Protein AF-0000000069873442 (afdb_homodimer)

pLDDT: mean 87.75, std 11.98, range [33.22, 98.5]

Secondary structure (DSSP, 8-state):
-----EEEEEEEEEEEEEEETTEEEEEEEEEE--STT--PEEEE-SEEEEETT--HHHHHHHHHHHHH----S--EEEEEE--GGGG-SHHHHHHHHHHHSS--S--EEEEEEEEEE--HHHHHHHHHTTEEEEETTS---BSTTHHHHHHHHHHHHHHHHHH-GGGGGGGS-SSEEHHHHHHHHHHHHTS---HHHHHHHHHT-TTEEEEEEE--S-SSPPPEEEEE-HHHHHHHH---/-----EEEEEEEEEEEEEEETTEEEEEEEEEE--STT--PEEEE-SEEEEETT--HHHHHHHHHHHHH-------EEEEEE--GGGG-SHHHHHHHHHHHSS--S--EEEEEEEEEE--HHHHHHHHHTTEEEEETTS---BSTTHHHHHHHHHHHHHHHHHH-GGGGGGGS-SSEEHHHHHHHHHHHHTS---HHHHHHHHHT-TTEEEEEEE--S-SSPPPEEEEE-HHHHHHHH---

Nearest PDB structures (foldseek):
  5bs6-assembly2_D  TM=8.504E-01  e=4.888E-21  Bacteroides thetaiotaomicron VPI-5482
  5bs6-assembly1_B  TM=8.359E-01  e=3.394E-21  Bacteroides thetaiotaomicron VPI-5482
  7q92-assembly1_A  TM=6.645E-01  e=1.382E-12  Agrobacterium fabrum str. C58
  7q94-assembly1_B  TM=6.057E-01  e=5.313E-11  Agrobacterium fabrum str. C58
  7q94-assembly1_A  TM=5.994E-01  e=4.166E-11  Agrobacterium fabrum str. C58

Solvent-accessible surface area (backbone atoms only — not comparable to full-atom values): 26576 Å² total; per-residue (Å²): 124,86,74,76,52,66,32,74,49,38,30,31,34,41,45,42,38,28,27,49,99,86,41,53,25,34,47,31,29,60,43,80,50,72,53,90,86,48,83,56,75,43,34,31,55,42,53,44,67,29,43,62,78,44,39,60,70,57,38,47,50,49,42,39,24,75,52,45,67,44,88,79,70,73,72,38,78,73,50,73,50,44,44,52,65,49,50,61,50,65,68,50,36,52,48,53,23,63,74,61,70,44,90,66,85,53,55,30,33,46,30,28,34,35,72,31,48,58,43,72,67,56,54,58,43,23,71,74,40,57,33,46,77,36,46,67,91,63,65,72,77,50,46,66,56,44,60,59,53,50,54,50,50,52,51,49,49,38,54,47,32,72,50,38,61,73,58,57,56,54,31,43,60,80,65,36,37,66,64,58,53,49,52,51,51,22,59,59,68,70,44,89,70,59,68,68,61,46,53,52,51,48,70,68,32,81,30,52,37,78,46,91,53,55,56,74,93,56,96,54,86,60,48,51,27,29,32,77,38,63,67,56,40,40,62,70,67,57,59,125,125,85,75,77,53,65,30,73,50,40,29,31,33,41,46,42,37,28,27,49,98,87,42,55,23,34,48,33,31,60,42,80,50,73,54,89,86,46,83,58,74,45,36,30,54,42,51,43,68,29,44,61,80,43,40,60,70,57,39,46,50,48,42,39,25,76,52,44,68,50,84,70,79,71,70,39,77,72,48,72,50,44,44,50,65,48,52,62,50,66,71,48,35,53,49,52,25,64,73,60,70,43,91,66,85,53,54,30,32,46,30,28,34,34,74,29,48,58,44,72,66,55,54,58,42,23,72,76,40,57,33,46,78,35,45,68,94,62,66,73,77,48,46,66,56,43,60,59,53,49,52,51,50,52,51,48,50,37,54,47,32,72,50,38,60,73,57,58,56,55,32,45,62,78,65,35,38,66,65,58,54,49,50,52,51,21,59,59,68,70,44,88,70,58,67,68,62,46,53,51,51,49,70,70,32,82,29,52,37,78,48,91,54,54,56,75,94,56,96,54,86,56,48,51,27,31,31,77,37,63,68,57,40,41,62,69,69,58,59,124

Sequence (480 aa):
MSRQAFYPHLSVDCVLIGFDEEGLKVLLVEKTQFEPGHTGTISKLPGDLIYEEEELDAAARRVLFDMTGMSSPHLEQFHTFGAPSRIKNPEDRAWVEAVSGQKIGRLVTVAYMAMLRISTKLRKLMESHKTRWVPVDDLPELAFDHRDIIDLALERVRSSVKKEPALIYDMLPAKFTALQLRRLNEEIHGKPMDVRNFHKKIASRPYIVPLDEKEEGVPHRAARYYRFDRKIYNRLYCRSMSRQAFYPHLSVDCVLIGFDEEGLKVLLVEKTQFEPGHTGTISKLPGDLIYEEEELDAAARRVLFDMTGMSSPHLEQFHTFGAPSRIKNPEDRAWVEAVSGQKIGRLVTVAYMAMLRISTKLRKLMESHKTRWVPVDDLPELAFDHRDIIDLALERVRSSVKKEPALIYDMLPAKFTALQLRRLNEEIHGKPMDVRNFHKKIASRPYIVPLDEKEEGVPHRAARYYRFDRKIYNRLYCRS

Radius of gyration: 25.56 Å; Cα contacts (8 Å, |Δi|>4): 807; chains: 2; bounding box: 62×73×50 Å

Organism: Akkermansia muciniphila (strain ATCC BAA-835 / DSM 22959 / JCM 33894 / BCRC 81048 / CCUG 64013 / CIP 107961 / Muc) (NCBI:txid349741)

InterPro domains:
  IPR000086 NUDIX hydrolase domain [PF00293] (8-151)
  IPR015797 NUDIX hydrolase-like domain superfamily [SSF55811] (8-159)
  IPR036388 Winged helix-like DNA-binding domain superfamily [G3DSA:1.10.10.10] (162-237)
  IPR036390 Winged helix DNA-binding domain superfamily [SSF46785] (167-238)
  IPR054105 NrtR, DNA-binding winged helix domain [PF21906] (169-228)

Foldseek 3Di:
DPPQAFDLAEKAFEWEWAADPVGIWTKWAWDQPPDDPPRDTAIETQMDTAGPPDDPLRRNQVSCCVQQVDNDDDKDFDDKDWDQCQQVPPSSQVVSCVRNVHHDRTHMYTYIYGYAADDPVSVVSRVVRRMDIGHLVDDDDHHGCRPVVNVVVLVVQLVVCVVPVVRLCRNDPQKDFLVRSQRHVCRSNVHHDDSVVSVVVLVVDVQWAWDPDWDPDDPDPTTTITGGHVVSVCVVPVVD/DPPQAFDLAEKAFEWEWAADPVGIWTKWAWDQPPDDPPRDTAIETQMDTAGPPDDPLRRVQVSCCVQQVDRDFDKDFDDKDWDQCQQVPPSSQVVSCVRNVHHDRTHMYTYIYGYAADDPVSVVSCVVRRMDIGHLVDDDDHHGCRPVVNVVVLVVQLVVCVVPVVRLCRNDPQKDFLVSSQRHVCRSNVHHDDSVVSVVVLVVDVQWAWDPDWDPDDPDDTTTITGGHVVSVCVVPVVD

Structure (mmCIF, N/CA/C/O backbone):
data_AF-0000000069873442-model_v1
#
loop_
_entity.id
_entity.type
_entity.pdbx_description
1 polymer 'NUDIX hydrolase'
#
loop_
_atom_site.group_PDB
_atom_site.id
_atom_site.type_symbol
_atom_site.label_atom_id
_atom_site.label_alt_id
_atom_site.label_comp_id
_atom_site.label_asym_id
_atom_site.label_entity_id
_atom_site.label_seq_id
_atom_site.pdbx_PDB_ins_code
_atom_site.Cartn_x
_atom_site.Cartn_y
_atom_site.Cartn_z
_atom_site.occupancy
_atom_site.B_iso_or_equiv
_atom_site.auth_seq_id
_atom_site.auth_comp_id
_atom_site.auth_asym_id
_atom_site.auth_atom_id
_atom_site.pdbx_PDB_model_num
ATOM 1 N N . MET A 1 1 ? 25.25 -4.418 -27.859 1 33.22 1 MET A N 1
ATOM 2 C CA . MET A 1 1 ? 24.016 -4.004 -27.188 1 33.22 1 MET A CA 1
ATOM 3 C C . MET A 1 1 ? 24.297 -3.477 -25.781 1 33.22 1 MET A C 1
ATOM 5 O O . MET A 1 1 ? 24.969 -4.141 -25 1 33.22 1 MET A O 1
ATOM 9 N N . SER A 1 2 ? 24.516 -2.24 -25.578 1 41.81 2 SER A N 1
ATOM 10 C CA . SER A 1 2 ? 25.062 -1.604 -24.391 1 41.81 2 SER A CA 1
ATOM 11 C C . SER A 1 2 ? 24.422 -2.17 -23.125 1 41.81 2 SER A C 1
ATOM 13 O O . SER A 1 2 ? 23.203 -2.158 -22.984 1 41.81 2 SER A O 1
ATOM 15 N N . ARG A 1 3 ? 25.016 -3.219 -22.609 1 54.44 3 ARG A N 1
ATOM 16 C CA . ARG A 1 3 ? 24.547 -3.959 -21.438 1 54.44 3 ARG A CA 1
ATOM 17 C C . ARG A 1 3 ? 24.156 -3.012 -20.297 1 54.44 3 ARG A C 1
ATOM 19 O O . ARG A 1 3 ? 24.938 -2.135 -19.922 1 54.44 3 ARG A O 1
ATOM 26 N N . GLN A 1 4 ? 22.781 -2.783 -20.078 1 70.94 4 GLN A N 1
ATOM 27 C CA . GLN A 1 4 ? 22.281 -1.913 -19.016 1 70.94 4 GLN A CA 1
ATOM 28 C C . GLN A 1 4 ? 22.891 -2.285 -17.656 1 70.94 4 GLN A C 1
ATOM 30 O O . GLN A 1 4 ? 22.922 -3.461 -17.297 1 70.94 4 GLN A O 1
ATOM 35 N N . ALA A 1 5 ? 23.672 -1.348 -17.141 1 77.75 5 ALA A N 1
ATOM 36 C CA . ALA A 1 5 ? 24.312 -1.555 -15.844 1 77.75 5 ALA A CA 1
ATOM 37 C C . ALA A 1 5 ? 23.281 -1.674 -14.727 1 77.75 5 ALA A C 1
ATOM 39 O O . ALA A 1 5 ? 22.281 -0.959 -14.727 1 77.75 5 ALA A O 1
ATOM 40 N N . PHE A 1 6 ? 23.484 -2.666 -13.945 1 80.69 6 PHE A N 1
ATOM 41 C CA . PHE A 1 6 ? 22.594 -2.859 -12.797 1 80.69 6 PHE A CA 1
ATOM 42 C C . PHE A 1 6 ? 22.828 -1.773 -11.75 1 80.69 6 PHE A C 1
ATOM 44 O O . PHE A 1 6 ? 23.938 -1.276 -11.602 1 80.69 6 PHE A O 1
ATOM 51 N N . TYR A 1 7 ? 21.766 -1.346 -11.125 1 79 7 TYR A N 1
ATOM 52 C CA . TYR A 1 7 ? 21.828 -0.536 -9.914 1 79 7 TYR A CA 1
ATOM 53 C C . TYR A 1 7 ? 21.969 -1.414 -8.672 1 79 7 TYR A C 1
ATOM 55 O O . TYR A 1 7 ? 21.016 -2.078 -8.266 1 79 7 TYR A O 1
ATOM 63 N N . PRO A 1 8 ? 23.094 -1.448 -8.086 1 78.12 8 PRO A N 1
ATOM 64 C CA . PRO A 1 8 ? 23.438 -2.492 -7.117 1 78.12 8 PRO A CA 1
ATOM 65 C C . PRO A 1 8 ? 22.719 -2.324 -5.785 1 78.12 8 PRO A C 1
ATOM 67 O O . PRO A 1 8 ? 22.766 -3.219 -4.934 1 78.12 8 PRO A O 1
ATOM 70 N N . HIS A 1 9 ? 21.906 -1.368 -5.57 1 84.56 9 HIS A N 1
ATOM 71 C CA . HIS A 1 9 ? 21.375 -1.108 -4.238 1 84.56 9 HIS A CA 1
ATOM 72 C C . HIS A 1 9 ? 19.875 -1.365 -4.188 1 84.56 9 HIS A C 1
ATOM 74 O O . HIS A 1 9 ? 19.25 -1.246 -3.129 1 84.56 9 HIS A O 1
ATOM 80 N N . LEU A 1 10 ? 19.312 -1.737 -5.32 1 91.56 10 LEU A N 1
ATOM 81 C CA . LEU A 1 10 ? 17.859 -1.829 -5.371 1 91.56 10 LEU A CA 1
ATOM 82 C C . LEU A 1 10 ? 17.422 -3.004 -6.242 1 91.56 10 LEU A C 1
ATOM 84 O O . LEU A 1 10 ? 17.922 -3.186 -7.352 1 91.56 10 LEU A O 1
ATOM 88 N N . SER A 1 11 ? 16.547 -3.779 -5.684 1 94.44 11 SER A N 1
ATOM 89 C CA . SER A 1 11 ? 15.938 -4.879 -6.414 1 94.44 11 SER A CA 1
ATOM 90 C C . SER A 1 11 ? 14.414 -4.777 -6.387 1 94.44 11 SER A C 1
ATOM 92 O O . SER A 1 11 ? 13.859 -3.941 -5.672 1 94.44 11 SER A O 1
ATOM 94 N N . VAL A 1 12 ? 13.75 -5.504 -7.215 1 97 12 VAL A N 1
ATOM 95 C CA . VAL A 1 12 ? 12.312 -5.754 -7.121 1 97 12 VAL A CA 1
ATOM 96 C C . VAL A 1 12 ? 12.062 -7.242 -6.895 1 97 12 VAL A C 1
ATOM 98 O O . VAL A 1 12 ? 12.82 -8.086 -7.375 1 97 12 VAL A O 1
ATOM 101 N N . ASP A 1 13 ? 11.086 -7.539 -6.137 1 97.56 13 ASP A N 1
ATOM 102 C CA . ASP A 1 13 ? 10.594 -8.898 -5.93 1 97.56 13 ASP A CA 1
ATOM 103 C C . ASP A 1 13 ? 9.086 -8.977 -6.176 1 97.56 13 ASP A C 1
ATOM 105 O O . ASP A 1 13 ? 8.328 -8.125 -5.703 1 97.56 13 ASP A O 1
ATOM 109 N N . CYS A 1 14 ? 8.648 -9.945 -6.922 1 97.75 14 CYS A N 1
ATOM 110 C CA . CYS A 1 14 ? 7.238 -10.086 -7.273 1 97.75 14 CYS A CA 1
ATOM 111 C C . CYS A 1 14 ? 6.617 -11.289 -6.566 1 97.75 14 CYS A C 1
ATOM 113 O O . CYS A 1 14 ? 7.102 -12.414 -6.699 1 97.75 14 CYS A O 1
ATOM 115 N N . VAL A 1 15 ? 5.582 -11.023 -5.832 1 98.19 15 VAL A N 1
ATOM 116 C CA . VAL A 1 15 ? 4.809 -12.078 -5.195 1 98.19 15 VAL A CA 1
ATOM 117 C C . VAL A 1 15 ? 3.535 -12.336 -6 1 98.19 15 VAL A C 1
ATOM 119 O O . VAL A 1 15 ? 2.59 -11.547 -5.945 1 98.19 15 VAL A O 1
ATOM 122 N N . LEU A 1 16 ? 3.488 -13.422 -6.703 1 96.5 16 LEU A N 1
ATOM 123 C CA . LEU A 1 16 ? 2.271 -13.836 -7.391 1 96.5 16 LEU A CA 1
ATOM 124 C C . LEU A 1 16 ? 1.507 -14.867 -6.57 1 96.5 16 LEU A C 1
ATOM 126 O O . LEU A 1 16 ? 2 -15.977 -6.344 1 96.5 16 LEU A O 1
ATOM 130 N N . ILE A 1 17 ? 0.396 -14.5 -6.152 1 96.12 17 ILE A N 1
ATOM 131 C CA . ILE A 1 17 ? -0.478 -15.383 -5.391 1 96.12 17 ILE A CA 1
ATOM 132 C C . ILE A 1 17 ? -1.58 -15.93 -6.297 1 96.12 17 ILE A C 1
ATOM 134 O O . ILE A 1 17 ? -2.361 -15.156 -6.863 1 96.12 17 ILE A O 1
ATOM 138 N N . GLY A 1 18 ? -1.59 -17.188 -6.434 1 95.06 18 GLY A N 1
ATOM 139 C CA . GLY A 1 18 ? -2.555 -17.812 -7.312 1 95.06 18 GLY A CA 1
ATOM 140 C C . GLY A 1 18 ? -3.439 -18.828 -6.598 1 95.06 18 GLY A C 1
ATOM 141 O O . GLY A 1 18 ? -3.105 -19.281 -5.504 1 95.06 18 GLY A O 1
ATOM 142 N N . PHE A 1 19 ? -4.555 -19.062 -7.227 1 95.12 19 PHE A N 1
ATOM 143 C CA . PHE A 1 19 ? -5.488 -20.047 -6.695 1 95.12 19 PHE A CA 1
ATOM 144 C C . PHE A 1 19 ? -5.906 -21.031 -7.777 1 95.12 19 PHE A C 1
ATOM 146 O O . PHE A 1 19 ? -6.152 -20.641 -8.922 1 95.12 19 PHE A O 1
ATOM 153 N N . ASP A 1 20 ? -5.832 -22.297 -7.422 1 91.44 20 ASP A N 1
ATOM 154 C CA . ASP A 1 20 ? -6.426 -23.344 -8.242 1 91.44 20 ASP A CA 1
ATOM 155 C C . ASP A 1 20 ? -7.219 -24.328 -7.383 1 91.44 20 ASP A C 1
ATOM 157 O O . ASP A 1 20 ? -7.578 -24.016 -6.242 1 91.44 20 ASP A O 1
ATOM 161 N N . GLU A 1 21 ? -7.625 -25.469 -7.949 1 83.88 21 GLU A N 1
ATOM 162 C CA . GLU A 1 21 ? -8.484 -26.438 -7.273 1 83.88 21 GLU A CA 1
ATOM 163 C C . GLU A 1 21 ? -7.816 -26.984 -6.012 1 83.88 21 GLU A C 1
ATOM 165 O O . GLU A 1 21 ? -8.492 -27.453 -5.098 1 83.88 21 GLU A O 1
ATOM 170 N N . GLU A 1 22 ? -6.539 -26.828 -5.949 1 87.12 22 GLU A N 1
ATOM 171 C CA . GLU A 1 22 ? -5.812 -27.391 -4.82 1 87.12 22 GLU A CA 1
ATOM 172 C C . GLU A 1 22 ? -5.641 -26.359 -3.703 1 87.12 22 GLU A C 1
ATOM 174 O O . GLU A 1 22 ? -5.41 -26.734 -2.549 1 87.12 22 GLU A O 1
ATOM 179 N N . GLY A 1 23 ? -5.625 -25.141 -4.051 1 92 23 GLY A N 1
ATOM 180 C CA . GLY A 1 23 ? -5.516 -24.141 -2.996 1 92 23 GLY A CA 1
ATOM 181 C C . GLY A 1 23 ? -4.73 -22.906 -3.414 1 92 23 GLY A C 1
ATOM 182 O O . GLY A 1 23 ? -4.523 -22.672 -4.605 1 92 23 GLY A O 1
ATOM 183 N N . LEU A 1 24 ? -4.469 -22.125 -2.334 1 94.81 24 LEU A N 1
ATOM 184 C CA . LEU A 1 24 ? -3.705 -20.906 -2.514 1 94.81 24 LEU A CA 1
ATOM 185 C C . LEU A 1 24 ? -2.215 -21.203 -2.65 1 94.81 24 LEU A C 1
ATOM 187 O O . LEU A 1 24 ? -1.657 -21.969 -1.853 1 94.81 24 LEU A O 1
ATOM 191 N N . LYS A 1 25 ? -1.583 -20.625 -3.705 1 96.38 25 LYS A N 1
ATOM 192 C CA . LYS A 1 25 ? -0.18 -20.922 -3.99 1 96.38 25 LYS A CA 1
ATOM 193 C C . LYS A 1 25 ? 0.594 -19.641 -4.289 1 96.38 25 LYS A C 1
ATOM 195 O O . LYS A 1 25 ? -0.004 -18.594 -4.559 1 96.38 25 LYS A O 1
ATOM 200 N N . VAL A 1 26 ? 1.877 -19.734 -4.156 1 96.94 26 VAL A N 1
ATOM 201 C CA . VAL A 1 26 ? 2.781 -18.672 -4.559 1 96.94 26 VAL A CA 1
ATOM 202 C C . VAL A 1 26 ? 3.754 -19.172 -5.617 1 96.94 26 VAL A C 1
ATOM 204 O O . VAL A 1 26 ? 4.176 -20.344 -5.574 1 96.94 26 VAL A O 1
ATOM 207 N N . LEU A 1 27 ? 4.102 -18.297 -6.551 1 95.69 27 LEU A N 1
ATOM 208 C CA . LEU A 1 27 ? 5.039 -18.656 -7.609 1 95.69 27 LEU A CA 1
ATOM 209 C C . LEU A 1 27 ? 6.48 -18.469 -7.145 1 95.69 27 LEU A C 1
ATOM 211 O O . LEU A 1 27 ? 6.855 -17.391 -6.676 1 95.69 27 LEU A O 1
ATOM 215 N N . LEU A 1 28 ? 7.285 -19.531 -7.246 1 95.69 28 LEU A N 1
ATOM 216 C CA . LEU A 1 28 ? 8.695 -19.484 -6.891 1 95.69 28 LEU A CA 1
ATOM 217 C C . LEU A 1 28 ? 9.57 -19.875 -8.078 1 95.69 28 LEU A C 1
ATOM 219 O O . LEU A 1 28 ? 9.125 -20.609 -8.961 1 95.69 28 LEU A O 1
ATOM 223 N N . VAL A 1 29 ? 10.711 -19.344 -8.125 1 92.38 29 VAL A N 1
ATOM 224 C CA . VAL A 1 29 ? 11.703 -19.703 -9.133 1 92.38 29 VAL A CA 1
ATOM 225 C C . VAL A 1 29 ? 12.867 -20.438 -8.469 1 92.38 29 VAL A C 1
ATOM 227 O O . VAL A 1 29 ? 13.18 -20.203 -7.305 1 92.38 29 VAL A O 1
ATOM 230 N N . GLU A 1 30 ? 13.383 -21.391 -9.234 1 83.5 30 GLU A N 1
ATOM 231 C CA . GLU A 1 30 ? 14.531 -22.141 -8.734 1 83.5 30 GLU A CA 1
ATOM 232 C C . GLU A 1 30 ? 15.836 -21.578 -9.281 1 83.5 30 GLU A C 1
ATOM 234 O O . GLU A 1 30 ? 15.922 -21.219 -10.461 1 83.5 30 GLU A O 1
ATOM 239 N N . LYS A 1 31 ? 16.672 -21.062 -8.391 1 66.88 31 LYS A N 1
ATOM 240 C CA . LYS A 1 31 ? 18 -20.562 -8.727 1 66.88 31 LYS A CA 1
ATOM 241 C C . LYS A 1 31 ? 19.031 -21.703 -8.742 1 66.88 31 LYS A C 1
ATOM 243 O O . LYS A 1 31 ? 19.062 -22.516 -7.824 1 66.88 31 LYS A O 1
ATOM 248 N N . THR A 1 32 ? 19.672 -21.922 -9.977 1 56.78 32 THR A N 1
ATOM 249 C CA . THR A 1 32 ? 20.781 -22.875 -9.961 1 56.78 32 THR A CA 1
ATOM 250 C C . THR A 1 32 ? 22.016 -22.266 -9.289 1 56.78 32 THR A C 1
ATOM 252 O O . THR A 1 32 ? 22.359 -21.109 -9.57 1 56.78 32 THR A O 1
ATOM 255 N N . GLN A 1 33 ? 22.297 -22.531 -8.047 1 52.12 33 GLN A N 1
ATOM 256 C CA . GLN A 1 33 ? 23.516 -22.094 -7.375 1 52.12 33 GLN A CA 1
ATOM 257 C C . GLN A 1 33 ? 24.75 -22.531 -8.148 1 52.12 33 GLN A C 1
ATOM 259 O O . GLN A 1 33 ? 24.875 -23.688 -8.555 1 52.12 33 GLN A O 1
ATOM 264 N N . PHE A 1 34 ? 25.328 -21.609 -8.945 1 46.03 34 PHE A N 1
ATOM 265 C CA . PHE A 1 34 ? 26.547 -21.969 -9.672 1 46.03 34 PHE A CA 1
ATOM 266 C C . PHE A 1 34 ? 27.719 -22.172 -8.711 1 46.03 34 PHE A C 1
ATOM 268 O O . PHE A 1 34 ? 28.875 -22.188 -9.133 1 46.03 34 PHE A O 1
ATOM 275 N N . GLU A 1 35 ? 27.625 -21.875 -7.48 1 49.41 35 GLU A N 1
ATOM 276 C CA . GLU A 1 35 ? 28.953 -22.078 -6.883 1 49.41 35 GLU A CA 1
ATOM 277 C C . GLU A 1 35 ? 29.453 -23.5 -7.09 1 49.41 35 GLU A C 1
ATOM 279 O O . GLU A 1 35 ? 28.672 -24.453 -6.996 1 49.41 35 GLU A O 1
ATOM 284 N N . PRO A 1 36 ? 30.719 -23.516 -7.57 1 46.12 36 PRO A N 1
ATOM 285 C CA . PRO A 1 36 ? 31.422 -24.781 -7.48 1 46.12 36 PRO A CA 1
ATOM 286 C C . PRO A 1 36 ? 31.312 -25.438 -6.102 1 46.12 36 PRO A C 1
ATOM 288 O O . PRO A 1 36 ? 31.578 -24.781 -5.086 1 46.12 36 PRO A O 1
ATOM 291 N N . GLY A 1 37 ? 30.531 -26.562 -5.988 1 47.44 37 GLY A N 1
ATOM 292 C CA . GLY A 1 37 ? 30.391 -27.406 -4.809 1 47.44 37 GLY A CA 1
ATOM 293 C C . GLY A 1 37 ? 29.016 -27.312 -4.16 1 47.44 37 GLY A C 1
ATOM 294 O O . GLY A 1 37 ? 28.734 -28.016 -3.197 1 47.44 37 GLY A O 1
ATOM 295 N N . HIS A 1 38 ? 28.406 -26.156 -4.211 1 51.38 38 HIS A N 1
ATOM 296 C CA . HIS A 1 38 ? 27.094 -26.094 -3.566 1 51.38 38 HIS A CA 1
ATOM 297 C C . HIS A 1 38 ? 25.984 -26.453 -4.543 1 51.38 38 HIS A C 1
ATOM 299 O O . HIS A 1 38 ? 25.812 -25.797 -5.574 1 51.38 38 HIS A O 1
ATOM 305 N N . THR A 1 39 ? 25.594 -27.688 -4.723 1 52.09 39 THR A N 1
ATOM 306 C CA . THR A 1 39 ? 24.609 -28.391 -5.547 1 52.09 39 THR A CA 1
ATOM 307 C C . THR A 1 39 ? 23.188 -28.016 -5.129 1 52.09 39 THR A C 1
ATOM 309 O O . THR A 1 39 ? 22.219 -28.516 -5.688 1 52.09 39 THR A O 1
ATOM 312 N N . GLY A 1 40 ? 22.922 -27.141 -4.176 1 59.59 40 GLY A N 1
ATOM 313 C CA . GLY A 1 40 ? 21.516 -27.172 -3.789 1 59.59 40 GLY A CA 1
ATOM 314 C C . GLY A 1 40 ? 20.688 -26.094 -4.457 1 59.59 40 GLY A C 1
ATOM 315 O O . GLY A 1 40 ? 21.234 -25.203 -5.125 1 59.59 40 GLY A O 1
ATOM 316 N N . THR A 1 41 ? 19.453 -26.453 -4.875 1 70.38 41 THR A N 1
ATOM 317 C CA . THR A 1 41 ? 18.484 -25.547 -5.461 1 70.38 41 THR A CA 1
ATOM 318 C C . THR A 1 41 ? 17.844 -24.672 -4.383 1 70.38 41 THR A C 1
ATOM 320 O O . THR A 1 41 ? 17.453 -25.172 -3.322 1 70.38 41 THR A O 1
ATOM 323 N N . ILE A 1 42 ? 18.094 -23.375 -4.512 1 81.44 42 ILE A N 1
ATOM 324 C CA . ILE A 1 42 ? 17.438 -22.469 -3.578 1 81.44 42 ILE A CA 1
ATOM 325 C C . ILE A 1 42 ? 16.219 -21.844 -4.246 1 81.44 42 ILE A C 1
ATOM 327 O O . ILE A 1 42 ? 16.297 -21.422 -5.402 1 81.44 42 ILE A O 1
ATOM 331 N N . SER A 1 43 ? 15.086 -21.969 -3.541 1 91.62 43 SER A N 1
ATOM 332 C CA . SER A 1 43 ? 13.852 -21.344 -4.012 1 91.62 43 SER A CA 1
ATOM 333 C C . SER A 1 43 ? 13.781 -19.875 -3.621 1 91.62 43 SER A C 1
ATOM 335 O O . SER A 1 43 ? 14.195 -19.5 -2.521 1 91.62 43 SER A O 1
ATOM 337 N N . LYS A 1 44 ? 13.352 -19.062 -4.555 1 93.56 44 LYS A N 1
ATOM 338 C CA . LYS A 1 44 ? 13.188 -17.641 -4.266 1 93.56 44 LYS A CA 1
ATOM 339 C C . LYS A 1 44 ? 12.023 -17.047 -5.062 1 93.56 44 LYS A C 1
ATOM 341 O O . LYS A 1 44 ? 11.484 -17.703 -5.957 1 93.56 44 LYS A O 1
ATOM 346 N N . LEU A 1 45 ? 11.633 -15.891 -4.699 1 96.5 45 LEU A N 1
ATOM 347 C CA . LEU A 1 45 ? 10.672 -15.117 -5.48 1 96.5 45 LEU A CA 1
ATOM 348 C C . LEU A 1 45 ? 11.281 -14.672 -6.805 1 96.5 45 LEU A C 1
ATOM 350 O O . LEU A 1 45 ? 12.492 -14.461 -6.898 1 96.5 45 LEU A O 1
ATOM 354 N N . PRO A 1 46 ? 10.406 -14.555 -7.84 1 95.06 46 PRO A N 1
ATOM 355 C CA . PRO A 1 46 ? 10.93 -13.836 -9 1 95.06 46 PRO A CA 1
ATOM 356 C C . PRO A 1 46 ? 11.391 -12.414 -8.656 1 95.06 46 PRO A C 1
ATOM 358 O O . PRO A 1 46 ? 10.562 -11.562 -8.312 1 95.06 46 PRO A O 1
ATOM 361 N N . GLY A 1 47 ? 12.594 -12.203 -8.711 1 94.25 47 GLY A N 1
ATOM 362 C CA . GLY A 1 47 ? 13.164 -10.922 -8.359 1 94.25 47 GLY A CA 1
ATOM 363 C C . GLY A 1 47 ? 14.578 -10.727 -8.891 1 94.25 47 GLY A C 1
ATOM 364 O O . GLY A 1 47 ? 15.289 -11.703 -9.133 1 94.25 47 GLY A O 1
ATOM 365 N N . ASP A 1 48 ? 14.906 -9.539 -9.062 1 92.62 48 ASP A N 1
ATOM 366 C CA . ASP A 1 48 ? 16.234 -9.195 -9.555 1 92.62 48 ASP A CA 1
ATOM 367 C C . ASP A 1 48 ? 16.562 -7.73 -9.289 1 92.62 48 ASP A C 1
ATOM 369 O O . ASP A 1 48 ? 15.68 -6.953 -8.914 1 92.62 48 ASP A O 1
ATOM 373 N N . LEU A 1 49 ? 17.844 -7.418 -9.445 1 91.88 49 LEU A N 1
ATOM 374 C CA . LEU A 1 49 ? 18.25 -6.02 -9.406 1 91.88 49 LEU A CA 1
ATOM 375 C C . LEU A 1 49 ? 17.625 -5.234 -10.555 1 91.88 49 LEU A C 1
ATOM 377 O O . LEU A 1 49 ? 17.359 -5.793 -11.625 1 91.88 49 LEU A O 1
ATOM 381 N N . ILE A 1 50 ? 17.438 -3.975 -10.305 1 92.56 50 ILE A N 1
ATOM 382 C CA . ILE A 1 50 ? 16.938 -3.127 -11.375 1 92.56 50 ILE A CA 1
ATOM 383 C C . ILE A 1 50 ? 18.094 -2.559 -12.172 1 92.56 50 ILE A C 1
ATOM 385 O O . ILE A 1 50 ? 19.25 -2.582 -11.711 1 92.56 50 ILE A O 1
ATOM 389 N N . TYR A 1 51 ? 17.781 -2.068 -13.406 1 91.5 51 TYR A N 1
ATOM 390 C CA . TYR A 1 51 ? 18.781 -1.343 -14.18 1 91.5 51 TYR A CA 1
ATOM 391 C C . TYR A 1 51 ? 18.859 0.114 -13.742 1 91.5 51 TYR A C 1
ATOM 393 O O . TYR A 1 51 ? 17.906 0.651 -13.172 1 91.5 51 TYR A O 1
ATOM 401 N N . GLU A 1 52 ? 19.922 0.759 -13.984 1 88.31 52 GLU A N 1
ATOM 402 C CA . GLU A 1 52 ? 20.219 2.117 -13.531 1 88.31 52 GLU A CA 1
ATOM 403 C C . GLU A 1 52 ? 19.172 3.104 -14.055 1 88.31 52 GLU A C 1
ATOM 405 O O . GLU A 1 52 ? 18.781 4.031 -13.344 1 88.31 52 GLU A O 1
ATOM 410 N N . GLU A 1 53 ? 18.672 2.914 -15.242 1 89.69 53 GLU A N 1
ATOM 411 C CA . GLU A 1 53 ? 17.812 3.91 -15.867 1 89.69 53 GLU A CA 1
ATOM 412 C C . GLU A 1 53 ? 16.375 3.393 -16 1 89.69 53 GLU A C 1
ATOM 414 O O . GLU A 1 53 ? 15.547 4.004 -16.672 1 89.69 53 GLU A O 1
ATOM 419 N N . GLU A 1 54 ? 16.016 2.365 -15.297 1 92.25 54 GLU A N 1
ATOM 420 C CA . GLU A 1 54 ? 14.703 1.75 -15.453 1 92.25 54 GLU A CA 1
ATOM 421 C C . GLU A 1 54 ? 13.75 2.197 -14.352 1 92.25 54 GLU A C 1
ATOM 423 O O . GLU A 1 54 ? 14.164 2.398 -13.211 1 92.25 54 GLU A O 1
ATOM 428 N N . GLU A 1 55 ? 12.508 2.361 -14.734 1 93.62 55 GLU A N 1
ATOM 429 C CA . GLU A 1 55 ? 11.453 2.602 -13.758 1 93.62 55 GLU A CA 1
ATOM 430 C C . GLU A 1 55 ? 11.141 1.335 -12.961 1 93.62 55 GLU A C 1
ATOM 432 O O . GLU A 1 55 ? 11.266 0.224 -13.484 1 93.62 55 GLU A O 1
ATOM 437 N N . LEU A 1 56 ? 10.688 1.58 -11.734 1 95.56 56 LEU A N 1
ATOM 438 C CA . LEU A 1 56 ? 10.453 0.449 -10.844 1 95.56 56 LEU A CA 1
ATOM 439 C C . LEU A 1 56 ? 9.383 -0.475 -11.406 1 95.56 56 LEU A C 1
ATOM 441 O O . LEU A 1 56 ? 9.555 -1.694 -11.438 1 95.56 56 LEU A O 1
ATOM 445 N N . ASP A 1 57 ? 8.258 0.08 -11.875 1 95.94 57 ASP A N 1
ATOM 446 C CA . ASP A 1 57 ? 7.184 -0.735 -12.43 1 95.94 57 ASP A CA 1
ATOM 447 C C . ASP A 1 57 ? 7.656 -1.497 -13.672 1 95.94 57 ASP A C 1
ATOM 449 O O . ASP A 1 57 ? 7.312 -2.666 -13.852 1 95.94 57 ASP A O 1
ATOM 453 N N . ALA A 1 58 ? 8.375 -0.851 -14.453 1 95 58 ALA A N 1
ATOM 454 C CA . ALA A 1 58 ? 8.93 -1.493 -15.641 1 95 58 ALA A CA 1
ATOM 455 C C . ALA A 1 58 ? 9.875 -2.627 -15.258 1 95 58 ALA A C 1
ATOM 457 O O . ALA A 1 58 ? 9.867 -3.688 -15.891 1 95 58 ALA A O 1
ATOM 458 N N . ALA A 1 59 ? 10.727 -2.393 -14.266 1 95.75 59 ALA A N 1
ATOM 459 C CA . ALA A 1 59 ? 11.648 -3.418 -13.781 1 95.75 59 ALA A CA 1
ATOM 460 C C . ALA A 1 59 ? 10.898 -4.648 -13.289 1 95.75 59 ALA A C 1
ATOM 462 O O . ALA A 1 59 ? 11.266 -5.781 -13.609 1 95.75 59 ALA A O 1
ATOM 463 N N . ALA A 1 60 ? 9.836 -4.402 -12.531 1 96.88 60 ALA A N 1
ATOM 464 C CA . ALA A 1 60 ? 9.039 -5.512 -12.008 1 96.88 60 ALA A CA 1
ATOM 465 C C . ALA A 1 60 ? 8.461 -6.352 -13.148 1 96.88 60 ALA A C 1
ATOM 467 O O . ALA A 1 60 ? 8.531 -7.582 -13.117 1 96.88 60 ALA A O 1
ATOM 468 N N . ARG A 1 61 ? 7.934 -5.668 -14.148 1 96.12 61 ARG A N 1
ATOM 469 C CA . ARG A 1 61 ? 7.363 -6.367 -15.297 1 96.12 61 ARG A CA 1
ATOM 470 C C . ARG A 1 61 ? 8.438 -7.137 -16.062 1 96.12 61 ARG A C 1
ATOM 472 O O . ARG A 1 61 ? 8.219 -8.281 -16.453 1 96.12 61 ARG A O 1
ATOM 479 N N . ARG A 1 62 ? 9.531 -6.527 -16.281 1 95.38 62 ARG A N 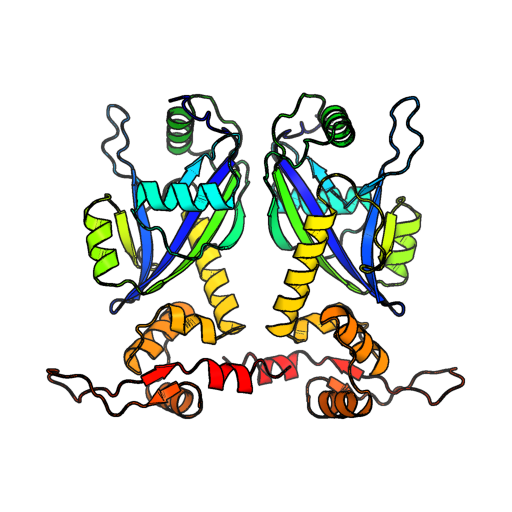1
ATOM 480 C CA . ARG A 1 62 ? 10.625 -7.168 -17 1 95.38 62 ARG A CA 1
ATOM 481 C C . ARG A 1 62 ? 11.109 -8.414 -16.266 1 95.38 62 ARG A C 1
ATOM 483 O O . ARG A 1 62 ? 11.266 -9.477 -16.875 1 95.38 62 ARG A O 1
ATOM 490 N N . VAL A 1 63 ? 11.398 -8.258 -14.992 1 94.38 63 VAL A N 1
ATOM 491 C CA . VAL A 1 63 ? 11.922 -9.344 -14.18 1 94.38 63 VAL A CA 1
ATOM 492 C C . VAL A 1 63 ? 10.938 -10.516 -14.18 1 94.38 63 VAL A C 1
ATOM 494 O O . VAL A 1 63 ? 11.336 -11.672 -14.359 1 94.38 63 VAL A O 1
ATOM 497 N N . LEU A 1 64 ? 9.672 -10.203 -14.031 1 94.38 64 LEU A N 1
ATOM 498 C CA . LEU A 1 64 ? 8.656 -11.25 -14.047 1 94.38 64 LEU A CA 1
ATOM 499 C C . LEU A 1 64 ? 8.633 -11.961 -15.398 1 94.38 64 LEU A C 1
ATOM 501 O O . LEU A 1 64 ? 8.617 -13.195 -15.461 1 94.38 64 LEU A O 1
ATOM 505 N N . PHE A 1 65 ? 8.641 -11.227 -16.422 1 92.88 65 PHE A N 1
ATOM 506 C CA . PHE A 1 65 ? 8.609 -11.797 -17.766 1 92.88 65 PHE A CA 1
ATOM 507 C C . PHE A 1 65 ? 9.844 -12.648 -18.016 1 92.88 65 PHE A C 1
ATOM 509 O O . PHE A 1 65 ? 9.734 -13.781 -18.5 1 92.88 65 PHE A O 1
ATOM 516 N N . ASP A 1 66 ? 10.977 -12.18 -17.734 1 90.56 66 ASP A N 1
ATOM 517 C CA . ASP A 1 66 ? 12.242 -12.867 -17.969 1 90.56 66 ASP A CA 1
ATOM 518 C C . ASP A 1 66 ? 12.273 -14.211 -17.234 1 90.56 66 ASP A C 1
ATOM 520 O O . ASP A 1 66 ? 12.766 -15.203 -17.781 1 90.56 66 ASP A O 1
ATOM 524 N N . MET A 1 67 ? 11.742 -14.227 -16.047 1 89.19 67 MET A N 1
ATOM 525 C CA . MET A 1 67 ? 11.914 -15.398 -15.203 1 89.19 67 MET A CA 1
ATOM 526 C C . MET A 1 67 ? 10.766 -16.375 -15.398 1 89.19 67 MET A C 1
ATOM 528 O O . MET A 1 67 ? 10.906 -17.562 -15.102 1 89.19 67 MET A O 1
ATOM 532 N N . THR A 1 68 ? 9.57 -15.867 -15.844 1 88 68 THR A N 1
ATOM 533 C CA . THR A 1 68 ? 8.406 -16.75 -15.828 1 88 68 THR A CA 1
ATOM 534 C C . THR A 1 68 ? 7.738 -16.797 -17.203 1 88 68 THR A C 1
ATOM 536 O O . THR A 1 68 ? 6.91 -17.672 -17.453 1 88 68 THR A O 1
ATOM 539 N N . GLY A 1 69 ? 8.055 -15.867 -18.016 1 88.12 69 GLY A N 1
ATOM 540 C CA . GLY A 1 69 ? 7.395 -15.75 -19.312 1 88.12 69 GLY A CA 1
ATOM 541 C C . GLY A 1 69 ? 6.047 -15.055 -19.234 1 88.12 69 GLY A C 1
ATOM 542 O O . GLY A 1 69 ? 5.387 -14.852 -20.25 1 88.12 69 GLY A O 1
ATOM 543 N N . MET A 1 70 ? 5.656 -14.648 -18.062 1 88.25 70 MET A N 1
ATOM 544 C CA . MET A 1 70 ? 4.363 -13.992 -17.891 1 88.25 70 MET A CA 1
ATOM 545 C C . MET A 1 70 ? 4.445 -12.516 -18.234 1 88.25 70 MET A C 1
ATOM 547 O O . MET A 1 70 ? 5.332 -11.805 -17.75 1 88.25 70 MET A O 1
ATOM 551 N N . SER A 1 71 ? 3.621 -12.086 -19.141 1 82.94 71 SER A N 1
ATOM 552 C CA . SER A 1 71 ? 3.574 -10.68 -19.516 1 82.94 71 SER A CA 1
ATOM 553 C C . SER A 1 71 ? 2.377 -9.977 -18.875 1 82.94 71 SER A C 1
ATOM 555 O O . SER A 1 71 ? 2.256 -8.75 -18.953 1 82.94 71 SER A O 1
ATOM 557 N N . SER A 1 72 ? 1.479 -10.914 -18.359 1 67.69 72 SER A N 1
ATOM 558 C CA . SER A 1 72 ? 0.181 -10.406 -17.922 1 67.69 72 SER A CA 1
ATOM 559 C C . SER A 1 72 ? -0.023 -10.609 -16.438 1 67.69 72 SER A C 1
ATOM 561 O O . SER A 1 72 ? 0.608 -11.477 -15.82 1 67.69 72 SER A O 1
ATOM 563 N N . PRO A 1 73 ? -0.231 -9.82 -15.516 1 75 73 PRO A N 1
ATOM 564 C CA . PRO A 1 73 ? -0.912 -9.406 -14.289 1 75 73 PRO A CA 1
ATOM 565 C C . PRO A 1 73 ? -0.617 -7.953 -13.914 1 75 73 PRO A C 1
ATOM 567 O O . PRO A 1 73 ? 0.418 -7.41 -14.312 1 75 73 PRO A O 1
ATOM 570 N N . HIS A 1 74 ? -1.545 -7.492 -13.523 1 86.94 74 HIS A N 1
ATOM 571 C CA . HIS A 1 74 ? -1.377 -6.168 -12.938 1 86.94 74 HIS A CA 1
ATOM 572 C C . HIS A 1 74 ? -0.626 -6.25 -11.609 1 86.94 74 HIS A C 1
ATOM 574 O O . HIS A 1 74 ? -1.157 -6.758 -10.617 1 86.94 74 HIS A O 1
ATOM 580 N N . LEU A 1 75 ? 0.656 -5.863 -11.695 1 95.38 75 LEU A N 1
ATOM 581 C CA . LEU A 1 75 ? 1.473 -5.84 -10.484 1 95.38 75 LEU A CA 1
ATOM 582 C C . LEU A 1 75 ? 1.254 -4.543 -9.711 1 95.38 75 LEU A C 1
ATOM 584 O O . LEU A 1 75 ? 1.154 -3.469 -10.305 1 95.38 75 LEU A O 1
ATOM 588 N N . GLU A 1 76 ? 1.162 -4.672 -8.43 1 95.38 76 GLU A N 1
ATOM 589 C CA . GLU A 1 76 ? 1.061 -3.5 -7.562 1 95.38 76 GLU A CA 1
ATOM 590 C C . GLU A 1 76 ? 2.148 -3.512 -6.492 1 95.38 76 GLU A C 1
ATOM 592 O O . GLU A 1 76 ? 2.432 -4.555 -5.898 1 95.38 76 GLU A O 1
ATOM 597 N N . GLN A 1 77 ? 2.74 -2.299 -6.285 1 97.25 77 GLN A N 1
ATOM 598 C CA . GLN A 1 77 ? 3.643 -2.172 -5.145 1 97.25 77 GLN A CA 1
ATOM 599 C C . GLN A 1 77 ? 2.895 -2.35 -3.828 1 97.25 77 GLN A C 1
ATOM 601 O O . GLN A 1 77 ? 1.796 -1.818 -3.654 1 97.25 77 GLN A O 1
ATOM 606 N N . PHE A 1 78 ? 3.537 -3.145 -2.869 1 96.75 78 PHE A N 1
ATOM 607 C CA . PHE A 1 78 ? 2.781 -3.244 -1.626 1 96.75 78 PHE A CA 1
ATOM 608 C C . PHE A 1 78 ? 3.67 -2.936 -0.427 1 96.75 78 PHE A C 1
ATOM 610 O O . PHE A 1 78 ? 3.17 -2.648 0.664 1 96.75 78 PHE A O 1
ATOM 617 N N . HIS A 1 79 ? 4.965 -3.008 -0.652 1 97.75 79 HIS A N 1
ATOM 618 C CA . HIS A 1 79 ? 5.852 -2.721 0.47 1 97.75 79 HIS A CA 1
ATOM 619 C C . HIS A 1 79 ? 7.309 -2.672 0.022 1 97.75 79 HIS A C 1
ATOM 621 O O . HIS A 1 79 ? 7.688 -3.336 -0.945 1 97.75 79 HIS A O 1
ATOM 627 N N . THR A 1 80 ? 8.086 -1.894 0.688 1 98.06 80 THR A N 1
ATOM 628 C CA . THR A 1 80 ? 9.531 -1.877 0.494 1 98.06 80 THR A CA 1
ATOM 629 C C . THR A 1 80 ? 10.25 -2.432 1.721 1 98.06 80 THR A C 1
ATOM 631 O O . THR A 1 80 ? 9.953 -2.033 2.85 1 98.06 80 THR A O 1
ATOM 634 N N . PHE A 1 81 ? 11.102 -3.359 1.453 1 96.75 81 PHE A N 1
ATOM 635 C CA . PHE A 1 81 ? 11.906 -3.984 2.5 1 96.75 81 PHE A CA 1
ATOM 636 C C . PHE A 1 81 ? 13.352 -3.504 2.438 1 96.75 81 PHE A C 1
ATOM 638 O O . PHE A 1 81 ? 13.992 -3.6 1.393 1 96.75 81 PHE A O 1
ATOM 645 N N . GLY A 1 82 ? 13.859 -2.977 3.559 1 92.06 82 GLY A N 1
ATOM 646 C CA . GLY A 1 82 ? 15.195 -2.4 3.525 1 92.06 82 GLY A CA 1
ATOM 647 C C . GLY A 1 82 ? 15.977 -2.637 4.805 1 92.06 82 GLY A C 1
ATOM 648 O O . GLY A 1 82 ? 16.859 -1.846 5.156 1 92.06 82 GLY A O 1
ATOM 649 N N . ALA A 1 83 ? 15.617 -3.594 5.535 1 90.19 83 ALA A N 1
ATOM 650 C CA . ALA A 1 83 ? 16.375 -3.916 6.738 1 90.19 83 ALA A CA 1
ATOM 651 C C . ALA A 1 83 ? 17.828 -4.219 6.395 1 90.19 83 ALA A C 1
ATOM 653 O O . ALA A 1 83 ? 18.125 -4.91 5.41 1 90.19 83 ALA A O 1
ATOM 654 N N . PRO A 1 84 ? 18.781 -3.707 7.188 1 86.44 84 PRO A N 1
ATOM 655 C CA . PRO A 1 84 ? 20.203 -3.98 6.918 1 86.44 84 PRO A CA 1
ATOM 656 C C . PRO A 1 84 ? 20.531 -5.473 6.949 1 86.44 84 PRO A C 1
ATOM 658 O O . PRO A 1 84 ? 21.5 -5.91 6.312 1 86.44 84 PRO A O 1
ATOM 661 N N . SER A 1 85 ? 19.75 -6.215 7.547 1 85.94 85 SER A N 1
ATOM 662 C CA . SER A 1 85 ? 20.047 -7.629 7.773 1 85.94 85 SER A CA 1
ATOM 663 C C . SER A 1 85 ? 19.578 -8.484 6.598 1 85.94 85 SER A C 1
ATOM 665 O O . SER A 1 85 ? 19.797 -9.695 6.578 1 85.94 85 SER A O 1
ATOM 667 N N . ARG A 1 86 ? 19.016 -7.883 5.586 1 86.38 86 ARG A N 1
ATOM 668 C CA . ARG A 1 86 ? 18.422 -8.656 4.504 1 86.38 86 ARG A CA 1
ATOM 669 C C . ARG A 1 86 ? 19.469 -9.5 3.783 1 86.38 86 ARG A C 1
ATOM 671 O O . ARG A 1 86 ? 19.156 -10.562 3.24 1 86.38 86 ARG A O 1
ATOM 678 N N . ILE A 1 87 ? 20.688 -9.008 3.736 1 81.5 87 ILE A N 1
ATOM 679 C CA . ILE A 1 87 ? 21.719 -9.75 3.004 1 81.5 87 ILE A CA 1
ATOM 680 C C . ILE A 1 87 ? 22.812 -10.195 3.963 1 81.5 87 ILE A C 1
ATOM 682 O O . ILE A 1 87 ? 23.984 -10.266 3.584 1 81.5 87 ILE A O 1
ATOM 686 N N . LYS A 1 88 ? 22.453 -10.406 5.121 1 81 88 LYS A N 1
ATOM 687 C CA . LYS A 1 88 ? 23.469 -10.789 6.102 1 81 88 LYS A CA 1
ATOM 688 C C . LYS A 1 88 ? 23.891 -12.242 5.922 1 81 88 LYS A C 1
ATOM 690 O O . LYS A 1 88 ? 25 -12.625 6.297 1 81 88 LYS A O 1
ATOM 695 N N . ASN A 1 89 ? 22.969 -13.07 5.359 1 83.94 89 ASN A N 1
ATOM 696 C CA . ASN A 1 89 ? 23.344 -14.445 5.039 1 83.94 89 ASN A CA 1
ATOM 697 C C . ASN A 1 89 ? 24.438 -14.508 3.984 1 83.94 89 ASN A C 1
ATOM 699 O O . ASN A 1 89 ? 24.297 -13.945 2.896 1 83.94 89 ASN A O 1
ATOM 703 N N . PRO A 1 90 ? 25.516 -15.172 4.316 1 83.44 90 PRO A N 1
ATOM 704 C CA . PRO A 1 90 ? 26.672 -15.195 3.406 1 83.44 90 PRO A CA 1
ATOM 705 C C . PRO A 1 90 ? 26.312 -15.75 2.027 1 83.44 90 PRO A C 1
ATOM 707 O O . PRO A 1 90 ? 26.844 -15.266 1.016 1 83.44 90 PRO A O 1
ATOM 710 N N . GLU A 1 91 ? 25.547 -16.719 1.979 1 81.25 91 GLU A N 1
ATOM 711 C CA . GLU A 1 91 ? 25.156 -17.312 0.702 1 81.25 91 GLU A CA 1
ATOM 712 C C . GLU A 1 91 ? 24.344 -16.312 -0.14 1 81.25 91 GLU A C 1
ATOM 714 O O . GLU A 1 91 ? 24.578 -16.203 -1.347 1 81.25 91 GLU A O 1
ATOM 719 N N . ASP A 1 92 ? 23.484 -15.641 0.468 1 83.62 92 ASP A N 1
ATOM 720 C CA . ASP A 1 92 ? 22.688 -14.625 -0.214 1 83.62 92 ASP A CA 1
ATOM 721 C C . ASP A 1 92 ? 23.578 -13.484 -0.721 1 83.62 92 ASP A C 1
ATOM 723 O O . ASP A 1 92 ? 23.422 -13.031 -1.856 1 83.62 92 ASP A O 1
ATOM 727 N N . ARG A 1 93 ? 24.422 -13.109 0.131 1 84.19 93 ARG A N 1
ATOM 728 C CA . ARG A 1 93 ? 25.359 -12.039 -0.225 1 84.19 93 ARG A CA 1
ATOM 729 C C . ARG A 1 93 ? 26.203 -12.43 -1.429 1 84.19 93 ARG A C 1
ATOM 731 O O . ARG A 1 93 ? 26.391 -11.633 -2.348 1 84.19 93 ARG A O 1
ATOM 738 N N . ALA A 1 94 ? 26.703 -13.602 -1.391 1 80.69 94 ALA A N 1
ATOM 739 C CA . ALA A 1 94 ? 27.531 -14.094 -2.49 1 80.69 94 ALA A CA 1
ATOM 740 C C . ALA A 1 94 ? 26.766 -14.086 -3.805 1 80.69 94 ALA A C 1
ATOM 742 O O . ALA A 1 94 ? 27.312 -13.734 -4.855 1 80.69 94 ALA A O 1
ATOM 743 N N . TRP A 1 95 ? 25.562 -14.422 -3.729 1 76.38 95 TRP A N 1
ATOM 744 C CA . TRP A 1 95 ? 24.719 -14.453 -4.922 1 76.38 95 TRP A CA 1
ATOM 745 C C . TRP A 1 95 ? 24.531 -13.055 -5.488 1 76.38 95 TRP A C 1
ATOM 747 O O . TRP A 1 95 ? 24.703 -12.828 -6.688 1 76.38 95 TRP A O 1
ATOM 757 N N . VAL A 1 96 ? 24.125 -12.172 -4.684 1 79.62 96 VAL A N 1
ATOM 758 C CA . VAL A 1 96 ? 23.859 -10.805 -5.129 1 79.62 96 VAL A CA 1
ATOM 759 C C . VAL A 1 96 ? 25.141 -10.188 -5.691 1 79.62 96 VAL A C 1
ATOM 761 O O . VAL A 1 96 ? 25.094 -9.477 -6.699 1 79.62 96 VAL A O 1
ATOM 764 N N . GLU A 1 97 ? 26.203 -10.438 -5.02 1 82.06 97 GLU A N 1
ATOM 765 C CA . GLU A 1 97 ? 27.484 -9.898 -5.48 1 82.06 97 GLU A CA 1
ATOM 766 C C . GLU A 1 97 ? 27.875 -10.5 -6.82 1 82.06 97 GLU A C 1
ATOM 768 O O . GLU A 1 97 ? 28.469 -9.82 -7.668 1 82.06 97 GLU A O 1
ATOM 773 N N . ALA A 1 98 ? 27.578 -11.758 -6.98 1 77.12 98 ALA A N 1
ATOM 774 C CA . ALA A 1 98 ? 27.844 -12.406 -8.258 1 77.12 98 ALA A CA 1
ATOM 775 C C . ALA A 1 98 ? 27.031 -11.781 -9.383 1 77.12 98 ALA A C 1
ATOM 777 O O . ALA A 1 98 ? 27.531 -11.539 -10.477 1 77.12 98 ALA A O 1
ATOM 778 N N . VAL A 1 99 ? 25.797 -11.508 -9.102 1 73.56 99 VAL A N 1
ATOM 779 C CA . VAL A 1 99 ? 24.875 -10.953 -10.102 1 73.56 99 VAL A CA 1
ATOM 780 C C . VAL A 1 99 ? 25.234 -9.5 -10.391 1 73.56 99 VAL A C 1
ATOM 782 O O . VAL A 1 99 ? 25.219 -9.07 -11.547 1 73.56 99 VAL A O 1
ATOM 785 N N . SER A 1 100 ? 25.547 -8.773 -9.383 1 77.56 100 SER A N 1
ATOM 786 C CA . SER A 1 100 ? 25.812 -7.348 -9.523 1 77.56 100 SER A CA 1
ATOM 787 C C . SER A 1 100 ? 27.234 -7.086 -9.984 1 77.56 100 SER A C 1
ATOM 789 O O . SER A 1 100 ? 27.531 -6.02 -10.523 1 77.56 100 SER A O 1
ATOM 791 N N . GLY A 1 101 ? 28.062 -7.969 -9.68 1 77.62 101 GLY A N 1
ATOM 792 C CA . GLY A 1 101 ? 29.469 -7.801 -10.016 1 77.62 101 GLY A CA 1
ATOM 793 C C . GLY A 1 101 ? 30.203 -6.902 -9.039 1 77.62 101 GLY A C 1
ATOM 794 O O . GLY A 1 101 ? 31.281 -6.402 -9.352 1 77.62 101 GLY A O 1
ATOM 795 N N . GLN A 1 102 ? 29.578 -6.551 -7.93 1 80.56 102 GLN A N 1
ATOM 796 C CA . GLN A 1 102 ? 30.203 -5.684 -6.941 1 80.56 102 GLN A CA 1
ATOM 797 C C . GLN A 1 102 ? 29.734 -6.027 -5.527 1 80.56 102 GLN A C 1
ATOM 799 O O . GLN A 1 102 ? 28.719 -6.703 -5.355 1 80.56 102 GLN A O 1
ATOM 804 N N . LYS A 1 103 ? 30.562 -5.629 -4.602 1 81.69 103 LYS A N 1
ATOM 805 C CA . LYS A 1 103 ? 30.188 -5.805 -3.205 1 81.69 103 LYS A CA 1
ATOM 806 C C . LYS A 1 103 ? 29 -4.91 -2.842 1 81.69 103 LYS A C 1
ATOM 808 O O . LYS A 1 103 ? 28.938 -3.75 -3.254 1 81.69 103 LYS A O 1
ATOM 813 N N . ILE A 1 104 ? 28.125 -5.598 -2.178 1 78.31 104 ILE A N 1
ATOM 814 C CA . ILE A 1 104 ? 26.922 -4.855 -1.805 1 78.31 104 ILE A CA 1
ATOM 815 C C . ILE A 1 104 ? 26.797 -4.809 -0.283 1 78.31 104 ILE A C 1
ATOM 817 O O . ILE A 1 104 ? 26.922 -5.836 0.388 1 78.31 104 ILE A O 1
ATOM 821 N N . GLY A 1 105 ? 26.703 -3.648 0.269 1 77.5 105 GLY A N 1
ATOM 822 C CA . GLY A 1 105 ? 26.516 -3.482 1.701 1 77.5 105 GLY A CA 1
ATOM 823 C C . GLY A 1 105 ? 25.062 -3.621 2.127 1 77.5 105 GLY A C 1
ATOM 824 O O . GLY A 1 105 ? 24.75 -4.348 3.074 1 77.5 105 GLY A O 1
ATOM 825 N N . ARG A 1 106 ? 24.172 -2.887 1.509 1 86.81 106 ARG A N 1
ATOM 826 C CA . ARG A 1 106 ? 22.75 -2.895 1.818 1 86.81 106 ARG A CA 1
ATOM 827 C C . ARG A 1 106 ? 21.922 -3.051 0.551 1 86.81 106 ARG A C 1
ATOM 829 O O . ARG A 1 106 ? 22.234 -2.461 -0.483 1 86.81 106 ARG A O 1
ATOM 836 N N . LEU A 1 107 ? 20.969 -3.982 0.686 1 90.12 107 LEU A N 1
ATOM 837 C CA . LEU A 1 107 ? 20.062 -4.191 -0.438 1 90.12 107 LEU A CA 1
ATOM 838 C C . LEU A 1 107 ? 18.609 -3.904 -0.031 1 90.12 107 LEU A C 1
ATOM 840 O O . LEU A 1 107 ? 18.125 -4.43 0.974 1 90.12 107 LEU A O 1
ATOM 844 N N . VAL A 1 108 ? 17.984 -3.025 -0.77 1 93.38 108 VAL A N 1
ATOM 845 C CA . VAL A 1 108 ? 16.578 -2.707 -0.582 1 93.38 108 VAL A CA 1
ATOM 846 C C . VAL A 1 108 ? 15.758 -3.324 -1.709 1 93.38 108 VAL A C 1
ATOM 848 O O . VAL A 1 108 ? 16.188 -3.34 -2.865 1 93.38 108 VAL A O 1
ATOM 851 N N . THR A 1 109 ? 14.625 -3.873 -1.374 1 96.38 109 THR A N 1
ATOM 852 C CA . THR A 1 109 ? 13.773 -4.418 -2.424 1 96.38 109 THR A CA 1
ATOM 853 C C . THR A 1 109 ? 12.383 -3.803 -2.363 1 96.38 109 THR A C 1
ATOM 855 O O . THR A 1 109 ? 11.82 -3.621 -1.279 1 96.38 109 THR A O 1
ATOM 858 N N . VAL A 1 110 ? 11.898 -3.34 -3.506 1 98 110 VAL A N 1
ATOM 859 C CA . VAL A 1 110 ? 10.5 -2.961 -3.664 1 98 110 VAL A CA 1
ATOM 860 C C . VAL A 1 110 ? 9.672 -4.18 -4.082 1 98 110 VAL A C 1
ATOM 862 O O . VAL A 1 110 ? 9.898 -4.754 -5.148 1 98 110 VAL A O 1
ATOM 865 N N . ALA A 1 111 ? 8.758 -4.539 -3.207 1 98.5 111 ALA A N 1
ATOM 866 C CA . ALA A 1 111 ? 7.98 -5.754 -3.432 1 98.5 111 ALA A CA 1
ATOM 867 C C . ALA A 1 111 ? 6.672 -5.441 -4.148 1 98.5 111 ALA A C 1
ATOM 869 O O . ALA A 1 111 ? 5.984 -4.473 -3.809 1 98.5 111 ALA A O 1
ATOM 870 N N . TYR A 1 112 ? 6.398 -6.199 -5.125 1 98.19 112 TYR A N 1
ATOM 871 C CA . TYR A 1 112 ? 5.172 -6.148 -5.914 1 98.19 112 TYR A CA 1
ATOM 872 C C . TYR A 1 112 ? 4.332 -7.402 -5.699 1 98.19 112 TYR A C 1
ATOM 874 O O . TYR A 1 112 ? 4.859 -8.453 -5.32 1 98.19 112 TYR A O 1
ATOM 882 N N . MET A 1 113 ? 3.031 -7.258 -5.953 1 97.44 113 MET A N 1
ATOM 883 C CA . MET A 1 113 ? 2.195 -8.445 -5.828 1 97.44 113 MET A CA 1
ATOM 884 C C . MET A 1 113 ? 1.07 -8.43 -6.859 1 97.44 113 MET A C 1
ATOM 886 O O . MET A 1 113 ? 0.74 -7.379 -7.41 1 97.44 113 MET A O 1
ATOM 890 N N . ALA A 1 114 ? 0.562 -9.594 -7.137 1 95.88 114 ALA A N 1
ATOM 891 C CA . ALA A 1 114 ? -0.648 -9.797 -7.93 1 95.88 114 ALA A CA 1
ATOM 892 C C . ALA A 1 114 ? -1.391 -11.047 -7.484 1 95.88 114 ALA A C 1
ATOM 894 O O . ALA A 1 114 ? -0.78 -11.992 -6.973 1 95.88 114 ALA A O 1
ATOM 895 N N . MET A 1 115 ? -2.682 -10.977 -7.602 1 94.62 115 MET A N 1
ATOM 896 C CA . MET A 1 115 ? -3.561 -12.125 -7.41 1 94.62 115 MET A CA 1
ATOM 897 C C . MET A 1 115 ? -4.109 -12.617 -8.742 1 94.62 115 MET A C 1
ATOM 899 O O . MET A 1 115 ? -4.52 -11.82 -9.586 1 94.62 115 MET A O 1
ATOM 903 N N . LEU A 1 116 ? -4.07 -13.922 -8.914 1 93 116 LEU A N 1
ATOM 904 C CA . LEU A 1 116 ? -4.578 -14.398 -10.195 1 93 116 LEU A CA 1
ATOM 905 C C . LEU A 1 116 ? -5.023 -15.852 -10.094 1 93 116 LEU A C 1
ATOM 907 O O . LEU A 1 116 ? -4.688 -16.547 -9.133 1 93 116 LEU A O 1
ATOM 911 N N . ARG A 1 117 ? -5.801 -16.25 -11.07 1 93.31 117 ARG A N 1
ATOM 912 C CA . ARG A 1 117 ? -6.168 -17.656 -11.242 1 93.31 117 ARG A CA 1
ATOM 913 C C . ARG A 1 117 ? -5.043 -18.438 -11.914 1 93.31 117 ARG A C 1
ATOM 915 O O . ARG A 1 117 ? -4.492 -18 -12.922 1 93.31 117 ARG A O 1
ATOM 922 N N . ILE A 1 118 ? -4.742 -19.578 -11.352 1 93.38 118 ILE A N 1
ATOM 923 C CA . ILE A 1 118 ? -3.771 -20.453 -11.992 1 93.38 118 ILE A CA 1
ATOM 924 C C . ILE A 1 118 ? -4.453 -21.266 -13.086 1 93.38 118 ILE A C 1
ATOM 926 O O . ILE A 1 118 ? -5.043 -22.328 -12.812 1 93.38 118 ILE A O 1
ATOM 930 N N . SER A 1 119 ? -4.312 -20.812 -14.25 1 88.38 119 SER A N 1
ATOM 931 C CA . SER A 1 119 ? -4.922 -21.5 -15.383 1 88.38 119 SER A CA 1
ATOM 932 C C . SER A 1 119 ? -4.02 -22.594 -15.922 1 88.38 119 SER A C 1
ATOM 934 O O . SER A 1 119 ? -2.85 -22.688 -15.539 1 88.38 119 SER A O 1
ATOM 936 N N . THR A 1 120 ? -4.59 -23.391 -16.766 1 83.06 120 THR A N 1
ATOM 937 C CA . THR A 1 120 ? -3.818 -24.438 -17.438 1 83.06 120 THR A CA 1
ATOM 938 C C . THR A 1 120 ? -2.701 -23.828 -18.281 1 83.06 120 THR A C 1
ATOM 940 O O . THR A 1 120 ? -1.594 -24.375 -18.328 1 83.06 120 THR A O 1
ATOM 943 N N . LYS A 1 121 ? -2.971 -22.812 -18.875 1 82.12 121 LYS A N 1
ATOM 944 C CA . LYS A 1 121 ? -1.978 -22.125 -19.688 1 82.12 121 LYS A CA 1
ATOM 945 C C . LYS A 1 121 ? -0.792 -21.672 -18.844 1 82.12 121 LYS A C 1
ATOM 947 O O . LYS A 1 121 ? 0.362 -21.812 -19.25 1 82.12 121 LYS A O 1
ATOM 952 N N . LEU A 1 122 ? -1.075 -21.141 -17.75 1 84.44 122 LEU A N 1
ATOM 953 C CA . LEU A 1 122 ? -0.019 -20.672 -16.859 1 84.44 122 LEU A CA 1
ATOM 954 C C . LEU A 1 122 ? 0.821 -21.828 -16.359 1 84.44 122 LEU A C 1
ATOM 956 O O . LEU A 1 122 ? 2.043 -21.719 -16.234 1 84.44 122 LEU A O 1
ATOM 960 N N . ARG A 1 123 ? 0.22 -22.891 -16.094 1 83.44 123 ARG A N 1
ATOM 961 C CA . ARG A 1 123 ? 0.946 -24.078 -15.641 1 83.44 123 ARG A CA 1
ATOM 962 C C . ARG A 1 123 ? 1.944 -24.547 -16.688 1 83.44 123 ARG A C 1
ATOM 964 O O . ARG A 1 123 ? 3.072 -24.922 -16.359 1 83.44 123 ARG A O 1
ATOM 971 N N . LYS A 1 124 ? 1.49 -24.547 -17.875 1 81.19 124 LYS A N 1
ATOM 972 C CA . LYS A 1 124 ? 2.359 -24.953 -18.969 1 81.19 124 LYS A CA 1
ATOM 973 C C . LYS A 1 124 ? 3.547 -24.016 -19.125 1 81.19 124 LYS A C 1
ATOM 975 O O . LYS A 1 124 ? 4.664 -24.453 -19.406 1 81.19 124 LYS A O 1
ATOM 980 N N . LEU A 1 125 ? 3.291 -22.781 -18.984 1 79.62 125 LEU A N 1
ATOM 981 C CA . LEU A 1 125 ? 4.34 -21.766 -19.062 1 79.62 125 LEU A CA 1
ATOM 982 C C . LEU A 1 125 ? 5.41 -22.016 -18 1 79.62 125 LEU A C 1
ATOM 984 O O . LEU A 1 125 ? 6.602 -21.812 -18.266 1 79.62 125 LEU A O 1
ATOM 988 N N . MET A 1 126 ? 5.039 -22.453 -16.875 1 79.44 126 MET A N 1
ATOM 989 C CA . MET A 1 126 ? 5.945 -22.656 -15.75 1 79.44 126 MET A CA 1
ATOM 990 C C . MET A 1 126 ? 6.895 -23.812 -16.016 1 79.44 126 MET A C 1
ATOM 992 O O . MET A 1 126 ? 8.055 -23.781 -15.594 1 79.44 126 MET A O 1
ATOM 996 N N . GLU A 1 127 ? 6.449 -24.766 -16.703 1 77.19 127 GLU A N 1
ATOM 997 C CA . GLU A 1 127 ? 7.277 -25.922 -17.047 1 77.19 127 GLU A CA 1
ATOM 998 C C . GLU A 1 127 ? 8.508 -25.5 -17.844 1 77.19 127 GLU A C 1
ATOM 1000 O O . GLU A 1 127 ? 9.594 -26.062 -17.672 1 77.19 127 GLU A O 1
ATOM 1005 N N . SER A 1 128 ? 8.484 -24.453 -18.5 1 76.38 128 SER A N 1
ATOM 1006 C CA . SER A 1 128 ? 9.562 -24.016 -19.391 1 76.38 128 SER A CA 1
ATOM 1007 C C . SER A 1 128 ? 10.539 -23.109 -18.641 1 76.38 128 SER A C 1
ATOM 1009 O O . SER A 1 128 ? 11.664 -22.906 -19.109 1 76.38 128 SER A O 1
ATOM 1011 N N . HIS A 1 129 ? 10.289 -22.609 -17.531 1 77.19 129 HIS A N 1
ATOM 1012 C CA . HIS A 1 129 ? 11.102 -21.578 -16.891 1 77.19 129 HIS A CA 1
ATOM 1013 C C . HIS A 1 129 ? 11.594 -22.047 -15.516 1 77.19 129 HIS A C 1
ATOM 1015 O O . HIS A 1 129 ? 12.117 -21.234 -14.742 1 77.19 129 HIS A O 1
ATOM 1021 N N . LYS A 1 130 ? 11.672 -23.188 -15.203 1 82 130 LYS A N 1
ATOM 1022 C CA . LYS A 1 130 ? 12.078 -23.703 -13.898 1 82 130 LYS A CA 1
ATOM 1023 C C . LYS A 1 130 ? 11.344 -22.984 -12.773 1 82 130 LYS A C 1
ATOM 1025 O O . LYS A 1 130 ? 11.961 -22.531 -11.805 1 82 130 LYS A O 1
ATOM 1030 N N . THR A 1 131 ? 10.164 -22.672 -12.922 1 90.38 131 THR A N 1
ATOM 1031 C CA . THR A 1 131 ? 9.281 -22.047 -11.945 1 90.38 131 THR A CA 1
ATOM 1032 C C . THR A 1 131 ? 8.211 -23.016 -11.461 1 90.38 131 THR A C 1
ATOM 1034 O O . THR A 1 131 ? 7.855 -23.953 -12.172 1 90.38 131 THR A O 1
ATOM 1037 N N . ARG A 1 132 ? 7.754 -22.797 -10.234 1 91.12 132 ARG A N 1
ATOM 1038 C CA . ARG A 1 132 ? 6.727 -23.688 -9.711 1 91.12 132 ARG A CA 1
ATOM 1039 C C . ARG A 1 132 ? 5.777 -22.938 -8.781 1 91.12 132 ARG A C 1
ATOM 1041 O O . ARG A 1 132 ? 6.203 -22.047 -8.039 1 91.12 132 ARG A O 1
ATOM 1048 N N . TRP A 1 133 ? 4.59 -23.375 -8.836 1 94.25 133 TRP A N 1
ATOM 1049 C CA . TRP A 1 133 ? 3.586 -22.953 -7.867 1 94.25 133 TRP A CA 1
ATOM 1050 C C . TRP A 1 133 ? 3.658 -23.797 -6.602 1 94.25 133 TRP A C 1
ATOM 1052 O O . TRP A 1 133 ? 3.578 -25.031 -6.664 1 94.25 133 TRP A O 1
ATOM 1062 N N . VAL A 1 134 ? 3.773 -23.125 -5.461 1 95.38 134 VAL A N 1
ATOM 1063 C CA . VAL A 1 134 ? 3.928 -23.844 -4.195 1 95.38 134 VAL A CA 1
ATOM 1064 C C . VAL A 1 134 ? 2.812 -23.438 -3.234 1 95.38 134 VAL A C 1
ATOM 1066 O O . VAL A 1 134 ? 2.521 -22.25 -3.078 1 95.38 134 VAL A O 1
ATOM 1069 N N . PRO A 1 135 ? 2.201 -24.438 -2.588 1 96.12 135 PRO A N 1
ATOM 1070 C CA . PRO A 1 135 ? 1.177 -24.078 -1.601 1 96.12 135 PRO A CA 1
ATOM 1071 C C . PRO A 1 135 ? 1.707 -23.156 -0.506 1 96.12 135 PRO A C 1
ATOM 1073 O O . PRO A 1 135 ? 2.814 -23.359 -0.003 1 96.12 135 PRO A O 1
ATOM 1076 N N . VAL A 1 136 ? 0.88 -22.156 -0.152 1 95.94 136 VAL A N 1
ATOM 1077 C CA . VAL A 1 136 ? 1.327 -21.125 0.783 1 95.94 136 VAL A CA 1
ATOM 1078 C C . VAL A 1 136 ? 1.548 -21.75 2.162 1 95.94 136 VAL A C 1
ATOM 1080 O O . VAL A 1 136 ? 2.307 -21.203 2.975 1 95.94 136 VAL A O 1
ATOM 1083 N N . ASP A 1 137 ? 0.932 -22.828 2.467 1 93.31 137 ASP A N 1
ATOM 1084 C CA . ASP A 1 137 ? 1.051 -23.469 3.771 1 93.31 137 ASP A CA 1
ATOM 1085 C C . ASP A 1 137 ? 2.174 -24.5 3.775 1 93.31 137 ASP A C 1
ATOM 1087 O O . ASP A 1 137 ? 2.422 -25.156 4.793 1 93.31 137 ASP A O 1
ATOM 1091 N N . ASP A 1 138 ? 2.9 -24.641 2.695 1 95.25 138 ASP A N 1
ATOM 1092 C CA . ASP A 1 138 ? 3.988 -25.609 2.588 1 95.25 138 ASP A CA 1
ATOM 1093 C C . ASP A 1 138 ? 5.156 -25.031 1.791 1 95.25 138 ASP A C 1
ATOM 1095 O O . ASP A 1 138 ? 5.613 -25.641 0.818 1 95.25 138 ASP A O 1
ATOM 1099 N N . LEU A 1 139 ? 5.617 -23.984 2.242 1 96.06 139 LEU A N 1
ATOM 1100 C CA . LEU A 1 139 ? 6.707 -23.297 1.555 1 96.06 139 LEU A CA 1
ATOM 1101 C C . LEU A 1 139 ? 8.055 -23.922 1.918 1 96.06 139 LEU A C 1
ATOM 1103 O O . LEU A 1 139 ? 8.281 -24.281 3.074 1 96.06 139 LEU A O 1
ATOM 1107 N N . PRO A 1 140 ? 8.945 -24.016 0.995 1 94.44 140 PRO A N 1
ATOM 1108 C CA . PRO A 1 140 ? 10.32 -24.422 1.306 1 94.44 140 PRO A CA 1
ATOM 1109 C C . PRO A 1 140 ? 11.133 -23.312 1.968 1 94.44 140 PRO A C 1
ATOM 1111 O O . PRO A 1 140 ? 10.602 -22.234 2.24 1 94.44 140 PRO A O 1
ATOM 1114 N N . GLU A 1 141 ? 12.344 -23.703 2.326 1 91.81 141 GLU A N 1
ATOM 1115 C CA . GLU A 1 141 ? 13.258 -22.641 2.723 1 91.81 141 GLU A CA 1
ATOM 1116 C C . GLU A 1 141 ? 13.516 -21.672 1.569 1 91.81 141 GLU A C 1
ATOM 1118 O O . GLU A 1 141 ? 13.766 -22.094 0.44 1 91.81 141 GLU A O 1
ATOM 1123 N N . LEU A 1 142 ? 13.461 -20.453 1.854 1 93.12 142 LEU A N 1
ATOM 1124 C CA . LEU A 1 142 ? 13.555 -19.453 0.794 1 93.12 142 LEU A CA 1
ATOM 1125 C C . LEU A 1 142 ? 14.812 -18.609 0.965 1 93.12 142 LEU A C 1
ATOM 1127 O O . LEU A 1 142 ? 15.297 -18.422 2.084 1 93.12 142 LEU A O 1
ATOM 1131 N N . ALA A 1 143 ? 15.242 -18.141 -0.158 1 89.94 143 ALA A N 1
ATOM 1132 C CA . ALA A 1 143 ? 16.375 -17.219 -0.152 1 89.94 143 ALA A CA 1
ATOM 1133 C C . ALA A 1 143 ? 16 -15.891 0.502 1 89.94 143 ALA A C 1
ATOM 1135 O O . ALA A 1 143 ? 14.836 -15.492 0.482 1 89.94 143 ALA A O 1
ATOM 1136 N N . PHE A 1 144 ? 17.031 -15.266 1.143 1 91.44 144 PHE A N 1
ATOM 1137 C CA . PHE A 1 144 ? 16.875 -13.93 1.712 1 91.44 144 PHE A CA 1
ATOM 1138 C C . PHE A 1 144 ? 15.75 -13.898 2.732 1 91.44 144 PHE A C 1
ATOM 1140 O O . PHE A 1 144 ? 15.641 -14.789 3.578 1 91.44 144 PHE A O 1
ATOM 1147 N N . ASP A 1 145 ? 15.031 -12.805 2.74 1 94.75 145 ASP A N 1
ATOM 1148 C CA . ASP A 1 145 ? 13.875 -12.648 3.621 1 94.75 145 ASP A CA 1
ATOM 1149 C C . ASP A 1 145 ? 12.57 -12.844 2.854 1 94.75 145 ASP A C 1
ATOM 1151 O O . ASP A 1 145 ? 11.562 -12.195 3.156 1 94.75 145 ASP A O 1
ATOM 1155 N N . HIS A 1 146 ? 12.602 -13.695 1.866 1 96.62 146 HIS A N 1
ATOM 1156 C CA . HIS A 1 146 ? 11.461 -13.836 0.972 1 96.62 146 HIS A CA 1
ATOM 1157 C C . HIS A 1 146 ? 10.258 -14.438 1.701 1 96.62 146 HIS A C 1
ATOM 1159 O O . HIS A 1 146 ? 9.109 -14.164 1.346 1 96.62 146 HIS A O 1
ATOM 1165 N N . ARG A 1 147 ? 10.539 -15.219 2.697 1 96.5 147 ARG A N 1
ATOM 1166 C CA . ARG A 1 147 ? 9.438 -15.711 3.514 1 96.5 147 ARG A CA 1
ATOM 1167 C C . ARG A 1 147 ? 8.664 -14.562 4.148 1 96.5 147 ARG A C 1
ATOM 1169 O O . ARG A 1 147 ? 7.434 -14.555 4.141 1 96.5 147 ARG A O 1
ATOM 1176 N N . ASP A 1 148 ? 9.383 -13.625 4.664 1 96.94 148 ASP A N 1
ATOM 1177 C CA . ASP A 1 148 ? 8.758 -12.445 5.258 1 96.94 148 ASP A CA 1
ATOM 1178 C C . ASP A 1 148 ? 7.957 -11.664 4.215 1 96.94 148 ASP A C 1
ATOM 1180 O O . ASP A 1 148 ? 6.875 -11.156 4.508 1 96.94 148 ASP A O 1
ATOM 1184 N N . ILE A 1 149 ? 8.484 -11.555 3.047 1 98.06 149 ILE A N 1
ATOM 1185 C CA . ILE A 1 149 ? 7.832 -10.836 1.961 1 98.06 149 ILE A CA 1
ATOM 1186 C C . ILE A 1 149 ? 6.52 -11.531 1.602 1 98.06 149 ILE A C 1
ATOM 1188 O O . ILE A 1 149 ? 5.48 -10.883 1.474 1 98.06 149 ILE A O 1
ATOM 1192 N N . ILE A 1 150 ? 6.543 -12.836 1.518 1 98.38 150 ILE A N 1
ATOM 1193 C CA . ILE A 1 150 ? 5.352 -13.609 1.187 1 98.38 150 ILE A CA 1
ATOM 1194 C C . ILE A 1 150 ? 4.316 -13.469 2.301 1 98.38 150 ILE A C 1
ATOM 1196 O O . ILE A 1 150 ? 3.131 -13.258 2.035 1 98.38 150 ILE A O 1
ATOM 1200 N N . ASP A 1 151 ? 4.742 -13.578 3.516 1 97.69 151 ASP A N 1
ATOM 1201 C CA . ASP A 1 151 ? 3.834 -13.477 4.652 1 97.69 151 ASP A CA 1
ATOM 1202 C C . ASP A 1 151 ? 3.111 -12.133 4.66 1 97.69 151 ASP A C 1
ATOM 1204 O O . ASP A 1 151 ? 1.897 -12.078 4.867 1 97.69 151 ASP A O 1
ATOM 1208 N N . LEU A 1 152 ? 3.863 -11.109 4.418 1 97.81 152 LEU A N 1
ATOM 1209 C CA . LEU A 1 152 ? 3.236 -9.797 4.387 1 97.81 152 LEU A CA 1
ATOM 1210 C C . LEU A 1 152 ? 2.289 -9.672 3.199 1 97.81 152 LEU A C 1
ATOM 1212 O O . LEU A 1 152 ? 1.232 -9.039 3.305 1 97.81 152 LEU A O 1
ATOM 1216 N N . ALA A 1 153 ? 2.654 -10.188 2.092 1 97.88 153 ALA A N 1
ATOM 1217 C CA . ALA A 1 153 ? 1.772 -10.172 0.927 1 97.88 153 ALA A CA 1
ATOM 1218 C C . ALA A 1 153 ? 0.445 -10.859 1.234 1 97.88 153 ALA A C 1
ATOM 1220 O O . ALA A 1 153 ? -0.621 -10.352 0.88 1 97.88 153 ALA A O 1
ATOM 1221 N N . LEU A 1 154 ? 0.517 -11.984 1.881 1 96.56 154 LEU A N 1
ATOM 1222 C CA . LEU A 1 154 ? -0.69 -12.727 2.229 1 96.56 154 LEU A CA 1
ATOM 1223 C C . LEU A 1 154 ? -1.555 -11.938 3.201 1 96.56 154 LEU A C 1
ATOM 1225 O O . LEU A 1 154 ? -2.781 -11.922 3.08 1 96.56 154 LEU A O 1
ATOM 1229 N N . GLU A 1 155 ? -0.929 -11.32 4.102 1 96.5 155 GLU A N 1
ATOM 1230 C CA . GLU A 1 155 ? -1.66 -10.445 5.016 1 96.5 155 GLU A CA 1
ATOM 1231 C C . GLU A 1 155 ? -2.361 -9.32 4.258 1 96.5 155 GLU A C 1
ATOM 1233 O O . GLU A 1 155 ? -3.508 -8.984 4.562 1 96.5 155 GLU A O 1
ATOM 1238 N N . ARG A 1 156 ? -1.651 -8.766 3.342 1 95.75 156 ARG A N 1
ATOM 1239 C CA . ARG A 1 156 ? -2.223 -7.695 2.533 1 95.75 156 ARG A CA 1
ATOM 1240 C C . ARG A 1 156 ? -3.416 -8.195 1.726 1 95.75 156 ARG A C 1
ATOM 1242 O O . ARG A 1 156 ? -4.426 -7.496 1.602 1 95.75 156 ARG A O 1
ATOM 1249 N N . VAL A 1 157 ? -3.289 -9.305 1.178 1 94.31 157 VAL A N 1
ATOM 1250 C CA . VAL A 1 157 ? -4.391 -9.906 0.428 1 94.31 157 VAL A CA 1
ATOM 1251 C C . VAL A 1 157 ? -5.602 -10.078 1.341 1 94.31 157 VAL A C 1
ATOM 1253 O O . VAL A 1 157 ? -6.719 -9.711 0.979 1 94.31 157 VAL A O 1
ATOM 1256 N N . ARG A 1 158 ? -5.375 -10.602 2.486 1 93.31 158 ARG A N 1
ATOM 1257 C CA . ARG A 1 158 ? -6.449 -10.828 3.451 1 93.31 158 ARG A CA 1
ATOM 1258 C C . ARG A 1 158 ? -7.145 -9.516 3.803 1 93.31 158 ARG A C 1
ATOM 1260 O O . ARG A 1 158 ? -8.375 -9.43 3.76 1 93.31 158 ARG A O 1
ATOM 1267 N N . SER A 1 159 ? -6.391 -8.562 4.07 1 91.44 159 SER A N 1
ATOM 1268 C CA . SER A 1 159 ? -6.941 -7.262 4.445 1 91.44 159 SER A CA 1
ATOM 1269 C C . SER A 1 159 ? -7.68 -6.617 3.275 1 91.44 159 SER A C 1
ATOM 1271 O O . SER A 1 159 ? -8.742 -6.027 3.459 1 91.44 159 SER A O 1
ATOM 1273 N N . SER A 1 160 ? -7.098 -6.734 2.102 1 91.38 160 SER A N 1
ATOM 1274 C CA . SER A 1 160 ? -7.707 -6.137 0.917 1 91.38 160 SER A CA 1
ATOM 1275 C C . SER A 1 160 ? -9.047 -6.789 0.589 1 91.38 160 SER A C 1
ATOM 1277 O O . SER A 1 160 ? -10.008 -6.102 0.248 1 91.38 160 SER A O 1
ATOM 1279 N N . VAL A 1 161 ? -9.094 -8.055 0.698 1 90.88 161 VAL A N 1
ATOM 1280 C CA . VAL A 1 161 ? -10.32 -8.797 0.397 1 90.88 161 VAL A CA 1
ATOM 1281 C C . VAL A 1 161 ? -11.391 -8.453 1.426 1 90.88 161 VAL A C 1
ATOM 1283 O O . VAL A 1 161 ? -12.578 -8.344 1.086 1 90.88 161 VAL A O 1
ATOM 1286 N N . LYS A 1 162 ? -10.992 -8.32 2.619 1 87.69 162 LYS A N 1
ATOM 1287 C CA . LYS A 1 162 ? -11.938 -7.906 3.652 1 87.69 162 LYS A CA 1
ATOM 1288 C C . LYS A 1 162 ? -12.555 -6.555 3.324 1 87.69 162 LYS A C 1
ATOM 1290 O O . LYS A 1 162 ? -13.766 -6.367 3.475 1 87.69 162 LYS A O 1
ATOM 1295 N N . LYS A 1 163 ? -11.742 -5.695 2.822 1 86.12 163 LYS A N 1
ATOM 1296 C CA . LYS A 1 163 ? -12.195 -4.344 2.52 1 86.12 163 LYS A CA 1
ATOM 1297 C C . LYS A 1 163 ? -12.953 -4.301 1.194 1 86.12 163 LYS A C 1
ATOM 1299 O O . LYS A 1 163 ? -13.891 -3.514 1.033 1 86.12 163 LYS A O 1
ATOM 1304 N N . GLU A 1 164 ? -12.5 -5.102 0.288 1 88.25 164 GLU A N 1
ATOM 1305 C CA . GLU A 1 164 ? -13.102 -5.203 -1.038 1 88.25 164 GLU A CA 1
ATOM 1306 C C . GLU A 1 164 ? -13.289 -6.66 -1.449 1 88.25 164 GLU A C 1
ATOM 1308 O O . GLU A 1 164 ? -12.477 -7.207 -2.201 1 88.25 164 GLU A O 1
ATOM 1313 N N . PRO A 1 165 ? -14.406 -7.219 -1.132 1 88.12 165 PRO A N 1
ATOM 1314 C CA . PRO A 1 165 ? -14.641 -8.648 -1.368 1 88.12 165 PRO A CA 1
ATOM 1315 C C . PRO A 1 165 ? -14.617 -9.008 -2.852 1 88.12 165 PRO A C 1
ATOM 1317 O O . PRO A 1 165 ? -14.352 -10.156 -3.207 1 88.12 165 PRO A O 1
ATOM 1320 N N . ALA A 1 166 ? -14.836 -8.031 -3.732 1 90.56 166 ALA A N 1
ATOM 1321 C CA . ALA A 1 166 ? -14.867 -8.289 -5.172 1 90.56 166 ALA A CA 1
ATOM 1322 C C . ALA A 1 166 ? -13.516 -8.82 -5.66 1 90.56 166 ALA A C 1
ATOM 1324 O O . ALA A 1 166 ? -13.438 -9.469 -6.703 1 90.56 166 ALA A O 1
ATOM 1325 N N . LEU A 1 167 ? -12.539 -8.586 -4.918 1 91.5 167 LEU A N 1
ATOM 1326 C CA . LEU A 1 167 ? -11.18 -8.922 -5.336 1 91.5 167 LEU A CA 1
ATOM 1327 C C . LEU A 1 167 ? -10.992 -10.438 -5.426 1 91.5 167 LEU A C 1
ATOM 1329 O O . LEU A 1 167 ? -10.164 -10.922 -6.199 1 91.5 167 LEU A O 1
ATOM 1333 N N . ILE A 1 168 ? -11.781 -11.164 -4.668 1 93.06 168 ILE A N 1
ATOM 1334 C CA . ILE A 1 168 ? -11.586 -12.609 -4.609 1 93.06 168 ILE A CA 1
ATOM 1335 C C . ILE A 1 168 ? -11.922 -13.227 -5.965 1 93.06 168 ILE A C 1
ATOM 1337 O O . ILE A 1 168 ? -11.344 -14.25 -6.348 1 93.06 168 ILE A O 1
ATOM 1341 N N . TYR A 1 169 ? -12.727 -12.602 -6.688 1 94 169 TYR A N 1
ATOM 1342 C CA . TYR A 1 169 ? -13.242 -13.195 -7.918 1 94 169 TYR A CA 1
ATOM 1343 C C . TYR A 1 169 ? -12.203 -13.117 -9.031 1 94 169 TYR A C 1
ATOM 1345 O O . TYR A 1 169 ? -12.32 -13.805 -10.047 1 94 169 TYR A O 1
ATOM 1353 N N . ASP A 1 170 ? -11.172 -12.328 -8.828 1 90.38 170 ASP A N 1
ATOM 1354 C CA . ASP A 1 170 ? -10.055 -12.297 -9.766 1 90.38 170 ASP A CA 1
ATOM 1355 C C . ASP A 1 170 ? -9.266 -13.602 -9.734 1 90.38 170 ASP A C 1
ATOM 1357 O O . ASP A 1 170 ? -8.516 -13.906 -10.664 1 90.38 170 ASP A O 1
ATOM 1361 N N . MET A 1 171 ? -9.477 -14.336 -8.727 1 94.56 171 MET A N 1
ATOM 1362 C CA . MET A 1 171 ? -8.719 -15.57 -8.555 1 94.56 171 MET A CA 1
ATOM 1363 C C . MET A 1 171 ? -9.555 -16.781 -8.969 1 94.56 171 MET A C 1
ATOM 1365 O O . MET A 1 171 ? -9.094 -17.922 -8.867 1 94.56 171 MET A O 1
ATOM 1369 N N . LEU A 1 172 ? -10.742 -16.547 -9.461 1 95.31 172 LEU A N 1
ATOM 1370 C CA . LEU A 1 172 ? -11.641 -17.625 -9.875 1 95.31 172 LEU A CA 1
ATOM 1371 C C . LEU A 1 172 ? -11.875 -17.594 -11.375 1 95.31 172 LEU A C 1
ATOM 1373 O O . LEU A 1 172 ? -11.68 -16.562 -12.023 1 95.31 172 LEU A O 1
ATOM 1377 N N . PRO A 1 173 ? -12.211 -18.75 -11.922 1 93.31 173 PRO A N 1
ATOM 1378 C CA . PRO A 1 173 ? -12.648 -18.734 -13.32 1 93.31 173 PRO A CA 1
ATOM 1379 C C . PRO A 1 173 ? -13.945 -17.953 -13.523 1 93.31 173 PRO A C 1
ATOM 1381 O O . PRO A 1 173 ? -14.625 -17.625 -12.555 1 93.31 173 PRO A O 1
ATOM 1384 N N . ALA A 1 174 ? -14.234 -17.672 -14.789 1 93.75 174 ALA A N 1
ATOM 1385 C CA . ALA A 1 174 ? -15.438 -16.922 -15.125 1 93.75 174 ALA A CA 1
ATOM 1386 C C . ALA A 1 174 ? -16.688 -17.578 -14.539 1 93.75 174 ALA A C 1
ATOM 1388 O O . ALA A 1 174 ? -17.609 -16.906 -14.109 1 93.75 174 ALA A O 1
ATOM 1389 N N . LYS A 1 175 ? -16.672 -18.906 -14.641 1 95.5 175 LYS A N 1
ATOM 1390 C CA . LYS A 1 175 ? -17.688 -19.734 -13.969 1 95.5 175 LYS A CA 1
ATOM 1391 C C . LYS A 1 175 ? -17.062 -20.578 -12.859 1 95.5 175 LYS A C 1
ATOM 1393 O O . LYS A 1 175 ? -16.016 -21.219 -13.07 1 95.5 175 LYS A O 1
ATOM 1398 N N . PHE A 1 176 ? -17.719 -20.484 -11.695 1 95.56 176 PHE A N 1
ATOM 1399 C CA . PHE A 1 176 ? -17.141 -21.203 -10.562 1 95.56 176 PHE A CA 1
ATOM 1400 C C . PHE A 1 176 ? -18.234 -21.859 -9.727 1 95.56 176 PHE A C 1
ATOM 1402 O O . PHE A 1 176 ? -19.406 -21.469 -9.805 1 95.56 176 PHE A O 1
ATOM 1409 N N . THR A 1 177 ? -17.859 -22.875 -8.969 1 94.81 177 THR A N 1
ATOM 1410 C CA . THR A 1 177 ? -18.797 -23.547 -8.07 1 94.81 177 THR A CA 1
ATOM 1411 C C . THR A 1 177 ? -18.766 -22.922 -6.68 1 94.81 177 THR A C 1
ATOM 1413 O O . THR A 1 177 ? -17.812 -22.203 -6.344 1 94.81 177 THR A O 1
ATOM 1416 N N . ALA A 1 178 ? -19.781 -23.234 -5.93 1 95.25 178 ALA A N 1
ATOM 1417 C CA . ALA A 1 178 ? -19.812 -22.781 -4.539 1 95.25 178 ALA A CA 1
ATOM 1418 C C . ALA A 1 178 ? -18.625 -23.359 -3.754 1 95.25 178 ALA A C 1
ATOM 1420 O O . ALA A 1 178 ? -18.078 -22.688 -2.883 1 95.25 178 ALA A O 1
ATOM 1421 N N . LEU A 1 179 ? -18.344 -24.531 -4.129 1 93.88 179 LEU A N 1
ATOM 1422 C CA . LEU A 1 179 ? -17.219 -25.172 -3.457 1 93.88 179 LEU A CA 1
ATOM 1423 C C . LEU A 1 179 ? -15.922 -24.422 -3.707 1 93.88 179 LEU A C 1
ATOM 1425 O O . LEU A 1 179 ? -15.156 -24.156 -2.773 1 9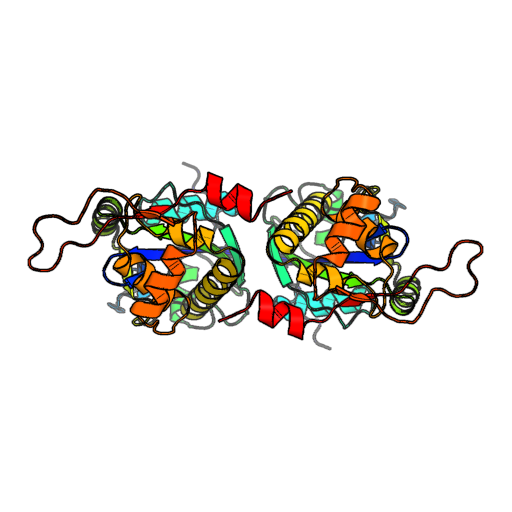3.88 179 LEU A O 1
ATOM 1429 N N . GLN A 1 180 ? -15.688 -24.062 -4.906 1 93.81 180 GLN A N 1
ATOM 1430 C CA . GLN A 1 180 ? -14.484 -23.312 -5.27 1 93.81 180 GLN A CA 1
ATOM 1431 C C . GLN A 1 180 ? -14.422 -21.984 -4.531 1 93.81 180 GLN A C 1
ATOM 1433 O O . GLN A 1 180 ? -13.375 -21.625 -3.99 1 93.81 180 GLN A O 1
ATOM 1438 N N . LEU A 1 181 ? -15.5 -21.312 -4.512 1 95.81 181 LEU A N 1
ATOM 1439 C CA . LEU A 1 181 ? -15.57 -20.031 -3.838 1 95.81 181 LEU A CA 1
ATOM 1440 C C . LEU A 1 181 ? -15.359 -20.188 -2.336 1 95.81 181 LEU A C 1
ATOM 1442 O O . LEU A 1 181 ? -14.641 -19.406 -1.717 1 95.81 181 LEU A O 1
ATOM 1446 N N . ARG A 1 182 ? -15.969 -21.156 -1.758 1 95.56 182 ARG A N 1
ATOM 1447 C CA . ARG A 1 182 ? -15.828 -21.406 -0.326 1 95.56 182 ARG A CA 1
ATOM 1448 C C . ARG A 1 182 ? -14.383 -21.719 0.038 1 95.56 182 ARG A C 1
ATOM 1450 O O . ARG A 1 182 ? -13.836 -21.156 0.991 1 95.56 182 ARG A O 1
ATOM 1457 N N . ARG A 1 183 ? -13.766 -22.578 -0.708 1 94.38 183 ARG A N 1
ATOM 1458 C CA . ARG A 1 183 ? -12.383 -22.969 -0.451 1 94.38 183 ARG A CA 1
ATOM 1459 C C . ARG A 1 183 ? -11.453 -21.766 -0.531 1 94.38 183 ARG A C 1
ATOM 1461 O O . ARG A 1 183 ? -10.57 -21.594 0.311 1 94.38 183 ARG A O 1
ATOM 1468 N N . LEU A 1 184 ? -11.688 -21 -1.553 1 94.94 184 LEU A N 1
ATOM 1469 C CA . LEU A 1 184 ? -10.867 -19.797 -1.706 1 94.94 184 LEU A CA 1
ATOM 1470 C C . LEU A 1 184 ? -11.023 -18.875 -0.498 1 94.94 184 LEU A C 1
ATOM 1472 O O . LEU A 1 184 ? -10.031 -18.391 0.043 1 94.94 184 LEU A O 1
ATOM 1476 N N . ASN A 1 185 ? -12.25 -18.656 -0.067 1 94.06 185 ASN A N 1
ATOM 1477 C CA . ASN A 1 185 ? -12.5 -17.828 1.109 1 94.06 185 ASN A CA 1
ATOM 1478 C C . ASN A 1 185 ? -11.82 -18.406 2.352 1 94.06 185 ASN A C 1
ATOM 1480 O O . ASN A 1 185 ? -11.219 -17.672 3.131 1 94.06 185 ASN A O 1
ATOM 1484 N N . GLU A 1 186 ? -11.93 -1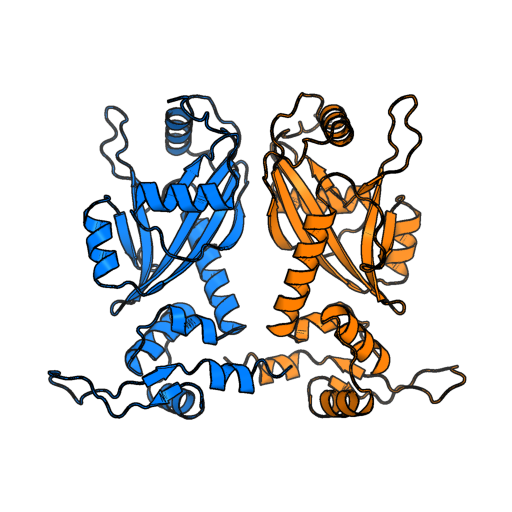9.656 2.486 1 94 186 GLU A N 1
ATOM 1485 C CA . GLU A 1 186 ? -11.32 -20.312 3.637 1 94 186 GLU A CA 1
ATOM 1486 C C . GLU A 1 186 ? -9.805 -20.141 3.645 1 94 186 GLU A C 1
ATOM 1488 O O . GLU A 1 186 ? -9.211 -19.875 4.691 1 94 186 GLU A O 1
ATOM 1493 N N . GLU A 1 187 ? -9.25 -20.281 2.549 1 93 187 GLU A N 1
ATOM 1494 C CA 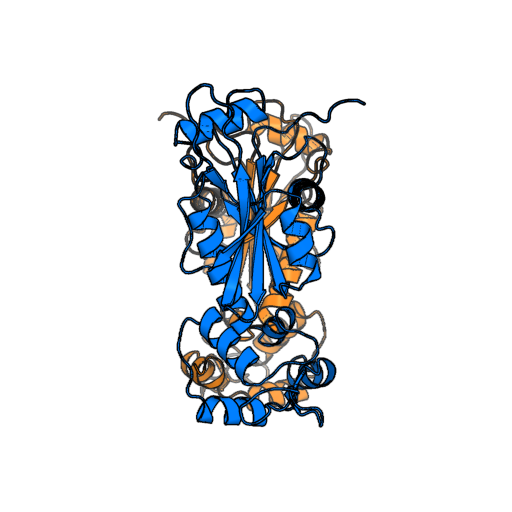. GLU A 1 187 ? -7.801 -20.188 2.441 1 93 187 GLU A CA 1
ATOM 1495 C C . GLU A 1 187 ? -7.332 -18.75 2.691 1 93 187 GLU A C 1
ATOM 1497 O O . GLU A 1 187 ? -6.324 -18.531 3.367 1 93 187 GLU A O 1
ATOM 1502 N N . ILE A 1 188 ? -8.031 -17.828 2.174 1 92.69 188 ILE A N 1
ATOM 1503 C CA . ILE A 1 188 ? -7.648 -16.438 2.328 1 92.69 188 ILE A CA 1
ATOM 1504 C C . ILE A 1 188 ? -7.805 -16.016 3.787 1 92.69 188 ILE A C 1
ATOM 1506 O O . ILE A 1 188 ? -6.918 -15.359 4.348 1 92.69 188 ILE A O 1
ATOM 1510 N N . HIS A 1 189 ? -8.812 -16.438 4.387 1 89.94 189 HIS A N 1
ATOM 1511 C CA . HIS A 1 189 ? -9.109 -15.977 5.738 1 89.94 189 HIS A CA 1
ATOM 1512 C C . HIS A 1 189 ? -8.531 -16.938 6.781 1 89.94 189 HIS A C 1
ATOM 1514 O O . HIS A 1 189 ? -8.469 -16.594 7.965 1 89.94 189 HIS A O 1
ATOM 1520 N N . GLY A 1 190 ? -8.102 -18.062 6.375 1 87 190 GLY A N 1
ATOM 1521 C CA . GLY A 1 190 ? -7.469 -19.031 7.266 1 87 190 GLY A CA 1
ATOM 1522 C C . GLY A 1 190 ? -8.445 -19.688 8.227 1 87 190 GLY A C 1
ATOM 1523 O O . GLY A 1 190 ? -8.062 -20.094 9.328 1 87 190 GLY A O 1
ATOM 1524 N N . LYS A 1 191 ? -9.695 -19.688 7.922 1 89.31 191 LYS A N 1
ATOM 1525 C CA . LYS A 1 191 ? -10.711 -20.281 8.781 1 89.31 191 LYS A CA 1
ATOM 1526 C C . LYS A 1 191 ? -11.703 -21.109 7.961 1 89.31 191 LYS A C 1
ATOM 1528 O O . LYS A 1 191 ? -12.125 -20.688 6.879 1 89.31 191 LYS A O 1
ATOM 1533 N N . PRO A 1 192 ? -12.031 -22.266 8.531 1 92.88 192 PRO A N 1
ATOM 1534 C CA . PRO A 1 192 ? -13.055 -23.062 7.84 1 92.88 192 PRO A CA 1
ATOM 1535 C C . PRO A 1 192 ? -14.438 -22.406 7.891 1 92.88 192 PRO A C 1
ATOM 1537 O O . PRO A 1 192 ? -14.742 -21.672 8.828 1 92.88 192 PRO A O 1
ATOM 1540 N N . MET A 1 193 ? -15.188 -22.656 6.871 1 93.5 193 MET A N 1
ATOM 1541 C CA . MET A 1 193 ? -16.547 -22.109 6.789 1 93.5 193 MET A CA 1
ATOM 1542 C C . MET A 1 193 ? -17.562 -23.25 6.668 1 93.5 193 MET A C 1
ATOM 1544 O O . MET A 1 193 ? -17.344 -24.203 5.926 1 93.5 193 MET A O 1
ATOM 1548 N N . ASP A 1 194 ? -18.594 -23.047 7.43 1 95.75 194 ASP A N 1
ATOM 1549 C CA . ASP A 1 194 ? -19.688 -24.016 7.355 1 95.75 194 ASP A CA 1
ATOM 1550 C C . ASP A 1 194 ? -20.359 -23.969 5.988 1 95.75 194 ASP A C 1
ATOM 1552 O O . ASP A 1 194 ? -20.688 -22.891 5.48 1 95.75 194 ASP A O 1
ATOM 1556 N N . VAL A 1 195 ? -20.594 -25.219 5.426 1 94.06 195 VAL A N 1
ATOM 1557 C CA . VAL A 1 195 ? -21.094 -25.344 4.062 1 94.06 195 VAL A CA 1
ATOM 1558 C C . VAL A 1 195 ? -22.484 -24.703 3.967 1 94.06 195 VAL A C 1
ATOM 1560 O O . VAL A 1 195 ? -22.734 -23.891 3.066 1 94.06 195 VAL A O 1
ATOM 1563 N N . ARG A 1 196 ? -23.359 -24.953 4.871 1 94.69 196 ARG A N 1
ATOM 1564 C CA . ARG A 1 196 ? -24.734 -24.453 4.848 1 94.69 196 ARG A CA 1
ATOM 1565 C C . ARG A 1 196 ? -24.75 -22.938 5 1 94.69 196 ARG A C 1
ATOM 1567 O O . ARG A 1 196 ? -25.469 -22.25 4.262 1 94.69 196 ARG A O 1
ATOM 1574 N N . ASN A 1 197 ? -24.016 -22.5 5.934 1 93.81 197 ASN A N 1
ATOM 1575 C CA . ASN A 1 197 ? -23.938 -21.062 6.16 1 93.81 197 ASN A CA 1
ATOM 1576 C C . ASN A 1 197 ? -23.359 -20.328 4.949 1 93.81 197 ASN A C 1
ATOM 1578 O O . ASN A 1 197 ? -23.797 -19.219 4.633 1 93.81 197 ASN A O 1
ATOM 1582 N N . PHE A 1 198 ? -22.453 -20.969 4.312 1 95.62 198 PHE A N 1
ATOM 1583 C CA . PHE A 1 198 ? -21.828 -20.344 3.146 1 95.62 198 PHE A CA 1
ATOM 1584 C C . PHE A 1 198 ? -22.812 -20.25 1.993 1 95.62 198 PHE A C 1
ATOM 1586 O O . PHE A 1 198 ? -22.859 -19.234 1.289 1 95.62 198 PHE A O 1
ATOM 1593 N N . HIS A 1 199 ? -23.547 -21.25 1.817 1 94.38 199 HIS A N 1
ATOM 1594 C CA . HIS A 1 199 ? -24.547 -21.234 0.757 1 94.38 199 HIS A CA 1
ATOM 1595 C C . HIS A 1 199 ? -25.594 -20.141 1.002 1 94.38 199 HIS A C 1
ATOM 1597 O O . HIS A 1 199 ? -26.031 -19.484 0.061 1 94.38 199 HIS A O 1
ATOM 1603 N N . LYS A 1 200 ? -25.891 -20 2.236 1 94.69 200 LYS A N 1
ATOM 1604 C CA . LYS A 1 200 ? -26.812 -18.922 2.58 1 94.69 200 LYS A CA 1
ATOM 1605 C C . LYS A 1 200 ? -26.203 -17.562 2.254 1 94.69 200 LYS A C 1
ATOM 1607 O O . LYS A 1 200 ? -26.875 -16.672 1.737 1 94.69 200 LYS A O 1
ATOM 1612 N N . LYS A 1 201 ? -24.969 -17.453 2.561 1 91.69 201 LYS A N 1
ATOM 1613 C CA . LYS A 1 201 ? -24.234 -16.219 2.299 1 91.69 201 LYS A CA 1
ATOM 1614 C C . LYS A 1 201 ? -24.219 -15.898 0.806 1 91.69 201 LYS A C 1
ATOM 1616 O O . LYS A 1 201 ? -24.484 -14.766 0.401 1 91.69 201 LYS A O 1
ATOM 1621 N N . ILE A 1 202 ? -23.891 -16.844 0.033 1 93 202 ILE A N 1
ATOM 1622 C CA . ILE A 1 202 ? -23.797 -16.656 -1.412 1 93 202 ILE A CA 1
ATOM 1623 C C . ILE A 1 202 ? -25.172 -16.297 -1.968 1 93 202 ILE A C 1
ATOM 1625 O O . ILE A 1 202 ? -25.297 -15.453 -2.855 1 93 202 ILE A O 1
ATOM 1629 N N . ALA A 1 203 ? -26.156 -16.969 -1.41 1 92.38 203 ALA A N 1
ATOM 1630 C CA . ALA A 1 203 ? -27.531 -16.75 -1.867 1 92.38 203 ALA A CA 1
ATOM 1631 C C . ALA A 1 203 ? -28 -15.336 -1.535 1 92.38 203 ALA A C 1
ATOM 1633 O O . ALA A 1 203 ? -28.844 -14.773 -2.236 1 92.38 203 ALA A O 1
ATOM 1634 N N . SER A 1 204 ? -27.422 -14.836 -0.545 1 92.19 204 SER A N 1
ATOM 1635 C CA . SER A 1 204 ? -27.828 -13.508 -0.092 1 92.19 204 SER A CA 1
ATOM 1636 C C . SER A 1 204 ? -27.109 -12.414 -0.861 1 92.19 204 SER A C 1
ATOM 1638 O O . SER A 1 204 ? -27.391 -11.227 -0.681 1 92.19 204 SER A O 1
ATOM 1640 N N . ARG A 1 205 ? -26.219 -12.719 -1.714 1 93 205 ARG A N 1
ATOM 1641 C CA . ARG A 1 205 ? -25.422 -11.742 -2.459 1 93 205 ARG A CA 1
ATOM 1642 C C . ARG A 1 205 ? -25.844 -11.703 -3.924 1 93 205 ARG A C 1
ATOM 1644 O O . ARG A 1 205 ? -25.453 -12.562 -4.715 1 93 205 ARG A O 1
ATOM 1651 N N . PRO A 1 206 ? -26.5 -10.664 -4.246 1 93.94 206 PRO A N 1
ATOM 1652 C CA . PRO A 1 206 ? -27.078 -10.609 -5.59 1 93.94 206 PRO A CA 1
ATOM 1653 C C . PRO A 1 206 ? -26.031 -10.594 -6.691 1 93.94 206 PRO A C 1
ATOM 1655 O O . PRO A 1 206 ? -26.328 -10.898 -7.848 1 93.94 206 PRO A O 1
ATOM 1658 N N . TYR A 1 207 ? -24.828 -10.227 -6.34 1 95.31 207 TYR A N 1
ATOM 1659 C CA . TYR A 1 207 ? -23.797 -10.133 -7.363 1 95.31 207 TYR A CA 1
ATOM 1660 C C . TYR A 1 207 ? -23.188 -11.5 -7.648 1 95.31 207 TYR A C 1
ATOM 1662 O O . TYR A 1 207 ? -22.344 -11.641 -8.539 1 95.31 207 TYR A O 1
ATOM 1670 N N . ILE A 1 208 ? -23.516 -12.492 -6.918 1 97.06 208 ILE A N 1
ATOM 1671 C CA . ILE A 1 208 ? -23.203 -13.883 -7.227 1 97.06 208 ILE A CA 1
ATOM 1672 C C . ILE A 1 208 ? -24.406 -14.547 -7.895 1 97.06 208 ILE A C 1
ATOM 1674 O O . ILE A 1 208 ? -25.344 -14.969 -7.223 1 97.06 208 ILE A O 1
ATOM 1678 N N . VAL A 1 209 ? -24.328 -14.711 -9.164 1 97.19 209 VAL A N 1
ATOM 1679 C CA . VAL A 1 209 ? -25.5 -15.078 -9.961 1 97.19 209 VAL A CA 1
ATOM 1680 C C . VAL A 1 209 ? -25.438 -16.562 -10.305 1 97.19 209 VAL A C 1
ATOM 1682 O O . VAL A 1 209 ? -24.5 -17.016 -10.977 1 97.19 209 VAL A O 1
ATOM 1685 N N . PRO A 1 210 ? -26.422 -17.328 -9.906 1 96.31 210 PRO A N 1
ATOM 1686 C CA . PRO A 1 210 ? -26.453 -18.734 -10.289 1 96.31 210 PRO A CA 1
ATOM 1687 C C . PRO A 1 210 ? -26.734 -18.938 -11.781 1 96.31 210 PRO A C 1
ATOM 1689 O O . PRO A 1 210 ? -27.531 -18.203 -12.367 1 96.31 210 PRO A O 1
ATOM 1692 N N . LEU A 1 211 ? -25.984 -19.859 -12.328 1 96.69 211 LEU A N 1
ATOM 1693 C CA . LEU A 1 211 ? -26.172 -20.203 -13.734 1 96.69 211 LEU A CA 1
ATOM 1694 C C . LEU A 1 211 ? -26.984 -21.484 -13.883 1 96.69 211 LEU A C 1
ATOM 1696 O O . LEU A 1 211 ? -27.125 -22.234 -12.922 1 96.69 211 LEU A O 1
ATOM 1700 N N . ASP A 1 212 ? -27.484 -21.719 -15.086 1 93.81 212 ASP A N 1
ATOM 1701 C CA . ASP A 1 212 ? -28.203 -22.953 -15.367 1 93.81 212 ASP A CA 1
ATOM 1702 C C . ASP A 1 212 ? -27.234 -24.109 -15.609 1 93.81 212 ASP A C 1
ATOM 1704 O O . ASP A 1 212 ? -27.578 -25.266 -15.398 1 93.81 212 ASP A O 1
ATOM 1708 N N . GLU A 1 213 ? -26.109 -23.75 -15.961 1 92.56 213 GLU A N 1
ATOM 1709 C CA . GLU A 1 213 ? -25.062 -24.734 -16.234 1 92.56 213 GLU A CA 1
ATOM 1710 C C . GLU A 1 213 ? -24.594 -25.406 -14.953 1 92.56 213 GLU A C 1
ATOM 1712 O O . GLU A 1 213 ? -24.406 -24.75 -13.93 1 92.56 213 GLU A O 1
ATOM 1717 N N . LYS A 1 214 ? -24.391 -26.75 -15.102 1 91.81 214 LYS A N 1
ATOM 1718 C CA . LYS A 1 214 ? -23.875 -27.547 -13.992 1 91.81 214 LYS A CA 1
ATOM 1719 C C . LYS A 1 214 ? -22.656 -28.344 -14.414 1 91.81 214 LYS A C 1
ATOM 1721 O O . LYS A 1 214 ? -22.359 -28.484 -15.609 1 91.81 214 LYS A O 1
ATOM 1726 N N . GLU A 1 215 ? -21.875 -28.75 -13.383 1 89.69 215 GLU A N 1
ATOM 1727 C CA . GLU A 1 215 ? -20.719 -29.609 -13.656 1 89.69 215 GLU A CA 1
ATOM 1728 C C . GLU A 1 215 ? -21.141 -30.844 -14.445 1 89.69 215 GLU A C 1
ATOM 1730 O O . GLU A 1 215 ? -22.25 -31.344 -14.297 1 89.69 215 GLU A O 1
ATOM 1735 N N . GLU A 1 216 ? -20.219 -31.234 -15.312 1 86.44 216 GLU A N 1
ATOM 1736 C CA . GLU A 1 216 ? -20.5 -32.406 -16.109 1 86.44 216 GLU A CA 1
ATOM 1737 C C . GLU A 1 216 ? -19.484 -33.531 -15.836 1 86.44 216 GLU A C 1
ATOM 1739 O O . GLU A 1 216 ? -18.312 -33.25 -15.578 1 86.44 216 GLU A O 1
ATOM 1744 N N . GLY A 1 217 ? -20.016 -34.75 -15.875 1 81 217 GLY A N 1
ATOM 1745 C CA . GLY A 1 217 ? -19.141 -35.906 -15.805 1 81 217 GLY A CA 1
ATOM 1746 C C . GLY A 1 217 ? -18.625 -36.188 -14.406 1 81 217 GLY A C 1
ATOM 1747 O O . GLY A 1 217 ? -17.5 -36.688 -14.234 1 81 217 GLY A O 1
ATOM 1748 N N . VAL A 1 218 ? -19.328 -35.688 -13.492 1 79.88 218 VAL A N 1
ATOM 1749 C CA . VAL A 1 218 ? -18.891 -35.906 -12.117 1 79.88 218 VAL A CA 1
ATOM 1750 C C . VAL A 1 218 ? -19.75 -37 -11.469 1 79.88 218 VAL A C 1
ATOM 1752 O O . VAL A 1 218 ? -20.922 -37.156 -11.812 1 79.88 218 VAL A O 1
ATOM 1755 N N . PRO A 1 219 ? -19.094 -37.875 -10.727 1 82.12 219 PRO A N 1
ATOM 1756 C CA . PRO A 1 219 ? -19.812 -39 -10.109 1 82.12 219 PRO A CA 1
ATOM 1757 C C . PRO A 1 219 ? -20.719 -38.531 -8.969 1 82.12 219 PRO A C 1
ATOM 1759 O O . PRO A 1 219 ? -21.484 -39.344 -8.422 1 82.12 219 PRO A O 1
ATOM 1762 N N . HIS A 1 220 ? -20.656 -37.438 -8.547 1 81.44 220 HIS A N 1
ATOM 1763 C CA . HIS A 1 220 ? -21.484 -36.906 -7.477 1 81.44 220 HIS A CA 1
ATOM 1764 C C . HIS A 1 220 ? -22.5 -35.875 -8.023 1 81.44 220 HIS A C 1
ATOM 1766 O O . HIS A 1 220 ? -22.609 -35.719 -9.234 1 81.44 220 HIS A O 1
ATOM 1772 N N . ARG A 1 221 ? -23.359 -35.438 -7.102 1 81.31 221 ARG A N 1
ATOM 1773 C CA . ARG A 1 221 ? -24.312 -34.406 -7.523 1 81.31 221 ARG A CA 1
ATOM 1774 C C . ARG A 1 221 ? -23.578 -33.25 -8.203 1 81.31 221 ARG A C 1
ATOM 1776 O O . ARG A 1 221 ? -22.656 -32.656 -7.641 1 81.31 221 ARG A O 1
ATOM 1783 N N . ALA A 1 222 ? -24.016 -33.062 -9.43 1 87 222 ALA A N 1
ATOM 1784 C CA . ALA A 1 222 ? -23.375 -32.031 -10.219 1 87 222 ALA A CA 1
ATOM 1785 C C . ALA A 1 222 ? -23.562 -30.656 -9.562 1 87 222 ALA A C 1
ATOM 1787 O O . ALA A 1 222 ? -24.703 -30.281 -9.234 1 87 222 ALA A O 1
ATOM 1788 N N . ALA A 1 223 ? -22.469 -30 -9.367 1 91.44 223 ALA A N 1
ATOM 1789 C CA . ALA A 1 223 ? -22.547 -28.672 -8.766 1 91.44 223 ALA A CA 1
ATOM 1790 C C . ALA A 1 223 ? -22.984 -27.625 -9.781 1 91.44 223 ALA A C 1
ATOM 1792 O O . ALA A 1 223 ? -22.641 -27.703 -10.961 1 91.44 223 ALA A O 1
ATOM 1793 N N . ARG A 1 224 ? -23.781 -26.688 -9.305 1 93.75 224 ARG A N 1
ATOM 1794 C CA . ARG A 1 224 ? -24.188 -25.547 -10.109 1 93.75 224 ARG A CA 1
ATOM 1795 C C . ARG A 1 224 ? -23.062 -24.531 -10.242 1 93.75 224 ARG A C 1
ATOM 1797 O O . ARG A 1 224 ? -22.297 -24.328 -9.297 1 93.75 224 ARG A O 1
ATOM 1804 N N . TYR A 1 225 ? -23.016 -23.859 -11.406 1 96.38 225 TYR A N 1
ATOM 1805 C CA . TYR A 1 225 ? -22.031 -22.812 -11.602 1 96.38 225 TYR A CA 1
ATOM 1806 C C . TYR A 1 225 ? -22.609 -21.438 -11.258 1 96.38 225 TYR A C 1
ATOM 1808 O O . TYR A 1 225 ? -23.828 -21.234 -11.344 1 96.38 225 TYR A O 1
ATOM 1816 N N . TYR A 1 226 ? -21.766 -20.625 -10.82 1 97.38 226 TYR A N 1
ATOM 1817 C CA . TYR A 1 226 ? -22.062 -19.234 -10.523 1 97.38 226 TYR A CA 1
ATOM 1818 C C . TYR A 1 226 ? -21.156 -18.297 -11.32 1 97.38 226 TYR A C 1
ATOM 1820 O O . TYR A 1 226 ? -20.109 -18.719 -11.82 1 97.38 226 TYR A O 1
ATOM 1828 N N . ARG A 1 227 ? -21.562 -17.078 -11.469 1 97.31 227 ARG A N 1
ATOM 1829 C CA . ARG A 1 227 ? -20.719 -16.031 -12.023 1 97.31 227 ARG A CA 1
ATOM 1830 C C . ARG A 1 227 ? -20.781 -14.773 -11.172 1 97.31 227 ARG A C 1
ATOM 1832 O O . ARG A 1 227 ? -21.797 -14.5 -10.531 1 97.31 227 ARG A O 1
ATOM 1839 N N . PHE A 1 228 ? -19.672 -14.07 -11.156 1 96.81 228 PHE A N 1
ATOM 1840 C CA . PHE A 1 228 ? -19.609 -12.781 -10.484 1 96.81 228 PHE A CA 1
ATOM 1841 C C . PHE A 1 228 ? -20.078 -11.664 -11.422 1 96.81 228 PHE A C 1
ATOM 1843 O O . PHE A 1 228 ? -19.594 -11.539 -12.547 1 96.81 228 PHE A O 1
ATOM 1850 N N . ASP A 1 229 ? -21.031 -10.859 -10.953 1 96.44 229 ASP A N 1
ATOM 1851 C CA . ASP A 1 229 ? -21.516 -9.711 -11.711 1 96.44 229 ASP A CA 1
ATOM 1852 C C . ASP A 1 229 ? -21 -8.406 -11.125 1 96.44 229 ASP A C 1
ATOM 1854 O O . ASP A 1 229 ? -21.578 -7.887 -10.156 1 96.44 229 ASP A O 1
ATOM 1858 N N . ARG A 1 230 ? -20.047 -7.859 -11.734 1 92.62 230 ARG A N 1
ATOM 1859 C CA . ARG A 1 230 ? -19.391 -6.66 -11.234 1 92.62 230 ARG A CA 1
ATOM 1860 C C . ARG A 1 230 ? -20.328 -5.461 -11.258 1 92.62 230 ARG A C 1
ATOM 1862 O O . ARG A 1 230 ? -20.25 -4.586 -10.398 1 92.62 230 ARG A O 1
ATOM 1869 N N . LYS A 1 231 ? -21.156 -5.328 -12.234 1 92.88 231 LYS A N 1
ATOM 1870 C CA . LYS A 1 231 ? -22.109 -4.223 -12.336 1 92.88 231 LYS A CA 1
ATOM 1871 C C . LYS A 1 231 ? -23.047 -4.191 -11.133 1 92.88 231 LYS A C 1
ATOM 1873 O O . LYS A 1 231 ? -23.25 -3.135 -10.531 1 92.88 231 LYS A O 1
ATOM 1878 N N . ILE A 1 232 ? -23.578 -5.367 -10.852 1 92.31 232 ILE A N 1
ATOM 1879 C CA . ILE A 1 232 ? -24.469 -5.465 -9.703 1 92.31 232 ILE A CA 1
ATOM 1880 C C . ILE A 1 232 ? -23.703 -5.094 -8.43 1 92.31 232 ILE A C 1
ATOM 1882 O O . ILE A 1 232 ? -24.219 -4.355 -7.582 1 92.31 232 ILE A O 1
ATOM 1886 N N . TYR A 1 233 ? -22.516 -5.598 -8.336 1 91.56 233 TYR A N 1
ATOM 1887 C CA . TYR A 1 233 ? -21.703 -5.312 -7.172 1 91.56 233 TYR A CA 1
ATOM 1888 C C . TYR A 1 233 ? -21.484 -3.811 -7.008 1 91.56 233 TYR A C 1
ATOM 1890 O O . TYR A 1 233 ? -21.672 -3.264 -5.918 1 91.56 233 TYR A O 1
ATOM 1898 N N . ASN A 1 234 ? -21.078 -3.172 -8.07 1 86.06 234 ASN A N 1
ATOM 1899 C CA . ASN A 1 234 ? -20.781 -1.744 -8.031 1 86.06 234 ASN A CA 1
ATOM 1900 C C . ASN A 1 234 ? -22.016 -0.921 -7.68 1 86.06 234 ASN A C 1
ATOM 1902 O O . ASN A 1 234 ? -21.906 0.097 -6.992 1 86.06 234 ASN A O 1
ATOM 1906 N N . ARG A 1 23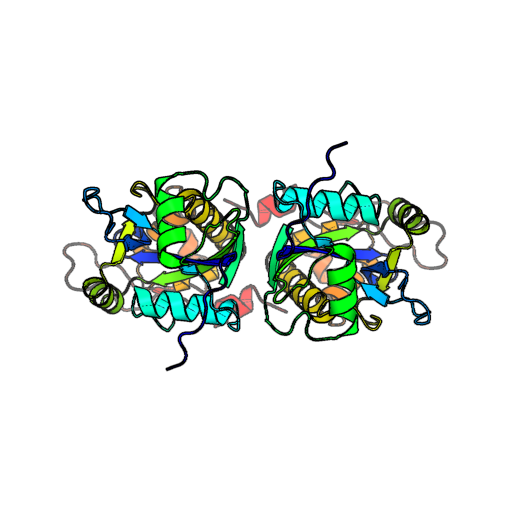5 ? -23.094 -1.302 -8.148 1 83.5 235 ARG A N 1
ATOM 1907 C CA . ARG A 1 235 ? -24.344 -0.619 -7.828 1 83.5 235 ARG A CA 1
ATOM 1908 C C . ARG A 1 235 ? -24.656 -0.695 -6.336 1 83.5 235 ARG A C 1
ATOM 1910 O O . ARG A 1 235 ? -25.172 0.26 -5.754 1 83.5 235 ARG A O 1
ATOM 1917 N N . LEU A 1 236 ? -24.25 -1.773 -5.801 1 79.06 236 LEU A N 1
ATOM 1918 C CA . LEU A 1 236 ? -24.562 -2.01 -4.398 1 79.06 236 LEU A CA 1
ATOM 1919 C C . LEU A 1 236 ? -23.547 -1.322 -3.492 1 79.06 236 LEU A C 1
ATOM 1921 O O . LEU A 1 236 ? -23.906 -0.805 -2.432 1 79.06 236 LEU A O 1
ATOM 1925 N N . TYR A 1 237 ? -22.328 -1.334 -3.889 1 72.75 237 TYR A N 1
ATOM 1926 C CA . TYR A 1 237 ? -21.297 -0.965 -2.918 1 72.75 237 TYR A CA 1
ATOM 1927 C C . TYR A 1 237 ? -20.562 0.295 -3.354 1 72.75 237 TYR A C 1
ATOM 1929 O O . TYR A 1 237 ? -19.859 0.92 -2.555 1 72.75 237 TYR A O 1
ATOM 1937 N N . CYS A 1 238 ? -20.406 0.468 -4.543 1 60.59 238 CYS A N 1
ATOM 1938 C CA . CYS A 1 238 ? -19.719 1.668 -5.008 1 60.59 238 CYS A CA 1
ATOM 1939 C C . CYS A 1 238 ? -20.703 2.822 -5.188 1 60.59 238 CYS A C 1
ATOM 1941 O O . CYS A 1 238 ? -20.391 3.803 -5.867 1 60.59 238 CYS A O 1
ATOM 1943 N N . ARG A 1 239 ? -21.922 2.582 -4.641 1 50.31 239 ARG A N 1
ATOM 1944 C CA . ARG A 1 239 ? -22.875 3.662 -4.867 1 50.31 239 ARG A CA 1
ATOM 1945 C C . ARG A 1 239 ? -22.297 5.004 -4.441 1 50.31 239 ARG A C 1
ATOM 1947 O O . ARG A 1 239 ? -21.75 5.129 -3.348 1 50.31 239 ARG A O 1
ATOM 1954 N N . SER A 1 240 ? -21.719 5.836 -5.422 1 42.91 240 SER A N 1
ATOM 1955 C CA . SER A 1 240 ? -21.422 7.262 -5.312 1 42.91 240 SER A CA 1
ATOM 1956 C C . SER A 1 240 ? -22.422 7.953 -4.379 1 42.91 240 SER A C 1
ATOM 1958 O O . SER A 1 240 ? -23.578 7.543 -4.281 1 42.91 240 SER A O 1
ATOM 1960 N N . MET B 1 1 ? 30.312 11.086 19.156 1 33.69 1 MET B N 1
ATOM 1961 C CA . MET B 1 1 ? 29.062 10.391 18.844 1 33.69 1 MET B CA 1
ATOM 1962 C C . MET B 1 1 ? 29.062 9.891 17.391 1 33.69 1 MET B C 1
ATOM 1964 O O . MET B 1 1 ? 29.297 10.672 16.469 1 33.69 1 MET B O 1
ATOM 1968 N N . SER B 1 2 ? 29.516 8.758 17.094 1 42.12 2 SER B N 1
ATOM 1969 C CA . SER B 1 2 ? 29.828 8.227 15.773 1 42.12 2 SER B CA 1
ATOM 1970 C C . SER B 1 2 ? 28.75 8.578 14.758 1 42.12 2 SER B C 1
ATOM 1972 O O . SER B 1 2 ? 27.578 8.281 14.977 1 42.12 2 SER B O 1
ATOM 1974 N N . ARG B 1 3 ? 28.906 9.711 14.125 1 54.66 3 ARG B N 1
ATOM 1975 C CA . ARG B 1 3 ? 27.953 10.281 13.164 1 54.66 3 ARG B CA 1
ATOM 1976 C C . ARG B 1 3 ? 27.5 9.227 12.156 1 54.66 3 ARG B C 1
ATOM 1978 O O . ARG B 1 3 ? 28.328 8.547 11.547 1 54.66 3 ARG B O 1
ATOM 1985 N N . GLN B 1 4 ? 26.219 8.656 12.328 1 71.62 4 GLN B N 1
ATOM 1986 C CA . GLN B 1 4 ? 25.656 7.652 11.43 1 71.62 4 GLN B CA 1
ATOM 1987 C C . GLN B 1 4 ? 25.75 8.109 9.977 1 71.62 4 GLN B C 1
ATOM 1989 O O . GLN B 1 4 ? 25.375 9.242 9.648 1 71.62 4 GLN B O 1
ATOM 1994 N N . ALA B 1 5 ? 26.531 7.355 9.219 1 78.25 5 ALA B N 1
ATOM 1995 C CA . ALA B 1 5 ? 26.703 7.664 7.805 1 78.25 5 ALA B CA 1
ATOM 1996 C C . ALA B 1 5 ? 25.391 7.488 7.039 1 78.25 5 ALA B C 1
ATOM 1998 O O . ALA B 1 5 ? 24.625 6.555 7.305 1 78.25 5 ALA B O 1
ATOM 1999 N N . PHE B 1 6 ? 25.109 8.484 6.262 1 80.81 6 PHE B N 1
ATOM 2000 C CA . PHE B 1 6 ? 23.922 8.414 5.426 1 80.81 6 PHE B CA 1
ATOM 2001 C C . PHE B 1 6 ? 24.094 7.375 4.32 1 80.81 6 PHE B C 1
ATOM 2003 O O . PHE B 1 6 ? 25.203 7.156 3.834 1 80.81 6 PHE B O 1
ATOM 2010 N N . TYR B 1 7 ? 23.031 6.691 4.016 1 79.06 7 TYR B N 1
ATOM 2011 C CA . TYR B 1 7 ? 22.938 5.875 2.809 1 79.06 7 TYR B CA 1
ATOM 2012 C C . TYR B 1 7 ? 22.5 6.719 1.615 1 79.06 7 TYR B C 1
ATOM 2014 O O . TYR B 1 7 ? 21.344 7.125 1.523 1 79.06 7 TYR B O 1
ATOM 2022 N N . PRO B 1 8 ? 23.359 6.988 0.718 1 78.25 8 PRO B N 1
ATOM 2023 C CA . PRO B 1 8 ? 23.156 8.055 -0.269 1 78.25 8 PRO B CA 1
ATOM 2024 C C . PRO B 1 8 ? 22.141 7.672 -1.338 1 78.25 8 PRO B C 1
ATOM 2026 O O . PRO B 1 8 ? 21.719 8.523 -2.123 1 78.25 8 PRO B O 1
ATOM 2029 N N . HIS B 1 9 ? 21.547 6.539 -1.346 1 84.75 9 HIS B N 1
ATOM 2030 C CA . HIS B 1 9 ? 20.734 6.121 -2.477 1 84.75 9 HIS B CA 1
ATOM 2031 C C . HIS B 1 9 ? 19.266 6 -2.078 1 84.75 9 HIS B C 1
ATOM 2033 O O . HIS B 1 9 ? 18.406 5.695 -2.918 1 84.75 9 HIS B O 1
ATOM 2039 N N . LEU B 1 10 ? 18.984 6.266 -0.82 1 91.56 10 LEU B N 1
ATOM 2040 C CA . LEU B 1 10 ? 17.625 6.004 -0.344 1 91.56 10 LEU B CA 1
ATOM 2041 C C . LEU B 1 10 ? 17.188 7.066 0.657 1 91.56 10 LEU B C 1
ATOM 2043 O O . LEU B 1 10 ? 17.938 7.402 1.58 1 91.56 10 LEU B O 1
ATOM 2047 N N . SER B 1 11 ? 16.047 7.598 0.393 1 94.44 11 SER B N 1
ATOM 2048 C CA . SER B 1 11 ? 15.414 8.539 1.312 1 94.44 11 SER B CA 1
ATOM 2049 C C . SER B 1 11 ? 14.016 8.078 1.717 1 94.44 11 SER B C 1
ATOM 2051 O O . SER B 1 11 ? 13.5 7.105 1.163 1 94.44 11 SER B O 1
ATOM 2053 N N . VAL B 1 12 ? 13.477 8.641 2.738 1 97 12 VAL B N 1
ATOM 2054 C CA . VAL B 1 12 ? 12.062 8.539 3.07 1 97 12 VAL B CA 1
ATOM 2055 C C . VAL B 1 12 ? 11.398 9.914 2.979 1 97 12 VAL B C 1
ATOM 2057 O O . VAL B 1 12 ? 12.039 10.93 3.246 1 97 12 VAL B O 1
ATOM 2060 N N . ASP B 1 13 ? 10.203 9.953 2.551 1 97.56 13 ASP B N 1
ATOM 2061 C CA . ASP B 1 13 ? 9.359 11.141 2.545 1 97.56 13 ASP B CA 1
ATOM 2062 C C . ASP B 1 13 ? 8.016 10.867 3.215 1 97.56 13 ASP B C 1
ATOM 2064 O O . ASP B 1 13 ? 7.383 9.836 2.955 1 97.56 13 ASP B O 1
ATOM 2068 N N . CYS B 1 14 ? 7.598 11.719 4.094 1 97.81 14 CYS B N 1
ATOM 2069 C CA . CYS B 1 14 ? 6.363 11.523 4.844 1 97.81 14 CYS B CA 1
ATOM 2070 C C . CYS B 1 14 ? 5.293 12.516 4.387 1 97.81 14 CYS B C 1
ATOM 2072 O O . CYS B 1 14 ? 5.508 13.727 4.41 1 97.81 14 CYS B O 1
ATOM 2074 N N . VAL B 1 15 ? 4.18 11.984 3.984 1 98.19 15 VAL B N 1
ATOM 2075 C CA . VAL B 1 15 ? 3.023 12.805 3.643 1 98.19 15 VAL B CA 1
ATOM 2076 C C . VAL B 1 15 ? 2.014 12.773 4.789 1 98.19 15 VAL B C 1
ATOM 2078 O O . VAL B 1 15 ? 1.314 11.781 4.984 1 98.19 15 VAL B O 1
ATOM 2081 N N . LEU B 1 16 ? 1.92 13.844 5.52 1 96.5 16 LEU B N 1
ATOM 2082 C CA . LEU B 1 16 ? 0.893 13.977 6.547 1 96.5 16 LEU B CA 1
ATOM 2083 C C . LEU B 1 16 ? -0.302 14.766 6.02 1 96.5 16 LEU B C 1
ATOM 2085 O O . LEU B 1 16 ? -0.177 15.945 5.699 1 96.5 16 LEU B O 1
ATOM 2089 N N . ILE B 1 17 ? -1.365 14.125 5.934 1 96 17 ILE B N 1
ATOM 2090 C CA . ILE B 1 17 ? -2.609 14.75 5.488 1 96 17 ILE B CA 1
ATOM 2091 C C . ILE B 1 17 ? -3.498 15.039 6.695 1 96 17 ILE B C 1
ATOM 2093 O O . ILE B 1 17 ? -3.867 14.133 7.438 1 96 17 ILE B O 1
ATOM 2097 N N . GLY B 1 18 ? -3.773 16.266 6.875 1 95 18 GLY B N 1
ATOM 2098 C CA . GLY B 1 18 ? -4.57 16.688 8.016 1 95 18 GLY B CA 1
ATOM 2099 C C . GLY B 1 18 ? -5.836 17.422 7.625 1 95 18 GLY B C 1
ATOM 2100 O O . GLY B 1 18 ? -5.953 17.906 6.5 1 95 18 GLY B O 1
ATOM 2101 N N . PHE B 1 19 ? -6.738 17.391 8.562 1 95 19 PHE B N 1
ATOM 2102 C CA . PHE B 1 19 ? -7.992 18.109 8.359 1 95 19 PHE B CA 1
ATOM 2103 C C . PHE B 1 19 ? -8.305 19.016 9.547 1 95 19 PHE B C 1
ATOM 2105 O O . PHE B 1 19 ? -8.109 18.609 10.703 1 95 19 PHE B O 1
ATOM 2112 N N . ASP B 1 20 ? -8.648 20.234 9.219 1 91.31 20 ASP B N 1
ATOM 2113 C CA . ASP B 1 20 ? -9.211 21.156 10.211 1 91.31 20 ASP B CA 1
ATOM 2114 C C . ASP B 1 20 ? -10.43 21.875 9.656 1 91.31 20 ASP B C 1
ATOM 2116 O O . ASP B 1 20 ? -11.016 21.453 8.656 1 91.31 20 ASP B O 1
ATOM 2120 N N . GLU B 1 21 ? -10.922 22.906 10.359 1 83.94 21 GLU B N 1
ATOM 2121 C CA . GLU B 1 21 ? -12.141 23.625 10 1 83.94 21 GLU B CA 1
ATOM 2122 C C . GLU B 1 21 ? -12.016 24.266 8.617 1 83.94 21 GLU B C 1
ATOM 2124 O O . GLU B 1 21 ? -13.023 24.516 7.953 1 83.94 21 GLU B O 1
ATOM 2129 N N . GLU B 1 22 ? -10.812 24.406 8.18 1 87.12 22 GLU B N 1
ATOM 2130 C CA . GLU B 1 22 ? -10.602 25.094 6.906 1 87.12 22 GLU B CA 1
ATOM 2131 C C . GLU B 1 22 ? -10.516 24.094 5.754 1 87.12 22 GLU B C 1
ATOM 2133 O O . GLU B 1 22 ? -10.719 24.469 4.594 1 87.12 22 GLU B O 1
ATOM 2138 N N . GLY B 1 23 ? -10.109 22.922 6.039 1 91.81 23 GLY B N 1
ATOM 2139 C CA . GLY B 1 23 ? -10.078 21.938 4.961 1 91.81 23 GLY B CA 1
ATOM 2140 C C . GLY B 1 23 ? -8.93 20.953 5.09 1 91.81 23 GLY B C 1
ATOM 2141 O O . GLY B 1 23 ? -8.336 20.828 6.164 1 91.81 23 GLY B O 1
ATOM 2142 N N . LEU B 1 24 ? -8.805 20.219 3.959 1 94.75 24 LEU B N 1
ATOM 2143 C CA . LEU B 1 24 ? -7.75 19.219 3.867 1 94.75 24 LEU B CA 1
ATOM 2144 C C . LEU B 1 24 ? -6.402 19.875 3.576 1 94.75 24 LEU B C 1
ATOM 2146 O O . LEU B 1 24 ? -6.297 20.719 2.68 1 94.75 24 LEU B O 1
ATOM 2150 N N . LYS B 1 25 ? -5.379 19.516 4.383 1 96.31 25 LYS B N 1
ATOM 2151 C CA . LYS B 1 25 ? -4.066 20.141 4.262 1 96.31 25 LYS B CA 1
ATOM 2152 C C . LYS B 1 25 ? -2.955 19.094 4.277 1 96.31 25 LYS B C 1
ATOM 2154 O O . LYS B 1 25 ? -3.182 17.953 4.672 1 96.31 25 LYS B O 1
ATOM 2159 N N . VAL B 1 26 ? -1.832 19.5 3.779 1 96.94 26 VAL B N 1
ATOM 2160 C CA . VAL B 1 26 ? -0.62 18.688 3.859 1 96.94 26 VAL B CA 1
ATOM 2161 C C . VAL B 1 26 ? 0.465 19.453 4.613 1 96.94 26 VAL B C 1
ATOM 2163 O O . VAL B 1 26 ? 0.563 20.672 4.492 1 96.94 26 VAL B O 1
ATOM 2166 N N . LEU B 1 27 ? 1.269 18.719 5.371 1 95.69 27 LEU B N 1
ATOM 2167 C CA . LEU B 1 27 ? 2.357 19.328 6.125 1 95.69 27 LEU B CA 1
ATOM 2168 C C . LEU B 1 27 ? 3.602 19.484 5.254 1 95.69 27 LEU B C 1
ATOM 2170 O O . LEU B 1 27 ? 4.074 18.5 4.66 1 95.69 27 LEU B O 1
ATOM 2174 N N . LEU B 1 28 ? 4.113 20.703 5.16 1 95.69 28 LEU B N 1
ATOM 2175 C CA . LEU B 1 28 ? 5.332 20.984 4.406 1 95.69 28 LEU B CA 1
ATOM 2176 C C . LEU B 1 28 ? 6.387 21.625 5.301 1 95.69 28 LEU B C 1
ATOM 2178 O O . LEU B 1 28 ? 6.055 22.266 6.297 1 95.69 28 LEU B O 1
ATOM 2182 N N . VAL B 1 29 ? 7.586 21.375 4.992 1 92.38 29 VAL B N 1
ATOM 2183 C CA . VAL B 1 29 ? 8.711 22 5.68 1 92.38 29 VAL B CA 1
ATOM 2184 C C . VAL B 1 29 ? 9.414 22.969 4.734 1 92.38 29 VAL B C 1
ATOM 2186 O O . VAL B 1 29 ? 9.422 22.766 3.516 1 92.38 29 VAL B O 1
ATOM 2189 N N . GLU B 1 30 ? 9.883 24.047 5.359 1 83.44 30 GLU B N 1
ATOM 2190 C CA . GLU B 1 30 ? 10.625 25.031 4.574 1 83.44 30 GLU B CA 1
ATOM 2191 C C . GLU B 1 30 ? 12.133 24.828 4.703 1 83.44 30 GLU B C 1
ATOM 2193 O O . GLU B 1 30 ? 12.633 24.547 5.793 1 83.44 30 GLU B O 1
ATOM 2198 N N . LYS B 1 31 ? 12.781 24.484 3.6 1 67 31 LYS B N 1
ATOM 2199 C CA . LYS B 1 31 ? 14.234 24.344 3.539 1 67 31 LYS B CA 1
ATOM 2200 C C . LYS B 1 31 ? 14.906 25.672 3.266 1 67 31 LYS B C 1
ATOM 2202 O O . LYS B 1 31 ? 14.484 26.422 2.383 1 67 31 LYS B O 1
ATOM 2207 N N . THR B 1 32 ? 15.789 26.125 4.254 1 56.75 32 THR B N 1
ATOM 2208 C CA . THR B 1 32 ? 16.578 27.312 3.941 1 56.75 32 THR B CA 1
ATOM 2209 C C . THR B 1 32 ? 17.688 26.969 2.943 1 56.75 32 THR B C 1
ATOM 2211 O O . THR B 1 32 ? 18.359 25.953 3.084 1 56.75 32 THR B O 1
ATOM 2214 N N . GLN B 1 33 ? 17.547 27.25 1.686 1 51.91 33 GLN B N 1
ATOM 2215 C CA . GLN B 1 33 ? 18.594 27.094 0.686 1 51.91 33 GLN B CA 1
ATOM 2216 C C . GLN B 1 33 ? 19.859 27.828 1.092 1 51.91 33 GLN B C 1
ATOM 2218 O O . GLN B 1 33 ? 19.797 29 1.464 1 51.91 33 GLN B O 1
ATOM 2223 N N . PHE B 1 34 ? 20.828 27.125 1.7 1 46.09 34 PHE B N 1
ATOM 2224 C CA . PHE B 1 34 ? 22.062 27.797 2.066 1 46.09 34 PHE B CA 1
ATOM 2225 C C . PHE B 1 34 ? 22.844 28.219 0.823 1 46.09 34 PHE B C 1
ATOM 2227 O O . PHE B 1 34 ? 24.016 28.547 0.904 1 46.09 34 PHE B O 1
ATOM 2234 N N . GLU B 1 35 ? 22.5 27.844 -0.334 1 49.25 35 GLU B N 1
ATOM 2235 C CA . GLU B 1 35 ? 23.516 28.297 -1.272 1 49.25 35 GLU B CA 1
ATOM 2236 C C . GLU B 1 35 ? 23.703 29.812 -1.188 1 49.25 35 GLU B C 1
ATOM 2238 O O . GLU B 1 35 ? 22.719 30.547 -1.04 1 49.25 35 GLU B O 1
ATOM 2243 N N . PRO B 1 36 ? 25 30.141 -1.091 1 45.97 36 PRO B N 1
ATOM 2244 C CA . PRO B 1 36 ? 25.328 31.547 -1.346 1 45.97 36 PRO B CA 1
ATOM 2245 C C . PRO B 1 36 ? 24.688 32.094 -2.623 1 45.97 36 PRO B C 1
ATOM 2247 O O . PRO B 1 36 ? 24.828 31.484 -3.688 1 45.97 36 PRO B O 1
ATOM 2250 N N . GLY B 1 37 ? 23.656 33 -2.477 1 47.25 37 GLY B N 1
ATOM 2251 C CA . GLY B 1 37 ? 22.984 33.719 -3.549 1 47.25 37 GLY B CA 1
ATOM 2252 C C . GLY B 1 37 ? 21.562 33.281 -3.783 1 47.25 37 GLY B C 1
ATOM 2253 O O . GLY B 1 37 ? 20.844 33.875 -4.598 1 47.25 37 GLY B O 1
ATOM 2254 N N . HIS B 1 38 ? 21.266 32.031 -3.594 1 51.28 38 HIS B N 1
ATOM 2255 C CA . HIS B 1 38 ? 19.875 31.625 -3.848 1 51.28 38 HIS B CA 1
ATOM 2256 C C . HIS B 1 38 ? 19.031 31.766 -2.588 1 51.28 38 HIS B C 1
ATOM 2258 O O . HIS B 1 38 ? 19.328 31.125 -1.571 1 51.28 38 HIS B O 1
ATOM 2264 N N . THR B 1 39 ? 18.438 32.875 -2.256 1 51.91 39 THR B N 1
ATOM 2265 C CA . THR B 1 39 ? 17.594 33.344 -1.166 1 51.91 39 THR B CA 1
ATOM 2266 C C . THR B 1 39 ? 16.25 32.625 -1.173 1 51.91 39 THR B C 1
ATOM 2268 O O . THR B 1 39 ? 15.375 32.906 -0.345 1 51.91 39 THR B O 1
ATOM 2271 N N . GLY B 1 40 ? 15.93 31.688 -2.039 1 59.91 40 GLY B N 1
ATOM 2272 C CA . GLY B 1 40 ? 14.516 31.375 -2.012 1 59.91 40 GLY B CA 1
ATOM 2273 C C . GLY B 1 40 ? 14.188 30.156 -1.17 1 59.91 40 GLY B C 1
ATOM 2274 O O . GLY B 1 40 ? 15.086 29.453 -0.705 1 59.91 40 GLY B O 1
ATOM 2275 N N . THR B 1 41 ? 13.055 30.234 -0.418 1 70.44 41 THR B N 1
ATOM 2276 C CA . THR B 1 41 ? 12.531 29.141 0.39 1 70.44 41 THR B CA 1
ATOM 2277 C C . THR B 1 41 ? 11.844 28.109 -0.49 1 70.44 41 THR B C 1
ATOM 2279 O O . THR B 1 41 ? 11.086 28.453 -1.398 1 70.44 41 THR B O 1
ATOM 2282 N N . ILE B 1 42 ? 12.43 26.922 -0.454 1 81.19 42 ILE B N 1
ATOM 2283 C CA . ILE B 1 42 ? 11.766 25.844 -1.188 1 81.19 42 ILE B CA 1
ATOM 2284 C C . ILE B 1 42 ? 10.977 24.969 -0.22 1 81.19 42 ILE B C 1
ATOM 2286 O O . ILE B 1 42 ? 11.469 24.625 0.855 1 81.19 42 ILE B O 1
ATOM 2290 N N . SER B 1 43 ? 9.695 24.797 -0.565 1 91.56 43 SER B N 1
ATOM 2291 C CA . SER B 1 43 ? 8.828 23.922 0.219 1 91.56 43 SER B CA 1
ATOM 2292 C C . SER B 1 43 ? 9.008 22.453 -0.187 1 91.56 43 SER B C 1
ATOM 2294 O O . SER B 1 43 ? 9.156 22.156 -1.372 1 91.56 43 SER B O 1
ATOM 2296 N N . LYS B 1 44 ? 9.07 21.594 0.8 1 93.5 44 LYS B N 1
ATOM 2297 C CA . LYS B 1 44 ? 9.172 20.172 0.522 1 93.5 44 LYS B CA 1
ATOM 2298 C C . LYS B 1 44 ? 8.469 19.344 1.601 1 93.5 44 LYS B C 1
ATOM 2300 O O . LYS B 1 44 ? 8.07 19.891 2.637 1 93.5 44 LYS B O 1
ATOM 2305 N N . LEU B 1 45 ? 8.281 18.109 1.329 1 96.5 45 LEU B N 1
ATOM 2306 C CA . LEU B 1 45 ? 7.801 17.172 2.328 1 96.5 45 LEU B CA 1
ATOM 2307 C C . LEU B 1 45 ? 8.859 16.922 3.4 1 96.5 45 LEU B C 1
ATOM 2309 O O . LEU B 1 45 ? 10.055 17.016 3.129 1 96.5 45 LEU B O 1
ATOM 2313 N N . PRO B 1 46 ? 8.375 16.656 4.641 1 95.06 46 PRO B N 1
ATOM 2314 C CA . PRO B 1 46 ? 9.367 16.125 5.578 1 95.06 46 PRO B CA 1
ATOM 2315 C C . PRO B 1 46 ? 10.039 14.844 5.062 1 95.06 46 PRO B C 1
ATOM 2317 O O . PRO B 1 46 ? 9.375 13.812 4.926 1 95.06 46 PRO B O 1
ATOM 2320 N N . GLY B 1 47 ? 11.211 14.922 4.762 1 94.25 47 GLY B N 1
ATOM 2321 C CA . GLY B 1 47 ? 11.953 13.797 4.207 1 94.25 47 GLY B CA 1
ATOM 2322 C C . GLY B 1 47 ? 13.461 13.977 4.309 1 94.25 47 GLY B C 1
ATOM 2323 O O . GLY B 1 47 ? 13.953 15.102 4.379 1 94.25 47 GLY B O 1
ATOM 2324 N N . ASP B 1 48 ? 14.102 12.914 4.32 1 92.56 48 ASP B N 1
ATOM 2325 C CA . ASP B 1 48 ? 15.562 12.914 4.395 1 92.56 48 ASP B CA 1
ATOM 2326 C C . ASP B 1 48 ? 16.141 11.562 3.99 1 92.56 48 ASP B C 1
ATOM 2328 O O . ASP B 1 48 ? 15.398 10.578 3.865 1 92.56 48 ASP B O 1
ATOM 2332 N N . LEU B 1 49 ? 17.438 11.562 3.756 1 91.81 49 LEU B N 1
ATOM 2333 C CA . LEU B 1 49 ? 18.156 10.312 3.555 1 91.81 49 LEU B CA 1
ATOM 2334 C C . LEU B 1 49 ? 18.094 9.438 4.805 1 91.81 49 LEU B C 1
ATOM 2336 O O . LEU B 1 49 ? 18.031 9.961 5.922 1 91.81 49 LEU B O 1
ATOM 2340 N N . ILE B 1 50 ? 18.156 8.156 4.57 1 92.44 50 ILE B N 1
ATOM 2341 C CA . ILE B 1 50 ? 18.203 7.254 5.715 1 92.44 50 ILE B CA 1
ATOM 2342 C C . ILE B 1 50 ? 19.656 7.012 6.121 1 92.44 50 ILE B C 1
ATOM 2344 O O . ILE B 1 50 ? 20.578 7.289 5.348 1 92.44 50 ILE B O 1
ATOM 2348 N N . TYR B 1 51 ? 19.828 6.512 7.383 1 91.5 51 TYR B N 1
ATOM 2349 C CA . TYR B 1 51 ? 21.156 6.074 7.805 1 91.5 51 TYR B CA 1
ATOM 2350 C C . TYR B 1 51 ? 21.453 4.664 7.305 1 91.5 51 TYR B C 1
ATOM 2352 O O . TYR B 1 51 ? 20.531 3.893 7.023 1 91.5 51 TYR B O 1
ATOM 2360 N N . GLU B 1 52 ? 22.672 4.301 7.199 1 88.25 52 GLU B N 1
ATOM 2361 C CA . GLU B 1 52 ? 23.125 3.035 6.637 1 88.25 52 GLU B CA 1
ATOM 2362 C C . GLU B 1 52 ? 22.547 1.848 7.398 1 88.25 52 GLU B C 1
ATOM 2364 O O . GLU B 1 52 ? 22.203 0.831 6.801 1 88.25 52 GLU B O 1
ATOM 2369 N N . GLU B 1 53 ? 22.391 1.955 8.688 1 89.62 53 GLU B N 1
ATOM 2370 C CA . GLU B 1 53 ? 22 0.805 9.5 1 89.62 53 GLU B CA 1
ATOM 2371 C C . GLU B 1 53 ? 20.594 0.97 10.055 1 89.62 53 GLU B C 1
ATOM 2373 O O . GLU B 1 53 ? 20.156 0.207 10.922 1 89.62 53 GLU B O 1
ATOM 2378 N N . GLU B 1 54 ? 19.812 1.862 9.523 1 92.31 54 GLU B N 1
ATOM 2379 C CA . GLU B 1 54 ? 18.5 2.162 10.062 1 92.31 54 GLU B CA 1
ATOM 2380 C C . GLU B 1 54 ? 17.406 1.453 9.273 1 92.31 54 GLU B C 1
ATOM 2382 O O . GLU B 1 54 ? 17.5 1.315 8.055 1 92.31 54 GLU B O 1
ATOM 2387 N N . GLU B 1 55 ? 16.406 1.009 10 1 93.5 55 GLU B N 1
ATOM 2388 C CA . GLU B 1 55 ? 15.211 0.486 9.352 1 93.5 55 GLU B CA 1
ATOM 2389 C C . GLU B 1 55 ? 14.383 1.609 8.734 1 93.5 55 GLU B C 1
ATOM 2391 O O . GLU B 1 55 ? 14.375 2.734 9.242 1 93.5 55 GLU B O 1
ATOM 2396 N N . LEU B 1 56 ? 13.656 1.215 7.68 1 95.56 56 LEU B N 1
ATOM 2397 C CA . LEU B 1 56 ? 12.906 2.223 6.941 1 95.56 56 LEU B CA 1
ATOM 2398 C C . LEU B 1 56 ? 11.852 2.879 7.828 1 95.56 56 LEU B C 1
ATOM 2400 O O . LEU B 1 56 ? 11.727 4.105 7.844 1 95.56 56 LEU B O 1
ATOM 2404 N N . ASP B 1 57 ? 11.078 2.09 8.586 1 95.94 57 ASP B N 1
ATOM 2405 C CA . ASP B 1 57 ? 10.047 2.643 9.461 1 95.94 57 ASP B CA 1
ATOM 2406 C C . ASP B 1 57 ? 10.664 3.541 10.531 1 95.94 57 ASP B C 1
ATOM 2408 O O . ASP B 1 57 ? 10.117 4.598 10.852 1 95.94 57 ASP B O 1
ATOM 2412 N N . ALA B 1 58 ? 11.719 3.119 11.047 1 94.94 58 ALA B N 1
ATOM 2413 C CA . ALA B 1 58 ? 12.422 3.92 12.047 1 94.94 58 ALA B CA 1
ATOM 2414 C C . ALA B 1 58 ? 12.914 5.234 11.453 1 94.94 58 ALA B C 1
ATOM 2416 O O . ALA B 1 58 ? 12.828 6.285 12.094 1 94.94 58 ALA B O 1
ATOM 2417 N N . ALA B 1 59 ? 13.469 5.176 10.234 1 95.75 59 ALA B N 1
ATOM 2418 C CA . ALA B 1 59 ? 13.93 6.375 9.539 1 95.75 59 ALA B CA 1
ATOM 2419 C C . ALA B 1 59 ? 12.789 7.367 9.336 1 95.75 59 ALA B C 1
ATOM 2421 O O . ALA B 1 59 ? 12.953 8.57 9.578 1 95.75 59 ALA B O 1
ATOM 2422 N N . ALA B 1 60 ? 11.641 6.836 8.914 1 96.94 60 ALA B N 1
ATOM 2423 C CA . ALA B 1 60 ? 10.492 7.703 8.688 1 96.94 60 ALA B CA 1
ATOM 2424 C C . ALA B 1 60 ? 10.078 8.422 9.969 1 96.94 60 ALA B C 1
ATOM 2426 O O . ALA B 1 60 ? 9.836 9.625 9.969 1 96.94 60 ALA B O 1
ATOM 2427 N N . ARG B 1 61 ? 10.047 7.672 11.062 1 96.06 61 ARG B N 1
ATOM 2428 C CA . ARG B 1 61 ? 9.688 8.25 12.352 1 96.06 61 ARG B CA 1
ATOM 2429 C C . ARG B 1 61 ? 10.711 9.281 12.797 1 96.06 61 ARG B C 1
ATOM 2431 O O . ARG B 1 61 ? 10.352 10.359 13.281 1 96.06 61 ARG B O 1
ATOM 2438 N N . ARG B 1 62 ? 11.938 8.969 12.664 1 95.31 62 ARG B N 1
ATOM 2439 C CA . ARG B 1 62 ? 13.008 9.875 13.055 1 95.31 62 ARG B CA 1
ATOM 2440 C C . ARG B 1 62 ? 12.938 11.18 12.258 1 95.31 62 ARG B C 1
ATOM 2442 O O . ARG B 1 62 ? 13.008 12.266 12.836 1 95.31 62 ARG B O 1
ATOM 2449 N N . VAL B 1 63 ? 12.875 11.047 10.953 1 94.38 63 VAL B N 1
ATOM 2450 C CA . VAL B 1 63 ? 12.859 12.195 10.055 1 94.38 63 VAL B CA 1
ATOM 2451 C C . VAL B 1 63 ? 11.672 13.094 10.383 1 94.38 63 VAL B C 1
ATOM 2453 O O . VAL B 1 63 ? 11.812 14.312 10.477 1 94.38 63 VAL B O 1
ATOM 2456 N N . LEU B 1 64 ? 10.531 12.477 10.609 1 94.44 64 LEU B N 1
ATOM 2457 C CA . LEU B 1 64 ? 9.344 13.25 10.961 1 94.44 64 LEU B CA 1
ATOM 2458 C C . LEU B 1 64 ? 9.539 13.977 12.281 1 94.44 64 LEU B C 1
ATOM 2460 O O . LEU B 1 64 ? 9.242 15.172 12.391 1 94.44 64 LEU B O 1
ATOM 2464 N N . PHE B 1 65 ? 10.016 13.312 13.227 1 92.88 65 PHE B N 1
ATOM 2465 C CA . PHE B 1 65 ? 10.242 13.898 14.539 1 92.88 65 PHE B CA 1
ATOM 2466 C C . PHE B 1 65 ? 11.258 15.039 14.461 1 92.88 65 PHE B C 1
ATOM 2468 O O . PHE B 1 65 ? 11.023 16.125 15 1 92.88 65 PHE B O 1
ATOM 2475 N N . ASP B 1 66 ? 12.328 14.836 13.836 1 90.56 66 ASP B N 1
ATOM 2476 C CA . ASP B 1 66 ? 13.406 15.82 13.719 1 90.56 66 ASP B CA 1
ATOM 2477 C C . ASP B 1 66 ? 12.906 17.109 13.07 1 90.56 66 ASP B C 1
ATOM 2479 O O . ASP B 1 66 ? 13.273 18.203 13.484 1 90.56 66 ASP B O 1
ATOM 2483 N N . MET B 1 67 ? 12.055 16.953 12.078 1 89.19 67 MET B N 1
ATOM 2484 C CA . MET B 1 67 ? 11.688 18.094 11.258 1 89.19 67 MET B CA 1
ATOM 2485 C C . MET B 1 67 ? 10.438 18.781 11.812 1 89.19 67 MET B C 1
ATOM 2487 O O . MET B 1 67 ? 10.195 19.953 11.531 1 89.19 67 MET B O 1
ATOM 2491 N N . THR B 1 68 ? 9.594 18 12.578 1 88 68 THR B N 1
ATOM 2492 C CA . THR B 1 68 ? 8.289 18.562 12.922 1 88 68 THR B CA 1
ATOM 2493 C C . THR B 1 68 ? 8.055 18.5 14.43 1 88 68 THR B C 1
ATOM 2495 O O . THR B 1 68 ? 7.145 19.156 14.945 1 88 68 THR B O 1
ATOM 2498 N N . GLY B 1 69 ? 8.789 17.688 15.078 1 88.19 69 GLY B N 1
ATOM 2499 C CA . GLY B 1 69 ? 8.562 17.453 16.5 1 88.19 69 GLY B CA 1
ATOM 2500 C C . GLY B 1 69 ? 7.457 16.453 16.766 1 88.19 69 GLY B C 1
ATOM 2501 O O . GLY B 1 69 ? 7.184 16.125 17.922 1 88.19 69 GLY B O 1
ATOM 2502 N N . MET B 1 70 ? 6.863 15.906 15.758 1 88.19 70 MET B N 1
ATOM 2503 C CA . MET B 1 70 ? 5.766 14.961 15.914 1 88.19 70 MET B CA 1
ATOM 2504 C C . MET B 1 70 ? 6.297 13.555 16.172 1 88.19 70 MET B C 1
ATOM 2506 O O . MET B 1 70 ? 7.16 13.07 15.43 1 88.19 70 MET B O 1
ATOM 2510 N N . SER B 1 71 ? 5.777 12.812 17.203 1 83.44 71 SER B N 1
ATOM 2511 C CA . SER B 1 71 ? 6.215 11.461 17.531 1 83.44 71 SER B CA 1
ATOM 2512 C C . SER B 1 71 ? 5.102 10.453 17.281 1 83.44 71 SER B C 1
ATOM 2514 O O . SER B 1 71 ? 5.336 9.242 17.312 1 83.44 71 SER B O 1
ATOM 2516 N N . SER B 1 72 ? 3.891 10.789 16.953 1 68.69 72 SER B N 1
ATOM 2517 C CA . SER B 1 72 ? 2.818 9.828 17.219 1 68.69 72 SER B CA 1
ATOM 2518 C C . SER B 1 72 ? 2.072 9.477 15.93 1 68.69 72 SER B C 1
ATOM 2520 O O . SER B 1 72 ? 1.156 8.656 15.945 1 68.69 72 SER B O 1
ATOM 2522 N N . PRO B 1 73 ? 2.289 10.172 14.82 1 75.94 73 PRO B N 1
ATOM 2523 C CA . PRO B 1 73 ? 1.362 9.602 13.836 1 75.94 73 PRO B CA 1
ATOM 2524 C C . PRO B 1 73 ? 1.777 8.211 13.367 1 75.94 73 PRO B C 1
ATOM 2526 O O . PRO B 1 73 ? 2.965 7.875 13.398 1 75.94 73 PRO B O 1
ATOM 2529 N N . HIS B 1 74 ? 0.772 7.312 13.273 1 87.31 74 HIS B N 1
ATOM 2530 C CA . HIS B 1 74 ? 1.026 6.027 12.625 1 87.31 74 HIS B CA 1
ATOM 2531 C C . HIS B 1 74 ? 1.317 6.203 11.141 1 87.31 74 HIS B C 1
ATOM 2533 O O . HIS B 1 74 ? 0.415 6.508 10.359 1 87.31 74 HIS B O 1
ATOM 2539 N N . LEU B 1 75 ? 2.564 6.062 10.828 1 95.31 75 LEU B N 1
ATOM 2540 C CA . LEU B 1 75 ? 2.988 6.18 9.438 1 95.31 75 LEU B CA 1
ATOM 2541 C C . LEU B 1 75 ? 2.871 4.84 8.719 1 95.31 75 LEU B C 1
ATOM 2543 O O . LEU B 1 75 ? 3.207 3.797 9.281 1 95.31 75 LEU B O 1
ATOM 2547 N N . GLU B 1 76 ? 2.375 4.875 7.523 1 95.38 76 GLU B N 1
ATOM 2548 C CA . GLU B 1 76 ? 2.309 3.684 6.68 1 95.38 76 GLU B CA 1
ATOM 2549 C C . GLU B 1 76 ? 3.006 3.914 5.344 1 95.38 76 GLU B C 1
ATOM 2551 O O . GLU B 1 76 ? 2.84 4.969 4.723 1 95.38 76 GLU B O 1
ATOM 2556 N N . GLN B 1 77 ? 3.785 2.871 4.922 1 97.19 77 GLN B N 1
ATOM 2557 C CA . GLN B 1 77 ? 4.324 2.922 3.568 1 97.19 77 GLN B CA 1
ATOM 2558 C C . GLN B 1 77 ? 3.209 2.861 2.529 1 97.19 77 GLN B C 1
ATOM 2560 O O . GLN B 1 77 ? 2.27 2.074 2.664 1 97.19 77 GLN B O 1
ATOM 2565 N N . PHE B 1 78 ? 3.332 3.75 1.461 1 96.75 78 PHE B N 1
ATOM 2566 C CA . PHE B 1 78 ? 2.248 3.617 0.494 1 96.75 78 PHE B CA 1
ATOM 2567 C C . PHE B 1 78 ? 2.799 3.484 -0.921 1 96.75 78 PHE B C 1
ATOM 2569 O O . PHE B 1 78 ? 2.094 3.041 -1.828 1 96.75 78 PHE B O 1
ATOM 2576 N N . HIS B 1 79 ? 4.039 3.881 -1.082 1 97.75 79 HIS B N 1
ATOM 2577 C CA . HIS B 1 79 ? 4.602 3.775 -2.424 1 97.75 79 HIS B CA 1
ATOM 2578 C C . HIS B 1 79 ? 6.094 4.098 -2.422 1 97.75 79 HIS B C 1
ATOM 2580 O O . HIS B 1 79 ? 6.566 4.867 -1.585 1 97.75 79 HIS B O 1
ATOM 2586 N N . THR B 1 80 ? 6.809 3.502 -3.311 1 98.06 80 THR B N 1
ATOM 2587 C CA . THR B 1 80 ? 8.211 3.838 -3.545 1 98.06 80 THR B CA 1
ATOM 2588 C C . THR B 1 80 ? 8.383 4.504 -4.906 1 98.06 80 THR B C 1
ATOM 2590 O O . THR B 1 80 ? 7.883 4.008 -5.914 1 98.06 80 THR B O 1
ATOM 2593 N N . PHE B 1 81 ? 9.031 5.629 -4.859 1 96.81 81 PHE B N 1
ATOM 2594 C CA . PHE B 1 81 ? 9.32 6.391 -6.07 1 96.81 81 PHE B CA 1
ATOM 2595 C C . PHE B 1 81 ? 10.789 6.273 -6.445 1 96.81 81 PHE B C 1
ATOM 2597 O O . PHE B 1 81 ? 11.672 6.559 -5.629 1 96.81 81 PHE B O 1
ATOM 2604 N N . GLY B 1 82 ? 11.07 5.832 -7.684 1 92.12 82 GLY B N 1
ATOM 2605 C CA . GLY B 1 82 ? 12.453 5.594 -8.062 1 92.12 82 GLY B CA 1
ATOM 2606 C C . GLY B 1 82 ? 12.75 5.965 -9.5 1 92.12 82 GLY B C 1
ATOM 2607 O O . GLY B 1 82 ? 13.648 5.395 -10.125 1 92.12 82 GLY B O 1
ATOM 2608 N N . ALA B 1 83 ? 11.961 6.785 -10.062 1 90.25 83 ALA B N 1
ATOM 2609 C CA . ALA B 1 83 ? 12.242 7.238 -11.422 1 90.25 83 ALA B CA 1
ATOM 2610 C C . ALA B 1 83 ? 13.617 7.891 -11.508 1 90.25 83 ALA B C 1
ATOM 2612 O O . ALA B 1 83 ? 14 8.664 -10.625 1 90.25 83 ALA B O 1
ATOM 2613 N N . PRO B 1 84 ? 14.398 7.59 -12.555 1 86.5 84 PRO B N 1
ATOM 2614 C CA . PRO B 1 84 ? 15.719 8.203 -12.703 1 86.5 84 PRO B CA 1
ATOM 2615 C C . PRO B 1 84 ? 15.656 9.734 -12.773 1 86.5 84 PRO B C 1
ATOM 2617 O O . PRO B 1 84 ? 16.625 10.406 -12.43 1 86.5 84 PRO B O 1
ATOM 2620 N N . SER B 1 85 ? 14.57 10.258 -13.086 1 85.69 85 SER B N 1
ATOM 2621 C CA . SER B 1 85 ? 14.43 11.688 -13.328 1 85.69 85 SER B CA 1
ATOM 2622 C C . SER B 1 85 ? 14.141 12.445 -12.039 1 85.69 85 SER B C 1
ATOM 2624 O O . SER B 1 85 ? 14.055 13.672 -12.039 1 85.69 85 SER B O 1
ATOM 2626 N N . ARG B 1 86 ? 14.055 11.75 -10.922 1 86.31 86 ARG B N 1
ATOM 2627 C CA . ARG B 1 86 ? 13.633 12.398 -9.688 1 86.31 86 ARG B CA 1
ATOM 2628 C C . ARG B 1 86 ? 14.617 13.492 -9.273 1 86.31 86 ARG B C 1
ATOM 2630 O O . ARG B 1 86 ? 14.227 14.469 -8.625 1 86.31 86 ARG B O 1
ATOM 2637 N N . ILE B 1 87 ? 15.883 13.32 -9.617 1 81.31 87 ILE B N 1
ATOM 2638 C CA . ILE B 1 87 ? 16.859 14.312 -9.188 1 81.31 87 ILE B CA 1
ATOM 2639 C C . ILE B 1 87 ? 17.5 14.977 -10.414 1 81.31 87 ILE B C 1
ATOM 2641 O O . ILE B 1 87 ? 18.672 15.32 -10.398 1 81.31 87 ILE B O 1
ATOM 2645 N N . LYS B 1 88 ? 16.766 15.062 -11.391 1 80.62 88 LYS B N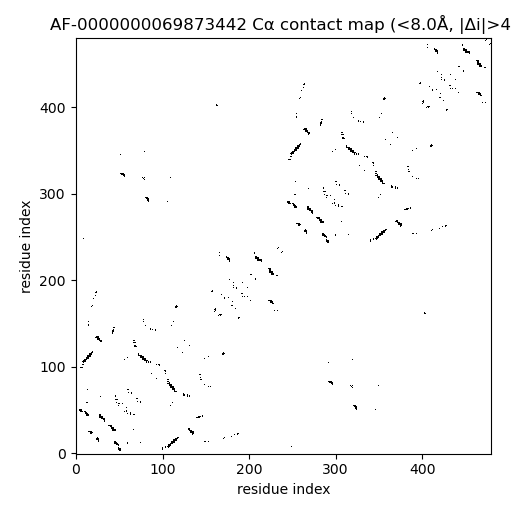 1
ATOM 2646 C CA . LYS B 1 88 ? 17.328 15.641 -12.609 1 80.62 88 LYS B CA 1
ATOM 2647 C C . LYS B 1 88 ? 17.422 17.156 -12.508 1 80.62 88 LYS B C 1
ATOM 2649 O O . LYS B 1 88 ? 18.25 17.781 -13.18 1 80.62 88 LYS B O 1
ATOM 2654 N N . ASN B 1 89 ? 16.547 17.766 -11.672 1 83.75 89 ASN B N 1
ATOM 2655 C CA . ASN B 1 89 ? 16.641 19.203 -11.422 1 83.75 89 ASN B CA 1
ATOM 2656 C C . ASN B 1 89 ? 17.953 19.562 -10.727 1 83.75 89 ASN B C 1
ATOM 2658 O O . ASN B 1 89 ? 18.266 19.016 -9.672 1 83.75 89 ASN B O 1
ATOM 2662 N N . PRO B 1 90 ? 18.688 20.453 -11.344 1 83.31 90 PRO B N 1
ATOM 2663 C CA . PRO B 1 90 ? 20.016 20.781 -10.805 1 83.31 90 PRO B CA 1
ATOM 2664 C C . PRO B 1 90 ? 19.953 21.281 -9.367 1 83.31 90 PRO B C 1
ATOM 2666 O O . PRO B 1 90 ? 20.859 20.984 -8.57 1 83.31 90 PRO B O 1
ATOM 2669 N N . GLU B 1 91 ? 19.016 22.047 -9.062 1 81.12 91 GLU B N 1
ATOM 2670 C CA . GLU B 1 91 ? 18.891 22.562 -7.707 1 81.12 91 GLU B CA 1
ATOM 2671 C C . GLU B 1 91 ? 18.625 21.453 -6.707 1 81.12 91 GLU B C 1
ATOM 2673 O O . GLU B 1 91 ? 19.203 21.438 -5.621 1 81.12 91 GLU B O 1
ATOM 2678 N N . A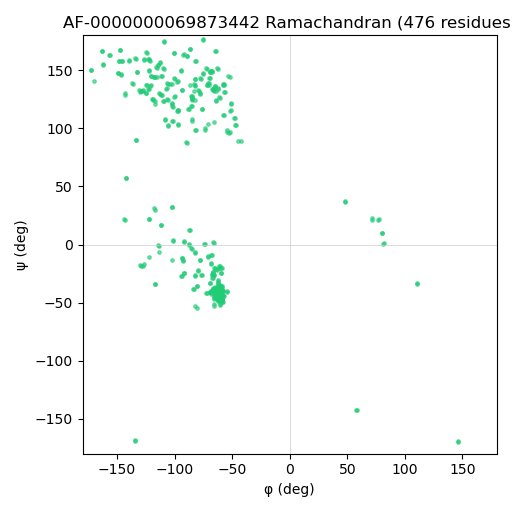SP B 1 92 ? 17.812 20.547 -7.066 1 83.5 92 ASP B N 1
ATOM 2679 C CA . ASP B 1 92 ? 17.531 19.406 -6.219 1 83.5 92 ASP B CA 1
ATOM 2680 C C . ASP B 1 92 ? 18.766 18.531 -6.035 1 83.5 92 ASP B C 1
ATOM 2682 O O . ASP B 1 92 ? 19.062 18.094 -4.918 1 83.5 92 ASP B O 1
ATOM 2686 N N . ARG B 1 93 ? 19.391 18.328 -7.105 1 84.12 93 ARG B N 1
ATOM 2687 C CA . ARG B 1 93 ? 20.609 17.531 -7.074 1 84.12 93 ARG B CA 1
ATOM 2688 C C . ARG B 1 93 ? 21.656 18.156 -6.156 1 84.12 93 ARG B C 1
ATOM 2690 O O . ARG B 1 93 ? 22.297 17.469 -5.363 1 84.12 93 ARG B O 1
ATOM 2697 N N . ALA B 1 94 ? 21.828 19.422 -6.305 1 80.56 94 ALA B N 1
ATOM 2698 C CA . ALA B 1 94 ? 22.797 20.125 -5.473 1 80.56 94 ALA B CA 1
ATOM 2699 C C . ALA B 1 94 ? 22.453 19.984 -3.992 1 80.56 94 ALA B C 1
ATOM 2701 O O . ALA B 1 94 ? 23.359 19.828 -3.16 1 80.56 94 ALA B O 1
ATOM 2702 N N . TRP B 1 95 ? 21.25 20.031 -3.695 1 76.19 95 TRP B N 1
ATOM 2703 C CA . TRP B 1 95 ? 20.812 19.906 -2.311 1 76.19 95 TRP B CA 1
ATOM 2704 C C . TRP B 1 95 ? 21.125 18.516 -1.76 1 76.19 95 TRP B C 1
ATOM 2706 O O . TRP B 1 95 ? 21.688 18.391 -0.67 1 76.19 95 TRP B O 1
ATOM 2716 N N . VAL B 1 96 ? 20.734 17.531 -2.453 1 79.44 96 VAL B N 1
ATOM 2717 C CA . VAL B 1 96 ? 20.953 16.156 -1.995 1 79.44 96 VAL B CA 1
ATOM 2718 C C . VAL B 1 96 ? 22.438 15.891 -1.847 1 79.44 96 VAL B C 1
ATOM 2720 O O . VAL B 1 96 ? 22.859 15.227 -0.897 1 79.44 96 VAL B O 1
ATOM 2723 N N . GLU B 1 97 ? 23.172 16.359 -2.797 1 82.06 97 GLU B N 1
ATOM 2724 C CA . GLU B 1 97 ? 24.625 16.156 -2.744 1 82.06 97 GLU B CA 1
ATOM 2725 C C . GLU B 1 97 ? 25.234 16.891 -1.56 1 82.06 97 GLU B C 1
ATOM 2727 O O . GLU B 1 97 ? 26.188 16.406 -0.945 1 82.06 97 GLU B O 1
ATOM 2732 N N . ALA B 1 98 ? 24.703 18.047 -1.275 1 76.94 98 ALA B N 1
ATOM 2733 C CA . ALA B 1 98 ? 25.172 18.797 -0.11 1 76.94 98 ALA B CA 1
ATOM 2734 C C . ALA B 1 98 ? 24.875 18.031 1.181 1 76.94 98 ALA B C 1
ATOM 2736 O O . ALA B 1 98 ? 25.734 17.953 2.07 1 76.94 98 ALA B O 1
ATOM 2737 N N . VAL B 1 99 ? 23.719 17.453 1.257 1 73.31 99 VAL B N 1
ATOM 2738 C CA . VAL B 1 99 ? 23.297 16.734 2.457 1 73.31 99 VAL B CA 1
ATOM 2739 C C . VAL B 1 99 ? 24.062 15.422 2.58 1 73.31 99 VAL B C 1
ATOM 2741 O O . VAL B 1 99 ? 24.484 15.039 3.674 1 73.31 99 VAL B O 1
ATOM 2744 N N . SER B 1 100 ? 24.234 14.75 1.505 1 77.56 100 SER B N 1
ATOM 2745 C CA . SER B 1 100 ? 24.859 13.43 1.512 1 77.56 100 SER B CA 1
ATOM 2746 C C . SER B 1 100 ? 26.375 13.539 1.533 1 77.56 100 SER B C 1
ATOM 2748 O O . SER B 1 100 ? 27.062 12.594 1.925 1 77.56 100 SER B O 1
ATOM 2750 N N . GLY B 1 101 ? 26.828 14.578 1.033 1 77.56 101 GLY B N 1
ATOM 2751 C CA . GLY B 1 101 ? 28.266 14.766 0.94 1 77.56 101 GLY B CA 1
ATOM 2752 C C . GLY B 1 101 ? 28.891 14.039 -0.233 1 77.56 101 GLY B C 1
ATOM 2753 O O . GLY B 1 101 ? 30.109 13.828 -0.268 1 77.56 101 GLY B O 1
ATOM 2754 N N . GLN B 1 102 ? 28.062 13.508 -1.128 1 80.31 102 GLN B N 1
ATOM 2755 C CA . GLN B 1 102 ? 28.578 12.781 -2.287 1 80.31 102 GLN B CA 1
ATOM 2756 C C . GLN B 1 102 ? 27.656 12.945 -3.488 1 80.31 102 GLN B C 1
ATOM 2758 O O . GLN B 1 102 ? 26.5 13.352 -3.338 1 80.31 102 GLN B O 1
ATOM 2763 N N . LYS B 1 103 ? 28.25 12.727 -4.637 1 81.62 103 LYS B N 1
ATOM 2764 C CA . LYS B 1 103 ? 27.453 12.75 -5.855 1 81.62 103 LYS B CA 1
ATOM 2765 C C . LYS B 1 103 ? 26.469 11.586 -5.887 1 81.62 103 LYS B C 1
ATOM 2767 O O . LYS B 1 103 ? 26.812 10.469 -5.508 1 81.62 103 LYS B O 1
ATOM 2772 N N . ILE B 1 104 ? 25.297 12.016 -6.227 1 78.25 104 ILE B N 1
ATOM 2773 C CA . ILE B 1 104 ? 24.25 11 -6.258 1 78.25 104 ILE B CA 1
ATOM 2774 C C . ILE B 1 104 ? 23.719 10.859 -7.68 1 78.25 104 ILE B C 1
ATOM 2776 O O . ILE B 1 104 ? 23.391 11.852 -8.328 1 78.25 104 ILE B O 1
ATOM 2780 N N . GLY B 1 105 ? 23.766 9.688 -8.227 1 77.5 105 GLY B N 1
ATOM 2781 C CA . GLY B 1 105 ? 23.203 9.414 -9.547 1 77.5 105 GLY B CA 1
ATOM 2782 C C . GLY B 1 105 ? 21.703 9.195 -9.531 1 77.5 105 GLY B C 1
ATOM 2783 O O . GLY B 1 105 ? 20.969 9.82 -10.297 1 77.5 105 GLY B O 1
ATOM 2784 N N . ARG B 1 106 ? 21.234 8.273 -8.719 1 86.81 106 ARG B N 1
ATOM 2785 C CA . ARG B 1 106 ? 19.828 7.934 -8.602 1 86.81 106 ARG B CA 1
ATOM 2786 C C . ARG B 1 106 ? 19.375 7.934 -7.145 1 86.81 106 ARG B C 1
ATOM 2788 O O . ARG B 1 106 ? 20.109 7.469 -6.266 1 86.81 106 ARG B O 1
ATOM 2795 N N . LEU B 1 107 ? 18.234 8.617 -6.961 1 90.06 107 LEU B N 1
ATOM 2796 C CA . LEU B 1 107 ? 17.672 8.641 -5.617 1 90.06 107 LEU B CA 1
ATOM 2797 C C . LEU B 1 107 ? 16.297 8.008 -5.598 1 90.06 107 LEU B C 1
ATOM 2799 O O . LEU B 1 107 ? 15.43 8.367 -6.402 1 90.06 107 LEU B O 1
ATOM 2803 N N . VAL B 1 108 ? 16.141 7.031 -4.742 1 93.44 108 VAL B N 1
ATOM 2804 C CA . VAL B 1 108 ? 14.852 6.375 -4.523 1 93.44 108 VAL B CA 1
ATOM 2805 C C . VAL B 1 108 ? 14.266 6.82 -3.188 1 93.44 108 VAL B C 1
ATOM 2807 O O . VAL B 1 108 ? 14.992 6.984 -2.207 1 93.44 108 VAL B O 1
ATOM 2810 N N . THR B 1 109 ? 12.984 7.07 -3.16 1 96.44 109 THR B N 1
ATOM 2811 C CA . THR B 1 109 ? 12.367 7.434 -1.889 1 96.44 109 THR B CA 1
ATOM 2812 C C . THR B 1 109 ? 11.203 6.496 -1.568 1 96.44 109 THR B C 1
ATOM 2814 O O . THR B 1 109 ? 10.422 6.148 -2.453 1 96.44 109 THR B O 1
ATOM 2817 N N . VAL B 1 110 ? 11.203 5.969 -0.349 1 98 110 VAL B N 1
ATOM 2818 C CA . VAL B 1 110 ? 10.047 5.273 0.193 1 98 110 VAL B CA 1
ATOM 2819 C C . VAL B 1 110 ? 9.117 6.273 0.875 1 98 110 VAL B C 1
ATOM 2821 O O . VAL B 1 110 ? 9.5 6.922 1.85 1 98 110 VAL B O 1
ATOM 2824 N N . ALA B 1 111 ? 7.922 6.371 0.316 1 98.5 111 ALA B N 1
ATOM 2825 C CA . ALA B 1 111 ? 6.973 7.367 0.801 1 98.5 111 ALA B CA 1
ATOM 2826 C C . ALA B 1 111 ? 6.043 6.773 1.854 1 98.5 111 ALA B C 1
ATOM 2828 O O . ALA B 1 111 ? 5.547 5.656 1.694 1 98.5 111 ALA B O 1
ATOM 2829 N N . TYR B 1 112 ? 5.891 7.477 2.895 1 98.19 112 TYR B N 1
ATOM 2830 C CA . TYR B 1 112 ? 4.992 7.16 4 1 98.19 112 TYR B CA 1
ATOM 2831 C C . TYR B 1 112 ? 3.852 8.164 4.082 1 98.19 112 TYR B C 1
ATOM 2833 O O . TYR B 1 112 ? 3.977 9.297 3.607 1 98.19 112 TYR B O 1
ATOM 2841 N N . MET B 1 113 ? 2.754 7.73 4.699 1 97.38 113 MET B N 1
ATOM 2842 C CA . MET B 1 113 ? 1.655 8.68 4.867 1 97.38 113 MET B CA 1
ATOM 2843 C C . MET B 1 113 ? 0.917 8.43 6.18 1 97.38 113 MET B C 1
ATOM 2845 O O . MET B 1 113 ? 1.024 7.348 6.762 1 97.38 113 MET B O 1
ATOM 2849 N N . ALA B 1 114 ? 0.254 9.453 6.637 1 95.81 114 ALA B N 1
ATOM 2850 C CA . ALA B 1 114 ? -0.684 9.383 7.758 1 95.81 114 ALA B CA 1
ATOM 2851 C C . ALA B 1 114 ? -1.804 10.406 7.594 1 95.81 114 ALA B C 1
ATOM 2853 O O . ALA B 1 114 ? -1.614 11.453 6.961 1 95.81 114 ALA B O 1
ATOM 2854 N N . MET B 1 115 ? -2.945 10.031 8.086 1 94.5 115 MET B N 1
ATOM 2855 C CA . MET B 1 115 ? -4.094 10.922 8.195 1 94.5 115 MET B CA 1
ATOM 2856 C C . MET B 1 115 ? -4.336 11.32 9.648 1 94.5 115 MET B C 1
ATOM 2858 O O . MET B 1 115 ? -4.277 10.477 10.547 1 94.5 115 MET B O 1
ATOM 2862 N N . LEU B 1 116 ? -4.559 12.602 9.844 1 92.81 116 LEU B N 1
ATOM 2863 C CA . LEU B 1 116 ? -4.77 12.984 11.234 1 92.81 116 LEU B CA 1
ATOM 2864 C C . LEU B 1 116 ? -5.566 14.281 11.328 1 92.81 116 LEU B C 1
ATOM 2866 O O . LEU B 1 116 ? -5.703 15 10.328 1 92.81 116 LEU B O 1
ATOM 2870 N N . ARG B 1 117 ? -6.105 14.523 12.492 1 93.12 117 ARG B N 1
ATOM 2871 C CA . ARG B 1 117 ? -6.73 15.797 12.82 1 93.12 117 ARG B CA 1
ATOM 2872 C C . ARG B 1 117 ? -5.684 16.859 13.156 1 93.12 117 ARG B C 1
ATOM 2874 O O . ARG B 1 117 ? -4.77 16.594 13.945 1 93.12 117 ARG B O 1
ATOM 2881 N N . ILE B 1 118 ? -5.832 18.016 12.57 1 93.25 118 ILE B N 1
ATOM 2882 C CA . ILE B 1 118 ? -4.961 19.125 12.938 1 93.25 118 ILE B CA 1
ATOM 2883 C C . ILE B 1 118 ? -5.469 19.781 14.211 1 93.25 118 ILE B C 1
ATOM 2885 O O . ILE B 1 118 ? -6.352 20.641 14.164 1 93.25 118 ILE B O 1
ATOM 2889 N N . SER B 1 119 ? -4.887 19.422 15.266 1 88.44 119 SER B N 1
ATOM 2890 C CA . SER B 1 119 ? -5.285 19.969 16.562 1 88.44 119 SER B CA 1
ATOM 2891 C C . SER B 1 119 ? -4.559 21.281 16.844 1 88.44 119 SER B C 1
ATOM 2893 O O . SER B 1 119 ? -3.615 21.641 16.141 1 88.44 119 SER B O 1
ATOM 2895 N N . THR B 1 120 ? -5.031 21.938 17.844 1 83.25 120 THR B N 1
ATOM 2896 C CA . THR B 1 120 ? -4.375 23.156 18.297 1 83.25 120 THR B CA 1
ATOM 2897 C C . THR B 1 120 ? -2.949 22.875 18.75 1 83.25 120 THR B C 1
ATOM 2899 O O . THR B 1 120 ? -2.037 23.672 18.5 1 83.25 120 THR B O 1
ATOM 2902 N N . LYS B 1 121 ? -2.781 21.828 19.359 1 82.19 121 LYS B N 1
ATOM 2903 C CA . LYS B 1 121 ? -1.456 21.422 19.812 1 82.19 121 LYS B CA 1
ATOM 2904 C C . LYS B 1 121 ? -0.497 21.25 18.641 1 82.19 121 LYS B C 1
ATOM 2906 O O . LYS B 1 121 ? 0.657 21.672 18.703 1 82.19 121 LYS B O 1
ATOM 2911 N N . LEU B 1 122 ? -0.95 20.641 17.656 1 84.5 122 LEU B N 1
ATOM 2912 C CA . LEU B 1 122 ? -0.119 20.422 16.484 1 84.5 122 LEU B CA 1
ATOM 2913 C C . LEU B 1 122 ? 0.224 21.734 15.805 1 84.5 122 LEU B C 1
ATOM 2915 O O . LEU B 1 122 ? 1.346 21.922 15.328 1 84.5 122 LEU B O 1
ATOM 2919 N N . ARG B 1 123 ? -0.68 22.609 15.781 1 83.69 123 ARG B N 1
ATOM 2920 C CA . ARG B 1 123 ? -0.428 23.922 15.188 1 83.69 123 ARG B CA 1
ATOM 2921 C C . ARG B 1 123 ? 0.689 24.656 15.922 1 83.69 123 ARG B C 1
ATOM 2923 O O . ARG B 1 123 ? 1.546 25.281 15.297 1 83.69 123 ARG B O 1
ATOM 2930 N N . LYS B 1 124 ? 0.617 24.562 17.188 1 81.38 124 LYS B N 1
ATOM 2931 C CA . LYS B 1 124 ? 1.64 25.219 18.016 1 81.38 124 LYS B CA 1
ATOM 2932 C C . LYS B 1 124 ? 3.012 24.594 17.766 1 81.38 124 LYS B C 1
ATOM 2934 O O . LYS B 1 124 ? 4.023 25.297 17.734 1 81.38 124 LYS B O 1
ATOM 2939 N N . LEU B 1 125 ? 3.029 23.328 17.641 1 79.75 125 LEU B N 1
ATOM 2940 C CA . LEU B 1 125 ? 4.266 22.609 17.375 1 79.75 125 LEU B CA 1
ATOM 2941 C C . LEU B 1 125 ? 4.891 23.062 16.062 1 79.75 125 LEU B C 1
ATOM 2943 O O . LEU B 1 125 ? 6.113 23.172 15.953 1 79.75 125 LEU B O 1
ATOM 2947 N N . MET B 1 126 ? 4.121 23.375 15.117 1 79.44 126 MET B N 1
ATOM 2948 C CA . MET B 1 126 ? 4.582 23.766 13.789 1 79.44 126 MET B CA 1
ATOM 2949 C C . MET B 1 126 ? 5.266 25.125 13.82 1 79.44 126 MET B C 1
ATOM 2951 O O . MET B 1 126 ? 6.223 25.359 13.086 1 79.44 126 MET B O 1
ATOM 2955 N N . GLU B 1 127 ? 4.824 25.953 14.656 1 77.31 127 GLU B N 1
ATOM 2956 C CA . GLU B 1 127 ? 5.418 27.281 14.797 1 77.31 127 GLU B CA 1
ATOM 2957 C C . GLU B 1 127 ? 6.887 27.188 15.188 1 77.31 127 GLU B C 1
ATOM 2959 O O . GLU B 1 127 ? 7.707 28 14.742 1 77.31 127 GLU B O 1
ATOM 2964 N N . SER B 1 128 ? 7.297 26.172 15.766 1 76.56 128 SER B N 1
ATOM 2965 C CA . SER B 1 128 ? 8.656 26.031 16.281 1 76.56 128 SER B CA 1
ATOM 2966 C C . SER B 1 128 ? 9.57 25.375 15.25 1 76.56 128 SER B C 1
ATOM 2968 O O . SER B 1 128 ? 10.797 25.438 15.359 1 76.56 128 SER B O 1
ATOM 2970 N N . HIS B 1 129 ? 9.125 24.781 14.219 1 77.31 129 HIS B N 1
ATOM 2971 C CA . HIS B 1 129 ? 9.938 23.953 13.336 1 77.31 129 HIS B CA 1
ATOM 2972 C C . HIS B 1 129 ? 9.883 24.484 11.898 1 77.31 129 HIS B C 1
ATOM 2974 O O . HIS B 1 129 ? 10.328 23.797 10.969 1 77.31 129 HIS B O 1
ATOM 2980 N N . LYS B 1 130 ? 9.594 25.609 11.625 1 81.94 130 LYS B N 1
ATOM 2981 C CA . LYS B 1 130 ? 9.469 26.156 10.273 1 81.94 130 LYS B CA 1
ATOM 2982 C C . LYS B 1 130 ? 8.633 25.25 9.383 1 81.94 130 LYS B C 1
ATOM 2984 O O . LYS B 1 130 ? 9.031 24.922 8.266 1 81.94 130 LYS B O 1
ATOM 2989 N N . THR B 1 131 ? 7.664 24.656 9.859 1 90.38 131 THR B N 1
ATOM 2990 C CA . THR B 1 131 ? 6.719 23.781 9.164 1 90.38 131 THR B CA 1
ATOM 2991 C C . THR B 1 131 ? 5.352 24.453 9.047 1 90.38 131 THR B C 1
ATOM 2993 O O . THR B 1 131 ? 5.008 25.312 9.852 1 90.38 131 THR B O 1
ATOM 2996 N N . ARG B 1 132 ? 4.629 24.094 8 1 91.12 132 ARG B N 1
ATOM 2997 C CA . ARG B 1 132 ? 3.307 24.688 7.824 1 91.12 132 ARG B CA 1
ATOM 2998 C C . ARG B 1 132 ? 2.34 23.703 7.191 1 91.12 132 ARG B C 1
ATOM 3000 O O . ARG B 1 132 ? 2.73 22.906 6.324 1 91.12 132 ARG B O 1
ATOM 3007 N N . TRP B 1 133 ? 1.153 23.844 7.609 1 94.31 133 TRP B N 1
ATOM 3008 C CA . TRP B 1 133 ? 0.043 23.141 6.961 1 94.31 133 TRP B CA 1
ATOM 3009 C C . TRP B 1 133 ? -0.461 23.938 5.762 1 94.31 133 TRP B C 1
ATOM 3011 O O . TRP B 1 133 ? -0.813 25.109 5.887 1 94.31 133 TRP B O 1
ATOM 3021 N N . VAL B 1 134 ? -0.522 23.297 4.598 1 95.44 134 VAL B N 1
ATOM 3022 C CA . VAL B 1 134 ? -0.917 23.969 3.369 1 95.44 134 VAL B CA 1
ATOM 3023 C C . VAL B 1 134 ? -2.131 23.266 2.762 1 95.44 134 VAL B C 1
ATOM 3025 O O . VAL B 1 134 ? -2.16 22.047 2.654 1 95.44 134 VAL B O 1
ATOM 3028 N N . PRO B 1 135 ? -3.119 24.062 2.357 1 96.06 135 PRO B N 1
ATOM 3029 C CA . PRO B 1 135 ? -4.27 23.438 1.698 1 96.06 135 PRO B CA 1
ATOM 3030 C C . PRO B 1 135 ? -3.877 22.641 0.463 1 96.06 135 PRO B C 1
ATOM 3032 O O . PRO B 1 135 ? -3.045 23.078 -0.331 1 96.06 135 PRO B O 1
ATOM 3035 N N . VAL B 1 136 ? -4.508 21.453 0.325 1 95.88 136 VAL B N 1
ATOM 3036 C CA . VAL B 1 136 ? -4.121 20.516 -0.736 1 95.88 136 VAL B CA 1
ATOM 3037 C C . VAL B 1 136 ? -4.465 21.125 -2.096 1 95.88 136 VAL B C 1
ATOM 3039 O O . VAL B 1 136 ? -3.871 20.766 -3.113 1 95.88 136 VAL B O 1
ATOM 3042 N N . ASP B 1 137 ? -5.383 22.016 -2.164 1 93.25 137 ASP B N 1
ATOM 3043 C CA . ASP B 1 137 ? -5.809 22.625 -3.424 1 93.25 137 ASP B CA 1
ATOM 3044 C C . ASP B 1 137 ? -5.016 23.891 -3.715 1 93.25 137 ASP B C 1
ATOM 3046 O O . ASP B 1 137 ? -5.234 24.547 -4.738 1 93.25 137 ASP B O 1
ATOM 3050 N N . ASP B 1 138 ? -4.059 24.25 -2.883 1 95.19 138 ASP B N 1
ATOM 3051 C CA . ASP B 1 138 ? -3.248 25.453 -3.059 1 95.19 138 ASP B CA 1
ATOM 3052 C C . ASP B 1 138 ? -1.796 25.188 -2.656 1 95.19 138 ASP B C 1
ATOM 3054 O O . ASP B 1 138 ? -1.237 25.922 -1.834 1 95.19 138 ASP B O 1
ATOM 3058 N N . LEU B 1 139 ? -1.248 24.266 -3.268 1 96.06 139 LEU B N 1
ATOM 3059 C CA . LEU B 1 139 ? 0.125 23.891 -2.953 1 96.06 139 LEU B CA 1
ATOM 3060 C C . LEU B 1 139 ? 1.117 24.797 -3.668 1 96.06 139 LEU B C 1
ATOM 3062 O O . LEU B 1 139 ? 0.905 25.172 -4.824 1 96.06 139 LEU B O 1
ATOM 3066 N N . PRO B 1 140 ? 2.188 25.141 -3.047 1 94.44 140 PRO B N 1
ATOM 3067 C CA . PRO B 1 140 ? 3.266 25.859 -3.727 1 94.44 140 PRO B CA 1
ATOM 3068 C C . PRO B 1 140 ? 4.098 24.953 -4.637 1 94.44 140 PRO B C 1
ATOM 3070 O O . PRO B 1 140 ? 3.787 23.766 -4.785 1 94.44 140 PRO B O 1
ATOM 3073 N N . GLU B 1 141 ? 5.027 25.609 -5.312 1 91.75 141 GLU B N 1
ATOM 3074 C CA . GLU B 1 141 ? 6.016 24.781 -5.996 1 91.75 141 GLU B CA 1
ATOM 3075 C C . GLU B 1 141 ? 6.816 23.953 -5 1 91.75 141 GLU B C 1
ATOM 3077 O O . GLU B 1 141 ? 7.277 24.469 -3.98 1 91.75 141 GLU B O 1
ATOM 3082 N N . LEU B 1 142 ? 6.969 22.75 -5.297 1 93.06 142 LEU B N 1
ATOM 3083 C CA . LEU B 1 142 ? 7.605 21.828 -4.348 1 93.06 142 LEU B CA 1
ATOM 3084 C C . LEU B 1 142 ? 8.922 21.312 -4.906 1 93.06 142 LEU B C 1
ATOM 3086 O O . LEU B 1 142 ? 9.094 21.203 -6.121 1 93.06 142 LEU B O 1
ATOM 3090 N N . ALA B 1 143 ? 9.766 21 -3.977 1 89.94 143 ALA B N 1
ATOM 3091 C CA . ALA B 1 143 ? 11.031 20.391 -4.344 1 89.94 143 ALA B CA 1
ATOM 3092 C C . ALA B 1 143 ? 10.82 18.984 -4.91 1 89.94 143 ALA B C 1
ATOM 3094 O O . ALA B 1 143 ? 9.844 18.312 -4.562 1 89.94 143 ALA B O 1
ATOM 3095 N N . PHE B 1 144 ? 11.734 18.594 -5.852 1 91.38 144 PHE B N 1
ATOM 3096 C CA . PHE B 1 144 ? 11.758 17.25 -6.402 1 91.38 144 PHE B CA 1
ATOM 3097 C C . PHE B 1 144 ? 10.414 16.906 -7.047 1 91.38 144 PHE B C 1
ATOM 3099 O O . PHE B 1 144 ? 9.852 17.719 -7.789 1 91.38 144 PHE B O 1
ATOM 3106 N N . ASP B 1 145 ? 10.016 15.664 -6.883 1 94.69 145 ASP B N 1
ATOM 3107 C CA . ASP B 1 145 ? 8.727 15.203 -7.395 1 94.69 145 ASP B CA 1
ATOM 3108 C C . ASP B 1 145 ? 7.691 15.109 -6.273 1 94.69 145 ASP B C 1
ATOM 3110 O O . ASP B 1 145 ? 6.824 14.227 -6.297 1 94.69 145 ASP B O 1
ATOM 3114 N N . HIS B 1 146 ? 7.809 15.977 -5.301 1 96.62 146 HIS B N 1
ATOM 3115 C CA . HIS B 1 146 ? 6.973 15.875 -4.109 1 96.62 146 HIS B CA 1
ATOM 3116 C C . HIS B 1 146 ? 5.508 16.141 -4.438 1 96.62 146 HIS B C 1
ATOM 3118 O O . HIS B 1 146 ? 4.613 15.609 -3.773 1 96.62 146 HIS B O 1
ATOM 3124 N N . ARG B 1 147 ? 5.285 16.938 -5.453 1 96.5 147 ARG B N 1
ATOM 3125 C CA . ARG B 1 147 ? 3.908 17.125 -5.895 1 96.5 147 ARG B CA 1
ATOM 3126 C C . ARG B 1 147 ? 3.287 15.789 -6.32 1 96.5 147 ARG B C 1
ATOM 3128 O O . ARG B 1 147 ? 2.146 15.492 -5.957 1 96.5 147 ARG B O 1
ATOM 3135 N N . ASP B 1 148 ? 4.031 15.039 -7.055 1 96.94 148 ASP B N 1
ATOM 3136 C CA . ASP B 1 148 ? 3.559 13.727 -7.484 1 96.94 148 ASP B CA 1
ATOM 3137 C C . ASP B 1 148 ? 3.307 12.812 -6.281 1 96.94 148 ASP B C 1
ATOM 3139 O O . ASP B 1 148 ? 2.344 12.047 -6.27 1 96.94 148 ASP B O 1
ATOM 3143 N N . ILE B 1 149 ? 4.168 12.875 -5.32 1 98.06 149 ILE B N 1
ATOM 3144 C CA . ILE B 1 149 ? 4.043 12.062 -4.117 1 98.06 149 ILE B CA 1
ATOM 3145 C C . ILE B 1 149 ? 2.766 12.43 -3.369 1 98.06 149 ILE B C 1
ATOM 3147 O O . ILE B 1 149 ? 1.995 11.555 -2.969 1 98.06 149 ILE B O 1
ATOM 3151 N N . ILE B 1 150 ? 2.5 13.711 -3.25 1 98.38 150 ILE B N 1
ATOM 3152 C CA . ILE B 1 150 ? 1.306 14.188 -2.561 1 98.38 150 ILE B CA 1
ATOM 3153 C C . ILE B 1 150 ? 0.06 13.758 -3.334 1 98.38 150 ILE B C 1
ATOM 3155 O O . ILE B 1 150 ? -0.91 13.281 -2.742 1 98.38 150 ILE B O 1
ATOM 3159 N N . ASP B 1 151 ? 0.072 13.922 -4.617 1 97.69 151 ASP B N 1
ATOM 3160 C CA . ASP B 1 151 ? -1.076 13.562 -5.445 1 97.69 151 ASP B CA 1
ATOM 3161 C C . ASP B 1 151 ? -1.423 12.086 -5.293 1 97.69 151 ASP B C 1
ATOM 3163 O O . ASP B 1 151 ? -2.594 11.727 -5.145 1 97.69 151 ASP B O 1
ATOM 3167 N N . LEU B 1 152 ? -0.411 11.289 -5.312 1 97.81 152 LEU B N 1
ATOM 3168 C CA . LEU B 1 152 ? -0.665 9.867 -5.152 1 97.81 152 LEU B CA 1
ATOM 3169 C C . LEU B 1 152 ? -1.168 9.555 -3.746 1 97.81 152 LEU B C 1
ATOM 3171 O O . LEU B 1 152 ? -2.025 8.688 -3.564 1 97.81 152 LEU B O 1
ATOM 3175 N N . ALA B 1 153 ? -0.625 10.18 -2.77 1 97.88 153 ALA B N 1
ATOM 3176 C CA . ALA B 1 153 ? -1.101 9.992 -1.402 1 97.88 153 ALA B CA 1
ATOM 3177 C C . ALA B 1 153 ? -2.584 10.328 -1.287 1 97.88 153 ALA B C 1
ATOM 3179 O O . ALA B 1 153 ? -3.348 9.594 -0.659 1 97.88 153 ALA B O 1
ATOM 3180 N N . LEU B 1 154 ? -2.98 11.43 -1.884 1 96.5 154 LEU B N 1
ATOM 3181 C CA . LEU B 1 154 ? -4.375 11.852 -1.841 1 96.5 154 LEU B CA 1
ATOM 3182 C C . LEU B 1 154 ? -5.27 10.836 -2.549 1 96.5 154 LEU B C 1
ATOM 3184 O O . LEU B 1 154 ? -6.367 10.531 -2.078 1 96.5 154 LEU B O 1
ATOM 3188 N N . GLU B 1 155 ? -4.809 10.352 -3.613 1 96.44 155 GLU B N 1
ATOM 3189 C CA . GLU B 1 155 ? -5.543 9.297 -4.309 1 96.44 155 GLU B CA 1
ATOM 3190 C C . GLU B 1 155 ? -5.703 8.062 -3.424 1 96.44 155 GLU B C 1
ATOM 3192 O O . GLU B 1 155 ? -6.773 7.453 -3.395 1 96.44 155 GLU B O 1
ATOM 3197 N N . ARG B 1 156 ? -4.645 7.723 -2.779 1 95.69 156 ARG B N 1
ATOM 3198 C CA . ARG B 1 156 ? -4.684 6.574 -1.879 1 95.69 156 ARG B CA 1
ATOM 3199 C C . ARG B 1 156 ? -5.676 6.801 -0.744 1 95.69 156 ARG B C 1
ATOM 3201 O O . ARG B 1 156 ? -6.406 5.887 -0.36 1 95.69 156 ARG B O 1
ATOM 3208 N N . VAL B 1 157 ? -5.668 7.934 -0.208 1 94.19 157 VAL B N 1
ATOM 3209 C CA . VAL B 1 157 ? -6.613 8.273 0.85 1 94.19 157 VAL B CA 1
ATOM 3210 C C . VAL B 1 157 ? -8.039 8.117 0.332 1 94.19 157 VAL B C 1
ATOM 3212 O O . VAL B 1 157 ? -8.883 7.5 0.987 1 94.19 157 VAL B O 1
ATOM 3215 N N . ARG B 1 158 ? -8.289 8.641 -0.809 1 93.19 158 ARG B N 1
ATOM 3216 C CA . ARG B 1 158 ? -9.617 8.562 -1.414 1 93.19 158 ARG B CA 1
ATOM 3217 C C . ARG B 1 158 ? -10.047 7.113 -1.598 1 93.19 158 ARG B C 1
ATOM 3219 O O . ARG B 1 158 ? -11.156 6.738 -1.203 1 93.19 158 ARG B O 1
ATOM 3226 N N . SER B 1 159 ? -9.195 6.359 -2.105 1 91.44 159 SER B N 1
ATOM 3227 C CA . SER B 1 159 ? -9.5 4.953 -2.352 1 91.44 159 SER B CA 1
ATOM 3228 C C . SER B 1 159 ? -9.695 4.191 -1.044 1 91.44 159 SER B C 1
ATOM 3230 O O . SER B 1 159 ? -10.594 3.357 -0.933 1 91.44 159 SER B O 1
ATOM 3232 N N . SER B 1 160 ? -8.844 4.492 -0.081 1 91.31 160 SER B N 1
ATOM 3233 C CA . SER B 1 160 ? -8.922 3.805 1.206 1 91.31 160 SER B CA 1
ATOM 3234 C C . SER B 1 160 ? -10.219 4.129 1.928 1 91.31 160 SER B C 1
ATOM 3236 O O . SER B 1 160 ? -10.852 3.244 2.512 1 91.31 160 SER B O 1
ATOM 3238 N N . VAL B 1 161 ? -10.609 5.344 1.888 1 90.62 161 VAL B N 1
ATOM 3239 C CA . VAL B 1 161 ? -11.836 5.773 2.555 1 90.62 161 VAL B CA 1
ATOM 3240 C C . VAL B 1 161 ? -13.047 5.141 1.87 1 90.62 161 VAL B C 1
ATOM 3242 O O . VAL B 1 161 ? -14.016 4.77 2.533 1 90.62 161 VAL B O 1
ATOM 3245 N N . LYS B 1 162 ? -12.977 5.066 0.601 1 87.62 162 LYS B N 1
ATOM 3246 C CA . LYS B 1 162 ? -14.055 4.402 -0.131 1 87.62 162 LYS B CA 1
ATOM 3247 C C . LYS B 1 162 ? -14.211 2.951 0.317 1 87.62 162 LYS B C 1
ATOM 3249 O O . LYS B 1 162 ? -15.328 2.475 0.516 1 87.62 162 LYS B O 1
ATOM 3254 N N . LYS B 1 163 ? -13.109 2.334 0.541 1 86.12 163 LYS B N 1
ATOM 3255 C CA . LYS B 1 163 ? -13.117 0.923 0.915 1 86.12 163 LYS B CA 1
ATOM 3256 C C . LYS B 1 163 ? -13.422 0.75 2.398 1 86.12 163 LYS B C 1
ATOM 3258 O O . LYS B 1 163 ? -14.062 -0.23 2.797 1 86.12 163 LYS B O 1
ATOM 3263 N N . GLU B 1 164 ? -12.93 1.677 3.154 1 88.19 164 GLU B N 1
ATOM 3264 C CA . GLU B 1 164 ? -13.125 1.678 4.602 1 88.19 164 GLU B CA 1
ATOM 3265 C C . GLU B 1 164 ? -13.531 3.061 5.102 1 88.19 164 GLU B C 1
ATOM 3267 O O . GLU B 1 164 ? -12.695 3.814 5.605 1 88.19 164 GLU B O 1
ATOM 3272 N N . PRO B 1 165 ? -14.797 3.33 5.152 1 88 165 PRO B N 1
ATOM 3273 C CA . PRO B 1 165 ? -15.281 4.668 5.496 1 88 165 PRO B CA 1
ATOM 3274 C C . PRO B 1 165 ? -14.922 5.074 6.926 1 88 165 PRO B C 1
ATOM 3276 O O . PRO B 1 165 ? -14.844 6.27 7.227 1 88 165 PRO B O 1
ATOM 3279 N N . ALA B 1 166 ? -14.641 4.109 7.789 1 90.38 166 ALA B N 1
ATOM 3280 C CA . ALA B 1 166 ? -14.305 4.402 9.18 1 90.38 166 ALA B CA 1
ATOM 3281 C C . ALA B 1 166 ? -13.047 5.254 9.281 1 90.38 166 ALA B C 1
ATOM 3283 O O . ALA B 1 166 ? -12.828 5.938 10.281 1 90.38 166 ALA B O 1
ATOM 3284 N N . LEU B 1 167 ? -12.289 5.242 8.281 1 91.25 167 LEU B N 1
ATOM 3285 C CA . LEU B 1 167 ? -10.992 5.906 8.297 1 91.25 167 LEU B CA 1
ATOM 3286 C C . LEU B 1 167 ? -11.156 7.422 8.383 1 91.25 167 LEU B C 1
ATOM 3288 O O . LEU B 1 167 ? -10.281 8.117 8.898 1 91.25 167 LEU B O 1
ATOM 3292 N N . ILE B 1 168 ? -12.281 7.91 7.91 1 92.94 168 ILE B N 1
ATOM 3293 C CA . ILE B 1 168 ? -12.469 9.359 7.852 1 92.94 168 ILE B CA 1
ATOM 3294 C C . ILE B 1 168 ? -12.531 9.93 9.266 1 92.94 168 ILE B C 1
ATOM 3296 O O . ILE B 1 168 ? -12.133 11.07 9.5 1 92.94 168 ILE B O 1
ATOM 3300 N N . TYR B 1 169 ? -12.922 9.156 10.18 1 93.88 169 TYR B N 1
ATOM 3301 C CA . TYR B 1 169 ? -13.188 9.656 11.523 1 93.88 169 TYR B CA 1
ATOM 3302 C C . TYR B 1 169 ? -11.883 9.867 12.281 1 93.88 169 TYR B C 1
ATOM 3304 O O . TYR B 1 169 ? -11.859 10.547 13.312 1 93.88 169 TYR B O 1
ATOM 3312 N N . ASP B 1 170 ? -10.789 9.344 11.766 1 90.12 170 ASP B N 1
ATOM 3313 C CA . ASP B 1 170 ? -9.469 9.609 12.336 1 90.12 170 ASP B CA 1
ATOM 3314 C C . ASP B 1 170 ? -9.062 11.07 12.125 1 90.12 170 ASP B C 1
ATOM 3316 O O . ASP B 1 170 ? -8.172 11.57 12.812 1 90.12 170 ASP B O 1
ATOM 3320 N N . MET B 1 171 ? -9.734 11.68 11.242 1 94.38 171 MET B N 1
ATOM 3321 C CA . MET B 1 171 ? -9.375 13.055 10.906 1 94.38 171 MET B CA 1
ATOM 3322 C C . MET B 1 171 ? -10.32 14.039 11.586 1 94.38 171 MET B C 1
ATOM 3324 O O . MET B 1 171 ? -10.195 15.25 11.398 1 94.38 171 MET B O 1
ATOM 3328 N N . LEU B 1 172 ? -11.219 13.555 12.398 1 95.19 172 LEU B N 1
ATOM 3329 C CA . LEU B 1 172 ? -12.195 14.383 13.086 1 95.19 172 LEU B CA 1
ATOM 3330 C C . LEU B 1 172 ? -11.969 14.359 14.594 1 95.19 172 LEU B C 1
ATOM 3332 O O . LEU B 1 172 ? -11.352 13.43 15.117 1 95.19 172 LEU B O 1
ATOM 3336 N N . PRO B 1 173 ? -12.406 15.43 15.25 1 93.06 173 PRO B N 1
ATOM 3337 C CA . PRO B 1 173 ? -12.398 15.359 16.719 1 93.06 173 PRO B CA 1
ATOM 3338 C C . PRO B 1 173 ? -13.359 14.297 17.25 1 93.06 173 PRO B C 1
ATOM 3340 O O . PRO B 1 173 ? -14.188 13.773 16.516 1 93.06 173 PRO B O 1
ATOM 3343 N N . ALA B 1 174 ? -13.188 13.992 18.547 1 93.62 174 ALA B N 1
ATOM 3344 C CA . ALA B 1 174 ? -14.031 12.992 19.188 1 93.62 174 ALA B CA 1
ATOM 3345 C C . ALA B 1 174 ? -15.508 13.32 19.016 1 93.62 174 ALA B C 1
ATOM 3347 O O . ALA B 1 174 ? -16.344 12.422 18.844 1 93.62 174 ALA B O 1
ATOM 3348 N N . LYS B 1 175 ? -15.797 14.617 19.141 1 95.38 175 LYS B N 1
ATOM 3349 C CA . LYS B 1 175 ? -17.109 15.156 18.828 1 95.38 175 LYS B CA 1
ATOM 3350 C C . LYS B 1 175 ? -17.062 16.078 17.609 1 95.38 175 LYS B C 1
ATOM 3352 O O . LYS B 1 175 ? -16.188 16.953 17.531 1 95.38 175 LYS B O 1
ATOM 3357 N N . PHE B 1 176 ? -17.984 15.781 16.688 1 95.5 176 PHE B N 1
ATOM 3358 C CA . PHE B 1 176 ? -17.953 16.578 15.453 1 95.5 176 PHE B CA 1
ATOM 3359 C C . PHE B 1 176 ? -19.359 16.922 15 1 95.5 176 PHE B C 1
ATOM 3361 O O . PHE B 1 176 ? -20.328 16.266 15.398 1 95.5 176 PHE B O 1
ATOM 3368 N N . THR B 1 177 ? -19.484 17.953 14.195 1 94.69 177 THR B N 1
ATOM 3369 C CA . THR B 1 177 ? -20.766 18.359 13.641 1 94.69 177 THR B CA 1
ATOM 3370 C C . THR B 1 177 ? -20.984 17.703 12.273 1 94.69 177 THR B C 1
ATOM 3372 O O . THR B 1 177 ? -20.047 17.219 11.648 1 94.69 177 THR B O 1
ATOM 3375 N N . ALA B 1 178 ? -22.234 17.734 11.867 1 95.12 178 ALA B N 1
ATOM 3376 C CA . ALA B 1 178 ? -22.562 17.234 10.523 1 95.12 178 ALA B CA 1
ATOM 3377 C C . ALA B 1 178 ? -21.828 18.047 9.453 1 95.12 178 ALA B C 1
ATOM 3379 O O . ALA B 1 178 ? -21.406 17.5 8.438 1 95.12 178 ALA B O 1
ATOM 3380 N N . LEU B 1 179 ? -21.734 19.266 9.773 1 93.81 179 LEU B N 1
ATOM 3381 C CA . LEU B 1 179 ? -21.047 20.141 8.828 1 93.81 179 LEU B CA 1
ATOM 3382 C C . LEU B 1 179 ? -19.578 19.734 8.664 1 93.81 179 LEU B C 1
ATOM 3384 O O . LEU B 1 179 ? -19.094 19.625 7.539 1 93.81 179 LEU B O 1
ATOM 3388 N N . GLN B 1 180 ? -18.938 19.484 9.727 1 93.75 180 GLN B N 1
ATOM 3389 C CA . GLN B 1 180 ? -17.531 19.062 9.703 1 93.75 180 GLN B CA 1
ATOM 3390 C C . GLN B 1 180 ? -17.375 17.766 8.922 1 93.75 180 GLN B C 1
ATOM 3392 O O . GLN B 1 180 ? -16.469 17.641 8.094 1 93.75 180 GLN B O 1
ATOM 3397 N N . LEU B 1 181 ? -18.219 16.859 9.203 1 95.75 181 LEU B N 1
ATOM 3398 C CA . LEU B 1 181 ? -18.172 15.562 8.531 1 95.75 181 LEU B CA 1
ATOM 3399 C C . LEU B 1 181 ? -18.453 15.711 7.039 1 95.75 181 LEU B C 1
ATOM 3401 O O . LEU B 1 181 ? -17.766 15.102 6.211 1 95.75 181 LEU B O 1
ATOM 3405 N N . ARG B 1 182 ? -19.406 16.484 6.703 1 95.5 182 ARG B N 1
ATOM 3406 C CA . ARG B 1 182 ? -19.766 16.703 5.301 1 95.5 182 ARG B CA 1
ATOM 3407 C C . ARG B 1 182 ? -18.594 17.344 4.547 1 95.5 182 ARG B C 1
ATOM 3409 O O . ARG B 1 182 ? -18.234 16.891 3.461 1 95.5 182 ARG B O 1
ATOM 3416 N N . ARG B 1 183 ? -18.016 18.359 5.105 1 94.31 183 ARG B N 1
ATOM 3417 C CA . ARG B 1 183 ? -16.906 19.062 4.477 1 94.31 183 ARG B CA 1
ATOM 3418 C C . ARG B 1 183 ? -15.727 18.109 4.238 1 94.31 183 ARG B C 1
ATOM 3420 O O . ARG B 1 183 ? -15.109 18.125 3.172 1 94.31 183 ARG B O 1
ATOM 3427 N N . LEU B 1 184 ? -15.469 17.359 5.25 1 94.81 184 LEU B N 1
ATOM 3428 C CA . LEU B 1 184 ? -14.383 16.391 5.117 1 94.81 184 LEU B CA 1
ATOM 3429 C C . LEU B 1 184 ? -14.648 15.414 3.973 1 94.81 184 LEU B C 1
ATOM 3431 O O . LEU B 1 184 ? -13.766 15.156 3.15 1 94.81 184 LEU B O 1
ATOM 3435 N N . ASN B 1 185 ? -15.859 14.898 3.916 1 94 185 ASN B N 1
ATOM 3436 C CA . ASN B 1 185 ? -16.234 13.992 2.832 1 94 185 ASN B CA 1
ATOM 3437 C C . ASN B 1 185 ? -16.094 14.664 1.47 1 94 185 ASN B C 1
ATOM 3439 O O . ASN B 1 185 ? -15.586 14.07 0.521 1 94 185 ASN B O 1
ATOM 3443 N N . GLU B 1 186 ? -16.547 15.844 1.417 1 93.94 186 GLU B N 1
ATOM 3444 C CA . GLU B 1 186 ? -16.469 16.594 0.168 1 93.94 186 GLU B CA 1
ATOM 3445 C C . GLU B 1 186 ? -15.031 16.797 -0.283 1 93.94 186 GLU B C 1
ATOM 3447 O O . GLU B 1 186 ? -14.719 16.641 -1.466 1 93.94 186 GLU B O 1
ATOM 3452 N N . GLU B 1 187 ? -14.227 17.094 0.606 1 93 187 GLU B N 1
ATOM 3453 C CA . GLU B 1 187 ? -12.828 17.359 0.288 1 93 187 GLU B CA 1
ATOM 3454 C C . GLU B 1 187 ? -12.117 16.062 -0.14 1 93 187 GLU B C 1
ATOM 3456 O O . GLU B 1 187 ? -11.328 16.078 -1.084 1 93 187 GLU B O 1
ATOM 3461 N N . ILE B 1 188 ? -12.398 15.031 0.522 1 92.62 188 ILE B N 1
ATOM 3462 C CA . ILE B 1 188 ? -11.742 13.758 0.213 1 92.62 188 ILE B CA 1
ATOM 3463 C C . ILE B 1 188 ? -12.211 13.266 -1.155 1 92.62 188 ILE B C 1
ATOM 3465 O O . ILE B 1 188 ? -11.391 12.828 -1.971 1 92.62 188 ILE B O 1
ATOM 3469 N N . HIS B 1 189 ? -13.414 13.414 -1.42 1 89.81 189 HIS B N 1
ATOM 3470 C CA . HIS B 1 189 ? -13.969 12.852 -2.648 1 89.81 189 HIS B CA 1
ATOM 3471 C C . HIS B 1 189 ? -13.969 13.875 -3.773 1 89.81 189 HIS B C 1
ATOM 3473 O O . HIS B 1 189 ? -14.172 13.531 -4.941 1 89.81 189 HIS B O 1
ATOM 3479 N N . GLY B 1 190 ? -13.727 15.086 -3.477 1 86.94 190 GLY B N 1
ATOM 3480 C CA . GLY B 1 190 ? -13.633 16.141 -4.473 1 86.94 190 GLY B CA 1
ATOM 3481 C C . GLY B 1 190 ? -14.977 16.5 -5.086 1 86.94 190 GLY B C 1
ATOM 3482 O O . GLY B 1 190 ? -15.039 16.922 -6.242 1 86.94 190 GLY B O 1
ATOM 3483 N N . LYS B 1 191 ? -16.031 16.219 -4.422 1 89.12 191 LYS B N 1
ATOM 3484 C CA . LYS B 1 191 ? -17.375 16.531 -4.926 1 89.12 191 LYS B CA 1
ATOM 3485 C C . LYS B 1 191 ? -18.25 17.109 -3.826 1 89.12 191 LYS B C 1
ATOM 3487 O O . LYS B 1 191 ? -18.219 16.641 -2.686 1 89.12 191 LYS B O 1
ATOM 3492 N N . PRO B 1 192 ? -19 18.125 -4.238 1 92.81 192 PRO B N 1
ATOM 3493 C CA . PRO B 1 192 ? -19.938 18.672 -3.256 1 92.81 192 PRO B CA 1
ATOM 3494 C C . PRO B 1 192 ? -21.078 17.719 -2.928 1 92.81 192 PRO B C 1
ATOM 3496 O O . PRO B 1 192 ? -21.469 16.891 -3.766 1 92.81 192 PRO B O 1
ATOM 3499 N N . MET B 1 193 ? -21.531 17.812 -1.733 1 93.38 193 MET B N 1
ATOM 3500 C CA . MET B 1 193 ? -22.641 16.969 -1.284 1 93.38 193 MET B CA 1
ATOM 3501 C C . MET B 1 193 ? -23.812 17.812 -0.833 1 93.38 193 MET B C 1
ATOM 3503 O O . MET B 1 193 ? -23.641 18.828 -0.155 1 93.38 193 MET B O 1
ATOM 3507 N N . ASP B 1 194 ? -24.953 17.344 -1.26 1 95.62 194 ASP B N 1
ATOM 3508 C CA . ASP B 1 194 ? -26.172 18.016 -0.84 1 95.62 194 ASP B CA 1
ATOM 3509 C C . ASP B 1 194 ? -26.406 17.859 0.664 1 95.62 194 ASP B C 1
ATOM 3511 O O . ASP B 1 194 ? -26.297 16.766 1.206 1 95.62 194 ASP B O 1
ATOM 3515 N N . VAL B 1 195 ? -26.75 19.031 1.289 1 94 195 VAL B N 1
ATOM 3516 C CA . VAL B 1 195 ? -26.844 19.078 2.744 1 94 195 VAL B CA 1
ATOM 3517 C C . VAL B 1 195 ? -27.953 18.125 3.213 1 94 195 VAL B C 1
ATOM 3519 O O . VAL B 1 195 ? -27.734 17.312 4.121 1 94 195 VAL B O 1
ATOM 3522 N N . ARG B 1 196 ? -29.094 18.141 2.621 1 94.69 196 ARG B N 1
ATOM 3523 C CA . ARG B 1 196 ? -30.234 17.328 3.025 1 94.69 196 ARG B CA 1
ATOM 3524 C C . ARG B 1 196 ? -29.938 15.844 2.834 1 94.69 196 ARG B C 1
ATOM 3526 O O . ARG B 1 196 ? -30.219 15.031 3.721 1 94.69 196 ARG B O 1
ATOM 3533 N N . ASN B 1 197 ? -29.406 15.562 1.714 1 93.75 197 ASN B N 1
ATOM 3534 C CA . ASN B 1 197 ? -29.062 14.18 1.426 1 93.75 197 ASN B CA 1
ATOM 3535 C C . ASN B 1 197 ? -28.016 13.648 2.393 1 93.75 197 ASN B C 1
ATOM 3537 O O . ASN B 1 197 ? -28.047 12.484 2.781 1 93.75 197 ASN B O 1
ATOM 3541 N N . PHE B 1 198 ? -27.125 14.523 2.758 1 95.56 198 PHE B N 1
ATOM 3542 C CA . PHE B 1 198 ? -26.062 14.117 3.672 1 95.56 198 PHE B CA 1
ATOM 3543 C C . PHE B 1 198 ? -26.625 13.828 5.059 1 95.56 198 PHE B C 1
ATOM 3545 O O . PHE B 1 198 ? -26.203 12.859 5.711 1 95.56 198 PHE B O 1
ATOM 3552 N N . HIS B 1 199 ? -27.484 14.633 5.48 1 94.38 199 HIS B N 1
ATOM 3553 C CA . HIS B 1 199 ? -28.109 14.414 6.785 1 94.38 199 HIS B CA 1
ATOM 3554 C C . HIS B 1 199 ? -28.875 13.102 6.816 1 94.38 199 HIS B C 1
ATOM 3556 O O . HIS B 1 199 ? -28.859 12.391 7.82 1 94.38 199 HIS B O 1
ATOM 3562 N N . LYS B 1 200 ? -29.484 12.844 5.719 1 94.69 200 LYS B N 1
ATOM 3563 C CA . LYS B 1 200 ? -30.172 11.555 5.613 1 94.69 200 LYS B CA 1
ATOM 3564 C C . LYS B 1 200 ? -29.188 10.398 5.699 1 94.69 200 LYS B C 1
ATOM 3566 O O . LYS B 1 200 ? -29.453 9.391 6.363 1 94.69 200 LYS B O 1
ATOM 3571 N N . LYS B 1 201 ? -28.109 10.578 5.047 1 91.69 201 LYS B N 1
ATOM 3572 C CA . LYS B 1 201 ? -27.062 9.562 5.039 1 91.69 201 LYS B CA 1
ATOM 3573 C C . LYS B 1 201 ? -26.531 9.32 6.449 1 91.69 201 LYS B C 1
ATOM 3575 O O . LYS B 1 201 ? -26.391 8.164 6.871 1 91.69 201 LYS B O 1
ATOM 3580 N N . ILE B 1 202 ? -26.219 10.336 7.125 1 93 202 ILE B N 1
ATOM 3581 C CA . ILE B 1 202 ? -25.672 10.227 8.477 1 93 202 ILE B CA 1
ATOM 3582 C C . ILE B 1 202 ? -26.703 9.578 9.391 1 93 202 ILE B C 1
ATOM 3584 O O . ILE B 1 202 ? -26.359 8.766 10.25 1 93 202 ILE B O 1
ATOM 3588 N N . ALA B 1 203 ? -27.953 9.977 9.172 1 92.38 203 ALA B N 1
ATOM 3589 C CA . ALA B 1 203 ? -29.031 9.453 10 1 92.38 203 ALA B CA 1
ATOM 3590 C C . ALA B 1 203 ? -29.219 7.953 9.766 1 92.38 203 ALA B C 1
ATOM 3592 O O . ALA B 1 203 ? -29.672 7.234 10.664 1 92.38 203 ALA B O 1
ATOM 3593 N N . SER B 1 204 ? -28.844 7.562 8.633 1 92.19 204 SER B N 1
ATOM 3594 C CA . SER B 1 204 ? -29.047 6.16 8.281 1 92.19 204 SER B CA 1
ATOM 3595 C C . SER B 1 204 ? -27.891 5.297 8.766 1 92.19 204 SER B C 1
ATOM 3597 O O . SER B 1 204 ? -27.922 4.074 8.641 1 92.19 204 SER B O 1
ATOM 3599 N N . ARG B 1 205 ? -26.891 5.852 9.336 1 92.94 205 ARG B N 1
ATOM 3600 C CA . ARG B 1 205 ? -25.703 5.121 9.781 1 92.94 205 ARG B CA 1
ATOM 3601 C C . ARG B 1 205 ? -25.672 5.031 11.305 1 92.94 205 ARG B C 1
ATOM 3603 O O . ARG B 1 205 ? -25.281 5.988 11.977 1 92.94 205 ARG B O 1
ATOM 3610 N N . PRO B 1 206 ? -25.922 3.883 11.766 1 93.88 206 PRO B N 1
ATOM 3611 C CA . PRO B 1 206 ? -26.062 3.738 13.219 1 93.88 206 PRO B CA 1
ATOM 3612 C C . PRO B 1 206 ? -24.766 4.012 13.969 1 93.88 206 PRO B C 1
ATOM 3614 O O . PRO B 1 206 ? -24.781 4.285 15.172 1 93.88 206 PRO B O 1
ATOM 3617 N N . TYR B 1 207 ? -23.672 3.93 13.266 1 95.25 207 TYR B N 1
ATOM 3618 C CA . TYR B 1 207 ? -22.391 4.125 13.945 1 95.25 207 TYR B CA 1
ATOM 3619 C C . TYR B 1 207 ? -22.078 5.605 14.086 1 95.25 207 TYR B C 1
ATOM 3621 O O . TYR B 1 207 ? -21.062 5.973 14.695 1 95.25 207 TYR B O 1
ATOM 3629 N N . ILE B 1 208 ? -22.828 6.465 13.523 1 97.06 208 ILE B N 1
ATOM 3630 C CA . ILE B 1 208 ? -22.781 7.898 13.773 1 97.06 208 ILE B CA 1
ATOM 3631 C C . ILE B 1 208 ? -23.859 8.281 14.789 1 97.06 208 ILE B C 1
ATOM 3633 O O . ILE B 1 208 ? -25.031 8.445 14.43 1 97.06 208 ILE B O 1
ATOM 3637 N N . VAL B 1 209 ? -23.469 8.5 15.984 1 97.12 209 VAL B N 1
ATOM 3638 C CA . VAL B 1 209 ? -24.391 8.609 17.094 1 97.12 209 VAL B CA 1
ATOM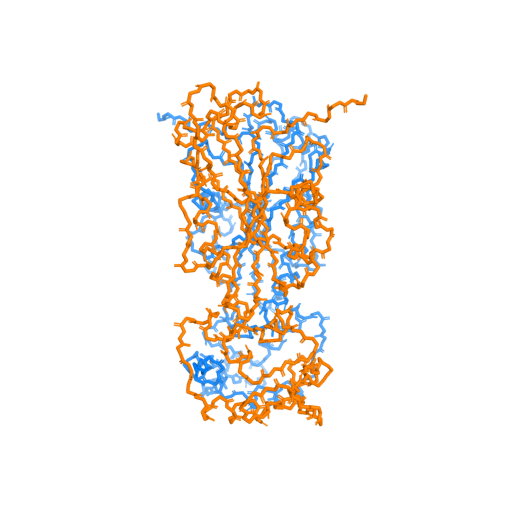 3639 C C . VAL B 1 209 ? -24.594 10.086 17.453 1 97.12 209 VAL B C 1
ATOM 3641 O O . VAL B 1 209 ? -23.641 10.766 17.844 1 97.12 209 VAL B O 1
ATOM 3644 N N . PRO B 1 210 ? -25.812 10.555 17.406 1 96.31 210 PRO B N 1
ATOM 3645 C CA . PRO B 1 210 ? -26.062 11.93 17.828 1 96.31 210 PRO B CA 1
ATOM 3646 C C . PRO B 1 210 ? -25.938 12.117 19.344 1 96.31 210 PRO B C 1
ATOM 3648 O O . PRO B 1 210 ? -26.344 11.242 20.109 1 96.31 210 PRO B O 1
ATOM 3651 N N . LEU B 1 211 ? -25.297 13.219 19.672 1 96.62 211 LEU B N 1
ATOM 3652 C CA . LEU B 1 211 ? -25.156 13.555 21.078 1 96.62 211 LEU B CA 1
ATOM 3653 C C . LEU B 1 211 ? -26.172 14.609 21.5 1 96.62 211 LEU B C 1
ATOM 3655 O O . LEU B 1 211 ? -26.766 15.273 20.641 1 96.62 211 LEU B O 1
ATOM 3659 N N . ASP B 1 212 ? -26.344 14.75 22.797 1 93.75 212 ASP B N 1
ATOM 3660 C CA . ASP B 1 212 ? -27.234 15.789 23.312 1 93.75 212 ASP B CA 1
ATOM 3661 C C . ASP B 1 212 ? -26.547 17.156 23.312 1 93.75 212 ASP B C 1
ATOM 3663 O O . ASP B 1 212 ? -27.203 18.188 23.25 1 93.75 212 ASP B O 1
ATOM 3667 N N . GLU B 1 213 ? -25.312 17.094 23.312 1 92.44 213 GLU B N 1
ATOM 3668 C CA . GLU B 1 213 ? -24.516 18.312 23.312 1 92.44 213 GLU B CA 1
ATOM 3669 C C . GLU B 1 213 ? -24.594 19.031 21.969 1 92.44 213 GLU B C 1
ATOM 3671 O O . GLU B 1 213 ? -24.562 18.375 20.922 1 92.44 213 GLU B O 1
ATOM 3676 N N . LYS B 1 214 ? -24.703 20.391 22.094 1 91.69 214 LYS B N 1
ATOM 3677 C CA . LYS B 1 214 ? -24.734 21.234 20.906 1 91.69 214 LYS B CA 1
ATOM 3678 C C . LYS B 1 214 ? -23.672 22.328 20.984 1 91.69 214 LYS B C 1
ATOM 3680 O O . LYS B 1 214 ? -23.094 22.578 22.047 1 91.69 214 LYS B O 1
ATOM 3685 N N . GLU B 1 215 ? -23.328 22.859 19.781 1 89.56 215 GLU B N 1
ATOM 3686 C CA . GLU B 1 215 ? -22.406 23.984 19.75 1 89.56 215 GLU B CA 1
ATOM 3687 C C . GLU B 1 215 ? -22.859 25.109 20.672 1 89.56 215 GLU B C 1
ATOM 3689 O O . GLU B 1 215 ? -24.062 25.312 20.875 1 89.56 215 GLU B O 1
ATOM 3694 N N . GLU B 1 216 ? -21.844 25.734 21.266 1 86.38 216 GLU B N 1
ATOM 3695 C CA . GLU B 1 216 ? -22.172 26.828 22.156 1 86.38 216 GLU B CA 1
ATOM 3696 C C . GLU B 1 216 ? -21.578 28.141 21.641 1 86.38 216 GLU B C 1
ATOM 3698 O O . GLU B 1 216 ? -20.5 28.156 21.047 1 86.38 216 GLU B O 1
ATOM 3703 N N . GLY B 1 217 ? -22.359 29.219 21.875 1 80.75 217 GLY B N 1
ATOM 3704 C CA . GLY B 1 217 ? -21.844 30.547 21.609 1 80.75 217 GLY B CA 1
ATOM 3705 C C . GLY B 1 217 ? -21.844 30.891 20.125 1 80.75 217 GLY B C 1
ATOM 3706 O O . GLY B 1 217 ? -20.969 31.625 19.656 1 80.75 217 GLY B O 1
ATOM 3707 N N . VAL B 1 218 ? -22.641 30.219 19.438 1 79.5 218 VAL B N 1
ATOM 3708 C CA . VAL B 1 218 ? -22.688 30.484 18.016 1 79.5 218 VAL B CA 1
ATOM 3709 C C . VAL B 1 218 ? -23.938 31.297 17.672 1 79.5 218 VAL B C 1
ATOM 3711 O O . VAL B 1 218 ? -24.969 31.188 18.344 1 79.5 218 VAL B O 1
ATOM 3714 N N . PRO B 1 219 ? -23.734 32.281 16.797 1 81.75 219 PRO B N 1
ATOM 3715 C CA . PRO B 1 219 ? -24.844 33.156 16.453 1 81.75 219 PRO B CA 1
ATOM 3716 C C . PRO B 1 219 ? -25.906 32.469 15.609 1 81.75 219 PRO B C 1
ATOM 3718 O O . PRO B 1 219 ? -26.953 33.031 15.32 1 81.75 219 PRO B O 1
ATOM 3721 N N . HIS B 1 220 ? -25.703 31.391 15.156 1 81.12 220 HIS B N 1
ATOM 3722 C CA . HIS B 1 220 ? -26.641 30.625 14.352 1 81.12 220 HIS B CA 1
ATOM 3723 C C . HIS B 1 220 ? -27.172 29.422 15.125 1 81.12 220 HIS B C 1
ATOM 3725 O O . HIS B 1 220 ? -26.891 29.266 16.312 1 81.12 220 HIS B O 1
ATOM 3731 N N . ARG B 1 221 ? -28.141 28.734 14.461 1 81 221 ARG B N 1
ATOM 3732 C CA . ARG B 1 221 ? -28.641 27.531 15.102 1 81 221 ARG B CA 1
ATOM 3733 C C . ARG B 1 221 ? -27.5 26.609 15.508 1 81 221 ARG B C 1
ATOM 3735 O O . ARG B 1 221 ? -26.656 26.234 14.672 1 81 221 ARG B O 1
ATOM 3742 N N . ALA B 1 222 ? -27.484 26.375 16.797 1 86.88 222 ALA B N 1
ATOM 3743 C CA . ALA B 1 222 ? -26.422 25.531 17.312 1 86.88 222 ALA B CA 1
ATOM 3744 C C . ALA B 1 222 ? -26.453 24.141 16.703 1 86.88 222 ALA B C 1
ATOM 3746 O O . ALA B 1 222 ? -27.5 23.484 16.703 1 86.88 222 ALA B O 1
ATOM 3747 N N . ALA B 1 223 ? -25.344 23.781 16.172 1 91.38 223 ALA B N 1
ATOM 3748 C CA . ALA B 1 223 ? -25.266 22.453 15.562 1 91.38 223 ALA B CA 1
ATOM 3749 C C . ALA B 1 223 ? -25.125 21.359 16.625 1 91.38 223 ALA B C 1
ATOM 3751 O O . ALA B 1 223 ? -24.484 21.562 17.656 1 91.38 223 ALA B O 1
ATOM 3752 N N . ARG B 1 224 ? -25.781 20.25 16.359 1 93.69 224 ARG B N 1
ATOM 3753 C CA . ARG B 1 224 ? -25.641 19.062 17.219 1 93.69 224 ARG B CA 1
ATOM 3754 C C . ARG B 1 224 ? -24.312 18.359 16.969 1 93.69 224 ARG B C 1
ATOM 3756 O O . ARG B 1 224 ? -23.828 18.312 15.844 1 93.69 224 ARG B O 1
ATOM 3763 N N . TYR B 1 225 ? -23.797 17.766 18.062 1 96.38 225 TYR B N 1
ATOM 3764 C CA . TYR B 1 225 ? -22.578 16.984 17.922 1 96.38 225 TYR B CA 1
ATOM 3765 C C . TYR B 1 225 ? -22.891 15.516 17.719 1 96.38 225 TYR B C 1
ATOM 3767 O O . TYR B 1 225 ? -23.938 15.031 18.141 1 96.38 225 TYR B O 1
ATOM 3775 N N . TYR B 1 226 ? -22.016 14.914 17.031 1 97.38 226 TYR B N 1
ATOM 3776 C CA . TYR B 1 226 ? -22.047 13.477 16.781 1 97.38 226 TYR B CA 1
ATOM 3777 C C . TYR B 1 226 ? -20.75 12.82 17.25 1 97.38 226 TYR B C 1
ATOM 3779 O O . TYR B 1 226 ? -19.734 13.492 17.438 1 97.38 226 TYR B O 1
ATOM 3787 N N . ARG B 1 227 ? -20.812 11.547 17.469 1 97.31 227 ARG B N 1
ATOM 3788 C CA . ARG B 1 227 ? -19.609 10.758 17.719 1 97.31 227 ARG B CA 1
ATOM 3789 C C . ARG B 1 227 ? -19.609 9.484 16.875 1 97.31 227 ARG B C 1
ATOM 3791 O O . ARG B 1 227 ? -20.672 8.953 16.547 1 97.31 227 ARG B O 1
ATOM 3798 N N . PHE B 1 228 ? -18.406 9.078 16.516 1 96.88 228 PHE B N 1
ATOM 3799 C CA . PHE B 1 228 ? -18.234 7.809 15.812 1 96.88 228 PHE B CA 1
ATOM 3800 C C . PHE B 1 228 ? -18.141 6.652 16.797 1 96.88 228 PHE B C 1
ATOM 3802 O O . PHE B 1 228 ? -17.328 6.691 17.734 1 96.88 228 PHE B O 1
ATOM 3809 N N . ASP B 1 229 ? -18.953 5.633 16.609 1 96.44 229 ASP B N 1
ATOM 3810 C CA . ASP B 1 229 ? -18.922 4.43 17.438 1 96.44 229 ASP B CA 1
ATOM 3811 C C . ASP B 1 229 ? -18.297 3.26 16.672 1 96.44 229 ASP B C 1
ATOM 3813 O O . ASP B 1 229 ? -18.984 2.594 15.883 1 96.44 229 ASP B O 1
ATOM 3817 N N . ARG B 1 230 ? -17.094 2.982 16.953 1 92.62 230 ARG B N 1
ATOM 3818 C CA . ARG B 1 230 ? -16.344 1.959 16.25 1 92.62 230 ARG B CA 1
ATOM 3819 C C . ARG B 1 230 ? -16.922 0.572 16.5 1 92.62 230 ARG B C 1
ATOM 3821 O O . ARG B 1 230 ? -16.891 -0.29 15.617 1 92.62 230 ARG B O 1
ATOM 3828 N N . LYS B 1 231 ? -17.359 0.285 17.672 1 92.81 231 LYS B N 1
ATOM 3829 C CA . LYS B 1 231 ? -17.938 -1.013 18 1 92.81 231 LYS B CA 1
ATOM 3830 C C . LYS B 1 231 ? -19.156 -1.313 17.125 1 92.81 231 LYS B C 1
ATOM 3832 O O . LYS B 1 231 ? -19.266 -2.41 16.578 1 92.81 231 LYS B O 1
ATOM 3837 N N . ILE B 1 232 ? -20.016 -0.318 17.047 1 92.31 232 ILE B N 1
ATOM 3838 C CA . ILE B 1 232 ? -21.188 -0.48 16.219 1 92.31 232 ILE B CA 1
ATOM 3839 C C . ILE B 1 232 ? -20.766 -0.702 14.766 1 92.31 232 ILE B C 1
ATOM 3841 O O . ILE B 1 232 ? -21.312 -1.575 14.086 1 92.31 232 ILE B O 1
ATOM 3845 N N . TYR B 1 233 ? -19.828 0.073 14.352 1 91.56 233 TYR B N 1
ATOM 3846 C CA . TYR B 1 233 ? -19.344 -0.048 12.984 1 91.56 233 TYR B CA 1
ATOM 3847 C C . TYR B 1 233 ? -18.828 -1.456 12.711 1 91.56 233 TYR B C 1
ATOM 3849 O O . TYR B 1 233 ? -19.172 -2.072 11.703 1 91.56 233 TYR B O 1
ATOM 3857 N N . ASN B 1 234 ? -17.984 -1.946 13.586 1 86 234 ASN B N 1
ATOM 3858 C CA . ASN B 1 234 ? -17.375 -3.26 13.414 1 86 234 ASN B CA 1
ATOM 3859 C C . ASN B 1 234 ? -18.422 -4.371 13.406 1 86 234 ASN B C 1
ATOM 3861 O O . ASN B 1 234 ? -18.281 -5.359 12.68 1 86 234 ASN B O 1
ATOM 3865 N N . ARG B 1 235 ? -19.375 -4.238 14.188 1 83.5 235 ARG B N 1
ATOM 3866 C CA . ARG B 1 235 ? -20.469 -5.215 14.227 1 83.5 235 ARG B CA 1
ATOM 3867 C C . ARG B 1 235 ? -21.203 -5.27 12.891 1 83.5 235 ARG B C 1
ATOM 3869 O O . ARG B 1 235 ? -21.625 -6.344 12.445 1 83.5 235 ARG B O 1
ATOM 3876 N N . LEU B 1 236 ? -21.25 -4.148 12.297 1 79.06 236 LEU B N 1
ATOM 3877 C CA . LEU B 1 236 ? -22 -4.047 11.055 1 79.06 236 LEU B CA 1
ATOM 3878 C C . LEU B 1 236 ? -21.156 -4.504 9.867 1 79.06 236 LEU B C 1
ATOM 3880 O O . LEU B 1 236 ? -21.656 -5.133 8.938 1 79.06 236 LEU B O 1
ATOM 3884 N N . TYR B 1 237 ? -19.906 -4.18 9.891 1 72.56 237 TYR B N 1
ATOM 3885 C CA . TYR B 1 237 ? -19.156 -4.328 8.648 1 72.56 237 TYR B CA 1
ATOM 3886 C C . TYR B 1 237 ? -18.047 -5.359 8.812 1 72.56 237 TYR B C 1
ATOM 3888 O O . TYR B 1 237 ? -17.469 -5.828 7.824 1 72.56 237 TYR B O 1
ATOM 3896 N N . CYS B 1 238 ? -17.5 -5.441 9.898 1 60.5 238 CYS B N 1
ATOM 3897 C CA . CYS B 1 238 ? -16.438 -6.426 10.102 1 60.5 238 CYS B CA 1
ATOM 3898 C C . CYS B 1 238 ? -17.031 -7.773 10.516 1 60.5 238 CYS B C 1
ATOM 3900 O O . CYS B 1 238 ? -16.312 -8.633 11.031 1 60.5 238 CYS B O 1
ATOM 3902 N N . ARG B 1 239 ? -18.375 -7.848 10.352 1 50.56 239 ARG B N 1
ATOM 3903 C CA . ARG B 1 239 ? -18.938 -9.117 10.797 1 50.56 239 ARG B CA 1
ATOM 3904 C C . ARG B 1 239 ? -18.203 -10.289 10.156 1 50.56 239 ARG B C 1
ATOM 3906 O O . ARG B 1 239 ? -18 -10.32 8.938 1 50.56 239 ARG B O 1
ATOM 3913 N N . SER B 1 240 ? -17.141 -10.922 10.883 1 42.94 240 SER B N 1
ATOM 3914 C CA . SER B 1 240 ? -16.578 -12.25 10.633 1 42.94 240 SER B CA 1
ATOM 3915 C C . SER B 1 240 ? -17.609 -13.18 10.016 1 42.94 240 SER B C 1
ATOM 3917 O O . SER B 1 240 ? -18.812 -13.062 10.281 1 42.94 240 SER B O 1
#